Protein AF-0000000072590308 (afdb_homodimer)

Organism: Wigglesworthia glossinidia brevipalpis (NCBI:txid36870)

pLDDT: mean 76.14, std 31.27, range [17.7, 98.88]

Structure (mmCIF, N/CA/C/O backbone):
data_AF-0000000072590308-model_v1
#
loop_
_entity.id
_entity.type
_entity.pdbx_description
1 polymer 'DNA polymerase III subunit epsilon'
#
loop_
_atom_site.group_PDB
_atom_site.id
_atom_site.type_symbol
_atom_site.label_atom_id
_atom_site.label_alt_id
_atom_site.label_comp_id
_atom_site.label_asym_id
_atom_site.label_entity_id
_atom_site.label_seq_id
_atom_site.pdbx_PDB_ins_code
_atom_site.Cartn_x
_atom_site.Cartn_y
_atom_site.Cartn_z
_atom_site.occupancy
_atom_site.B_iso_or_equiv
_atom_site.auth_seq_id
_atom_site.auth_comp_id
_atom_site.auth_asym_id
_atom_site.auth_atom_id
_atom_site.pdbx_PDB_model_num
ATOM 1 N N . MET A 1 1 ? -3.355 25.797 -11.758 1 75.5 1 MET A N 1
ATOM 2 C CA . MET A 1 1 ? -3.727 24.422 -12.078 1 75.5 1 MET A CA 1
ATOM 3 C C . MET A 1 1 ? -5.156 24.125 -11.641 1 75.5 1 MET A C 1
ATOM 5 O O . MET A 1 1 ? -5.605 24.625 -10.602 1 75.5 1 MET A O 1
ATOM 9 N N . LYS A 1 2 ? -5.918 23.562 -12.484 1 84.62 2 LYS A N 1
ATOM 10 C CA . LYS A 1 2 ? -7.309 23.234 -12.172 1 84.62 2 LYS A CA 1
ATOM 11 C C . LYS A 1 2 ? -7.398 22.047 -11.219 1 84.62 2 LYS A C 1
ATOM 13 O O . LYS A 1 2 ? -6.773 21.016 -11.445 1 84.62 2 LYS A O 1
ATOM 18 N N . ILE A 1 3 ? -8.023 22.234 -10.102 1 88.5 3 ILE A N 1
ATOM 19 C CA . ILE A 1 3 ? -8.18 21.203 -9.078 1 88.5 3 ILE A CA 1
ATOM 20 C C . ILE A 1 3 ? -9.547 20.531 -9.227 1 88.5 3 ILE A C 1
ATOM 22 O O . ILE A 1 3 ? -10.562 21.203 -9.367 1 88.5 3 ILE A O 1
ATOM 26 N N . ASN A 1 4 ? -9.5 19.188 -9.266 1 91.12 4 ASN A N 1
ATOM 27 C CA . ASN A 1 4 ? -10.711 18.375 -9.25 1 91.12 4 ASN A CA 1
ATOM 28 C C . ASN A 1 4 ? -11.031 17.859 -7.848 1 91.12 4 ASN A C 1
ATOM 30 O O . ASN A 1 4 ? -10.398 16.922 -7.371 1 91.12 4 ASN A O 1
ATOM 34 N N . THR A 1 5 ? -12.07 18.312 -7.266 1 90.81 5 THR A N 1
ATOM 35 C CA . THR A 1 5 ? -12.383 18.016 -5.871 1 90.81 5 THR A CA 1
ATOM 36 C C . THR A 1 5 ? -13.016 16.625 -5.75 1 90.81 5 THR A C 1
ATOM 38 O O . THR A 1 5 ? -13.125 16.094 -4.645 1 90.81 5 THR A O 1
ATOM 41 N N . GLU A 1 6 ? -13.336 16.0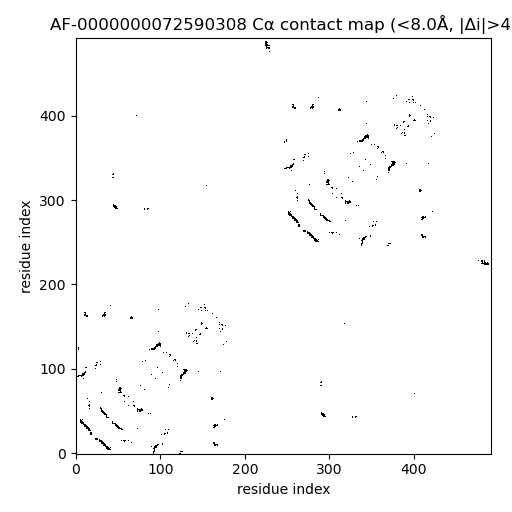78 -6.824 1 95 6 GLU A N 1
ATOM 42 C CA . GLU A 1 6 ? -13.883 14.719 -6.789 1 95 6 GLU A CA 1
ATOM 43 C C . GLU A 1 6 ? -12.773 13.68 -6.648 1 95 6 GLU A C 1
ATOM 45 O O . GLU A 1 6 ? -13.023 12.539 -6.254 1 95 6 GLU A O 1
ATOM 50 N N . ARG A 1 7 ? -11.609 14.078 -7.102 1 97.62 7 ARG A N 1
ATOM 51 C CA . ARG A 1 7 ? -10.445 13.219 -6.906 1 97.62 7 ARG A CA 1
ATOM 52 C C . ARG A 1 7 ? -9.703 13.594 -5.629 1 97.62 7 ARG A C 1
ATOM 54 O O . ARG A 1 7 ? -9.094 14.664 -5.551 1 97.62 7 ARG A O 1
ATOM 61 N N . GLN A 1 8 ? -9.742 12.742 -4.707 1 98.56 8 GLN A N 1
ATOM 62 C CA . GLN A 1 8 ? -9.125 12.984 -3.408 1 98.56 8 GLN A CA 1
ATOM 63 C C . GLN A 1 8 ? -8.008 11.984 -3.133 1 98.56 8 GLN A C 1
ATOM 65 O O . GLN A 1 8 ? -8.102 10.82 -3.512 1 98.56 8 GLN A O 1
ATOM 70 N N . ILE A 1 9 ? -6.973 12.461 -2.52 1 98.69 9 ILE A N 1
ATOM 71 C CA . ILE A 1 9 ? -5.855 11.625 -2.098 1 98.69 9 ILE A CA 1
ATOM 72 C C . ILE A 1 9 ? -5.695 11.703 -0.58 1 98.69 9 ILE A C 1
ATOM 74 O O . ILE A 1 9 ? -5.41 12.773 -0.033 1 98.69 9 ILE A O 1
ATOM 78 N N . VAL A 1 10 ? -5.895 10.578 0.095 1 98.69 10 VAL A N 1
ATOM 79 C CA . VAL A 1 10 ? -5.645 10.492 1.529 1 98.69 10 VAL A CA 1
ATOM 80 C C . VAL A 1 10 ? -4.168 10.18 1.777 1 98.69 10 VAL A C 1
ATOM 82 O O . VAL A 1 10 ? -3.621 9.234 1.206 1 98.69 10 VAL A O 1
ATOM 85 N N . LEU A 1 11 ? -3.545 10.977 2.645 1 98.75 11 LEU A N 1
ATOM 86 C CA . LEU A 1 11 ? -2.088 10.93 2.703 1 98.75 11 LEU A CA 1
ATOM 87 C C . LEU A 1 11 ? -1.601 10.969 4.148 1 98.75 11 LEU A C 1
ATOM 89 O O . LEU A 1 11 ? -2.166 11.68 4.98 1 98.75 11 LEU A O 1
ATOM 93 N N . ASP A 1 12 ? -0.518 10.219 4.438 1 98.69 12 ASP A N 1
ATOM 94 C CA . ASP A 1 12 ? 0.206 10.219 5.703 1 98.69 12 ASP A CA 1
ATOM 95 C C . ASP A 1 12 ? 1.702 10.008 5.48 1 98.69 12 ASP A C 1
ATOM 97 O O . ASP A 1 12 ? 2.115 9.492 4.441 1 98.69 12 ASP A O 1
ATOM 101 N N . THR A 1 13 ? 2.559 10.445 6.449 1 98.81 13 THR A N 1
ATOM 102 C CA . THR A 1 13 ? 4 10.258 6.355 1 98.81 13 THR A CA 1
ATOM 103 C C . THR A 1 13 ? 4.582 9.828 7.699 1 98.81 13 THR A C 1
ATOM 105 O O . THR A 1 13 ? 4.02 10.133 8.75 1 98.81 13 THR A O 1
ATOM 108 N N . GLU A 1 14 ? 5.664 9.078 7.668 1 98.56 14 GLU A N 1
ATOM 109 C CA . GLU A 1 14 ? 6.559 8.852 8.797 1 98.56 14 GLU A CA 1
ATOM 110 C C . GLU A 1 14 ? 7.887 9.578 8.609 1 98.56 14 GLU A C 1
ATOM 112 O O . GLU A 1 14 ? 8.336 9.781 7.48 1 98.56 14 GLU A O 1
ATOM 117 N N . THR A 1 15 ? 8.57 9.953 9.742 1 98.81 15 THR A N 1
ATOM 118 C CA . THR A 1 15 ? 9.734 10.82 9.664 1 98.81 15 THR A CA 1
ATOM 119 C C . THR A 1 15 ? 10.836 10.328 10.594 1 98.81 15 THR A C 1
ATOM 121 O O . THR A 1 15 ? 10.625 9.422 11.398 1 98.81 15 THR A O 1
ATOM 124 N N . THR A 1 16 ? 12.039 10.93 10.469 1 98.81 16 THR A N 1
ATOM 125 C CA . THR A 1 16 ? 13.172 10.57 11.312 1 98.81 16 THR A CA 1
ATOM 126 C C . THR A 1 16 ? 12.969 11.094 12.734 1 98.81 16 THR A C 1
ATOM 128 O O . THR A 1 16 ? 13.648 10.648 13.664 1 98.81 16 THR A O 1
ATOM 131 N N . GLY A 1 17 ? 12.172 11.984 12.922 1 98.5 17 GLY A N 1
ATOM 132 C CA . GLY A 1 17 ? 11.875 12.703 14.148 1 98.5 17 GLY A CA 1
ATOM 133 C C . GLY A 1 17 ? 11.172 14.023 13.914 1 98.5 17 GLY A C 1
ATOM 134 O O . GLY A 1 17 ? 10.633 14.266 12.828 1 98.5 17 GLY A O 1
ATOM 135 N N . MET A 1 18 ? 11.062 14.867 14.984 1 97.88 18 MET A N 1
ATOM 136 C CA . MET A 1 18 ? 10.484 16.203 14.875 1 97.88 18 MET A CA 1
ATOM 137 C C . MET A 1 18 ? 10.992 17.109 15.992 1 97.88 18 MET A C 1
ATOM 139 O O . MET A 1 18 ? 11.289 16.641 17.094 1 97.88 18 MET A O 1
ATOM 143 N N . ASN A 1 19 ? 11 18.422 15.734 1 97.38 19 ASN A N 1
ATOM 144 C CA . ASN A 1 19 ? 11.375 19.422 16.734 1 97.38 19 ASN A CA 1
ATOM 145 C C . ASN A 1 19 ? 10.172 19.859 17.562 1 97.38 19 ASN A C 1
ATOM 147 O O . ASN A 1 19 ? 9.07 20.016 17.031 1 97.38 19 ASN A O 1
ATOM 151 N N . LYS A 1 20 ? 10.445 20.125 18.781 1 94.38 20 LYS A N 1
ATOM 152 C CA . LYS A 1 20 ? 9.391 20.609 19.672 1 94.38 20 LYS A CA 1
ATOM 153 C C . LYS A 1 20 ? 9.336 22.125 19.688 1 94.38 20 LYS A C 1
ATOM 155 O O . LYS A 1 20 ? 8.305 22.719 20.016 1 94.38 20 LYS A O 1
ATOM 160 N N . ASN A 1 21 ? 10.453 22.703 19.375 1 93.81 21 ASN A N 1
ATOM 161 C CA . ASN A 1 21 ? 10.562 24.156 19.266 1 93.81 21 ASN A CA 1
ATOM 162 C C . ASN A 1 21 ? 10.969 24.578 17.859 1 93.81 21 ASN A C 1
ATOM 164 O O . ASN A 1 21 ? 11.789 23.922 17.219 1 93.81 21 ASN A O 1
ATOM 168 N N . GLY A 1 22 ? 10.344 25.656 17.359 1 94.56 22 GLY A N 1
ATOM 169 C CA . GLY A 1 22 ? 10.609 26.062 15.992 1 94.56 22 GLY A CA 1
ATOM 170 C C . GLY A 1 22 ? 9.898 25.219 14.961 1 94.56 22 GLY A C 1
ATOM 171 O O . GLY A 1 22 ? 8.922 24.531 15.273 1 94.56 22 GLY A O 1
ATOM 172 N N . PRO A 1 23 ? 10.359 25.344 13.75 1 97.19 23 PRO A N 1
ATOM 173 C CA . PRO A 1 23 ? 9.734 24.5 12.734 1 97.19 23 PRO A CA 1
ATOM 174 C C . PRO A 1 23 ? 9.969 23 12.984 1 97.19 23 PRO A C 1
ATOM 176 O O . PRO A 1 23 ? 11.117 22.578 13.148 1 97.19 23 PRO A O 1
ATOM 179 N N . HIS A 1 24 ? 8.953 22.234 13.016 1 98.06 24 HIS A N 1
ATOM 180 C CA . HIS A 1 24 ? 9.016 20.844 13.461 1 98.06 24 HIS A CA 1
ATOM 181 C C . HIS A 1 24 ? 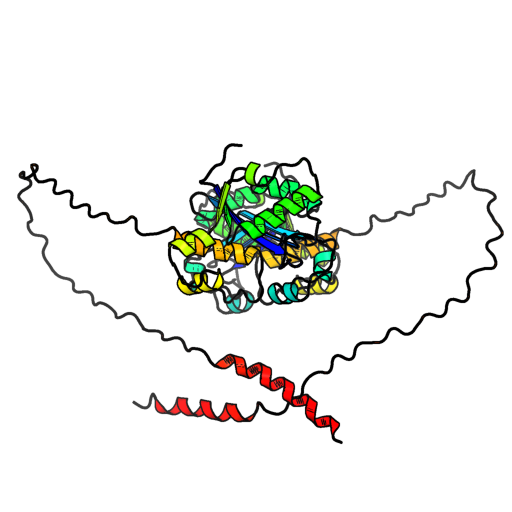9.812 20 12.477 1 98.06 24 HIS A C 1
ATOM 183 O O . HIS A 1 24 ? 10.367 18.969 12.852 1 98.06 24 HIS A O 1
ATOM 189 N N . TYR A 1 25 ? 9.961 20.438 11.234 1 98.25 25 TYR A N 1
ATOM 190 C CA . TYR A 1 25 ? 10.57 19.625 10.188 1 98.25 25 TYR A CA 1
ATOM 191 C C . TYR A 1 25 ? 12.047 19.938 10.031 1 98.25 25 TYR A C 1
ATOM 193 O O . TYR A 1 25 ? 12.773 19.219 9.336 1 98.25 25 TYR A O 1
ATOM 201 N N . TYR A 1 26 ? 12.539 21.016 10.586 1 97.38 26 TYR A N 1
ATOM 202 C CA . TYR A 1 26 ? 13.914 21.469 10.359 1 97.38 26 TYR A CA 1
ATOM 203 C C . TYR A 1 26 ? 14.914 20.422 10.828 1 97.38 26 TYR A C 1
ATOM 205 O O . TYR A 1 26 ? 14.883 19.984 11.984 1 97.38 26 TYR A O 1
ATOM 213 N N . GLY A 1 27 ? 15.789 20.016 9.922 1 97.62 27 GLY A N 1
ATOM 214 C CA . GLY A 1 27 ? 16.828 19.031 10.242 1 97.62 27 GLY A CA 1
ATOM 215 C C . GLY A 1 27 ? 16.328 17.609 10.203 1 97.62 27 GLY A C 1
ATOM 216 O O . GLY A 1 27 ? 17.094 16.672 10.406 1 97.62 27 GLY A O 1
ATOM 217 N N . HIS A 1 28 ? 15.094 17.359 9.93 1 98.62 28 HIS A N 1
ATOM 218 C CA . HIS A 1 28 ? 14.508 16.031 9.844 1 98.62 28 HIS A CA 1
ATOM 219 C C . HIS A 1 28 ? 14.078 15.703 8.414 1 98.62 28 HIS A C 1
ATOM 221 O O . HIS A 1 28 ? 14.141 16.562 7.531 1 98.62 28 HIS A O 1
ATOM 227 N N . ARG A 1 29 ? 13.711 14.352 8.234 1 98.75 29 ARG A N 1
ATOM 228 C CA . ARG A 1 29 ? 13.414 13.867 6.891 1 98.75 29 ARG A CA 1
ATOM 229 C C . ARG A 1 29 ? 12.195 12.953 6.902 1 98.75 29 ARG A C 1
ATOM 231 O O . ARG A 1 29 ? 11.914 12.297 7.906 1 98.75 29 ARG A O 1
ATOM 238 N N . ILE A 1 30 ? 11.547 12.945 5.742 1 98.75 30 ILE A N 1
ATOM 239 C CA . ILE A 1 30 ? 10.523 11.93 5.527 1 98.75 30 ILE A CA 1
ATOM 240 C C . ILE A 1 30 ? 11.18 10.586 5.23 1 98.75 30 ILE A C 1
ATOM 242 O O . ILE A 1 30 ? 12.156 10.516 4.477 1 98.75 30 ILE A O 1
ATOM 246 N N . ILE A 1 31 ? 10.586 9.453 5.848 1 98.5 31 ILE A N 1
ATOM 247 C CA . ILE A 1 31 ? 11.195 8.148 5.594 1 98.5 31 ILE A CA 1
ATOM 248 C C . ILE A 1 31 ? 10.141 7.184 5.059 1 98.5 31 ILE A C 1
ATOM 250 O O . ILE A 1 31 ? 10.461 6.055 4.672 1 98.5 31 ILE A O 1
ATOM 254 N N . GLU A 1 32 ? 8.883 7.594 5.031 1 98.19 32 GLU A N 1
ATOM 255 C CA . GLU A 1 32 ? 7.801 6.82 4.43 1 98.19 32 GLU A CA 1
ATOM 256 C C . GLU A 1 32 ? 6.672 7.73 3.955 1 98.19 32 GLU A C 1
ATOM 258 O O . GLU A 1 32 ? 6.289 8.672 4.656 1 98.19 32 GLU A O 1
ATOM 263 N N . ILE A 1 33 ? 6.125 7.488 2.744 1 98.62 33 ILE A N 1
ATOM 264 C CA . ILE A 1 33 ? 4.922 8.141 2.244 1 98.62 33 ILE A CA 1
ATOM 265 C C . ILE A 1 33 ? 3.861 7.094 1.921 1 98.62 33 ILE A C 1
ATOM 267 O O . ILE A 1 33 ? 4.141 6.109 1.233 1 98.62 33 ILE A O 1
ATOM 271 N N . GLY A 1 34 ? 2.707 7.246 2.463 1 98.25 34 GLY A N 1
ATOM 272 C CA . GLY A 1 34 ? 1.528 6.48 2.092 1 98.25 34 GLY A CA 1
ATOM 273 C C . GLY A 1 34 ? 0.376 7.352 1.624 1 98.25 34 GLY A C 1
ATOM 274 O O . GLY A 1 34 ? -0.041 8.273 2.33 1 98.25 34 GLY A O 1
ATOM 275 N N . ALA A 1 35 ? -0.118 7.07 0.413 1 98.69 35 ALA A N 1
ATOM 276 C CA . ALA A 1 35 ? -1.213 7.84 -0.173 1 98.69 35 ALA A CA 1
ATOM 277 C C . ALA A 1 35 ? -2.17 6.934 -0.941 1 98.69 35 ALA A C 1
ATOM 279 O O . ALA A 1 35 ? -1.737 6.035 -1.667 1 98.69 35 ALA A O 1
ATOM 280 N N . ILE A 1 36 ? -3.455 7.18 -0.743 1 97.25 36 ILE A N 1
ATOM 281 C CA . ILE A 1 36 ? -4.453 6.352 -1.41 1 97.25 36 ILE A CA 1
ATOM 282 C C . ILE A 1 36 ? -5.441 7.238 -2.162 1 97.25 36 ILE A C 1
ATOM 284 O O . ILE A 1 36 ? -5.828 8.305 -1.671 1 97.25 36 ILE A O 1
ATOM 288 N N . GLU A 1 37 ? -5.926 6.742 -3.27 1 98 37 GLU A N 1
ATOM 289 C CA . GLU A 1 37 ? -6.789 7.531 -4.145 1 98 37 GLU A CA 1
ATOM 290 C C . GLU A 1 37 ? -8.258 7.172 -3.939 1 98 37 GLU A C 1
ATOM 292 O O . GLU A 1 37 ? -8.609 5.996 -3.84 1 98 37 GLU A O 1
ATOM 297 N N . MET A 1 38 ? -9.016 8.18 -3.879 1 95.94 38 MET A N 1
ATOM 298 C CA . MET A 1 38 ? -10.469 8.086 -3.93 1 95.94 38 MET A CA 1
ATOM 299 C C . MET A 1 38 ? -11.039 8.969 -5.035 1 95.94 38 MET A C 1
ATOM 301 O O . MET A 1 38 ? -10.602 10.109 -5.207 1 95.94 38 MET A O 1
ATOM 305 N N . ILE A 1 39 ? -11.969 8.445 -5.707 1 95.69 39 ILE A N 1
ATOM 306 C CA . ILE A 1 39 ? -12.727 9.234 -6.668 1 95.69 39 ILE A CA 1
ATOM 307 C C . ILE A 1 39 ? -14.219 9.086 -6.395 1 95.69 39 ILE A C 1
ATOM 309 O O . ILE A 1 39 ? -14.727 7.965 -6.277 1 95.69 39 ILE A O 1
ATOM 313 N N . ASN A 1 40 ? -14.891 10.172 -6.207 1 94.38 40 ASN A N 1
ATOM 314 C CA . ASN A 1 40 ? -16.312 10.156 -5.867 1 94.38 40 ASN A CA 1
ATOM 315 C C . ASN A 1 40 ? -16.578 9.344 -4.609 1 94.38 40 ASN A C 1
ATOM 317 O O . ASN A 1 40 ? -17.469 8.492 -4.594 1 94.38 40 ASN A O 1
ATOM 321 N N . ARG A 1 41 ? -15.695 9.516 -3.707 1 92.62 41 ARG A N 1
ATOM 322 C CA . ARG A 1 41 ? -15.828 8.961 -2.363 1 92.62 41 ARG A CA 1
ATOM 323 C C . ARG A 1 41 ? -15.727 7.441 -2.389 1 92.62 41 ARG A C 1
ATOM 325 O O . ARG A 1 41 ? -16.266 6.762 -1.515 1 92.62 41 ARG A O 1
ATOM 332 N N . ARG A 1 42 ? -15.062 7 -3.439 1 91.12 42 ARG A N 1
ATOM 333 C CA . ARG A 1 42 ? -14.812 5.566 -3.561 1 91.12 42 ARG A CA 1
ATOM 334 C C . ARG A 1 42 ? -13.32 5.289 -3.756 1 91.12 42 ARG A C 1
ATOM 336 O O . ARG A 1 42 ? -12.664 5.957 -4.551 1 91.12 42 ARG A O 1
ATOM 343 N N . LEU A 1 43 ? -12.922 4.27 -3.029 1 92.69 43 LEU A N 1
ATOM 344 C CA . LEU A 1 43 ? -11.531 3.852 -3.203 1 92.69 43 LEU A CA 1
ATOM 345 C C . LEU A 1 43 ? -11.312 3.271 -4.598 1 92.69 43 LEU A C 1
ATOM 347 O O . LEU A 1 43 ? -12.109 2.453 -5.066 1 92.69 43 LEU A O 1
ATOM 351 N N . THR A 1 44 ? -10.164 3.68 -5.23 1 94.31 44 THR A N 1
ATOM 352 C CA . THR A 1 44 ? -9.906 3.191 -6.582 1 94.31 44 THR A CA 1
ATOM 353 C C . THR A 1 44 ? -8.953 2.002 -6.559 1 94.31 44 THR A C 1
ATOM 355 O O . THR A 1 44 ? -8.812 1.289 -7.555 1 94.31 44 THR A O 1
ATOM 358 N N . GLY A 1 45 ? -8.219 1.837 -5.414 1 94.38 45 GLY A N 1
ATOM 359 C CA . GLY A 1 45 ? -7.164 0.839 -5.316 1 94.38 45 GLY A CA 1
ATOM 360 C C . GLY A 1 45 ? -5.789 1.388 -5.656 1 94.38 45 GLY A C 1
ATOM 361 O O . GLY A 1 45 ? -4.773 0.77 -5.336 1 94.38 45 GLY A O 1
ATOM 362 N N . ARG A 1 46 ? -5.742 2.529 -6.363 1 95.94 46 ARG A N 1
ATOM 363 C CA . ARG A 1 46 ? -4.465 3.152 -6.691 1 95.94 46 ARG A CA 1
ATOM 364 C C . ARG A 1 46 ? -3.84 3.797 -5.461 1 95.94 46 ARG A C 1
ATOM 366 O O . ARG A 1 46 ? -4.52 4.488 -4.699 1 95.94 46 ARG A O 1
ATOM 373 N N . CYS A 1 47 ? -2.566 3.467 -5.297 1 97 47 CYS A N 1
ATOM 374 C CA . CYS A 1 47 ? -1.846 4.008 -4.152 1 97 47 CYS A CA 1
ATOM 375 C C . CYS A 1 47 ? -0.429 4.418 -4.543 1 97 47 CYS A C 1
ATOM 377 O O . CYS A 1 47 ? 0.059 4.035 -5.605 1 97 47 CYS A O 1
ATOM 379 N N . PHE A 1 48 ? 0.092 5.297 -3.801 1 98 48 PHE A N 1
ATOM 380 C CA . PHE A 1 48 ? 1.511 5.633 -3.807 1 98 48 PHE A CA 1
ATOM 381 C C . PHE A 1 48 ? 2.152 5.305 -2.463 1 98 48 PHE A C 1
ATOM 383 O O . PHE A 1 48 ? 1.715 5.801 -1.423 1 98 48 PHE A O 1
ATOM 390 N N . HIS A 1 49 ? 3.09 4.414 -2.512 1 96.5 49 HIS A N 1
ATOM 391 C CA . HIS A 1 49 ? 3.744 3.996 -1.277 1 96.5 49 HIS A CA 1
ATOM 392 C C . HIS A 1 49 ? 5.242 3.799 -1.487 1 96.5 49 HIS A C 1
ATOM 394 O O . HIS A 1 49 ? 5.656 3.047 -2.371 1 96.5 49 HIS A O 1
ATOM 400 N N . THR A 1 50 ? 5.992 4.469 -0.588 1 95.06 50 THR A N 1
ATOM 401 C CA . THR A 1 50 ? 7.441 4.328 -0.697 1 95.06 50 THR A CA 1
ATOM 402 C C . THR A 1 50 ? 8.109 4.559 0.654 1 95.06 50 THR A C 1
ATOM 404 O O . THR A 1 50 ? 7.625 5.352 1.465 1 95.06 50 THR A O 1
ATOM 407 N N . TYR A 1 51 ? 9.117 3.77 0.896 1 93.31 51 TYR A N 1
ATOM 408 C CA . TYR A 1 51 ? 10.094 4.113 1.924 1 93.31 51 TYR A CA 1
ATOM 409 C C . TYR A 1 51 ? 11.234 4.941 1.343 1 93.31 51 TYR A C 1
ATOM 411 O O . TYR A 1 51 ? 11.516 4.871 0.144 1 93.31 51 TYR A O 1
ATOM 419 N N . LEU A 1 52 ? 11.852 5.734 2.203 1 96.94 52 LEU A N 1
ATOM 420 C CA . LEU A 1 52 ? 12.844 6.68 1.702 1 96.94 52 LEU A CA 1
ATOM 421 C C . LEU A 1 52 ? 14.109 6.637 2.551 1 96.94 52 LEU A C 1
ATOM 423 O O . LEU A 1 52 ? 14.039 6.578 3.779 1 96.94 52 LEU A O 1
ATOM 427 N N . LYS A 1 53 ? 15.227 6.793 1.861 1 96.5 53 LYS A N 1
ATOM 428 C CA . LYS A 1 53 ? 16.516 6.91 2.521 1 96.5 53 LYS A CA 1
ATOM 429 C C . LYS A 1 53 ? 16.797 8.344 2.955 1 96.5 53 LYS A C 1
ATOM 431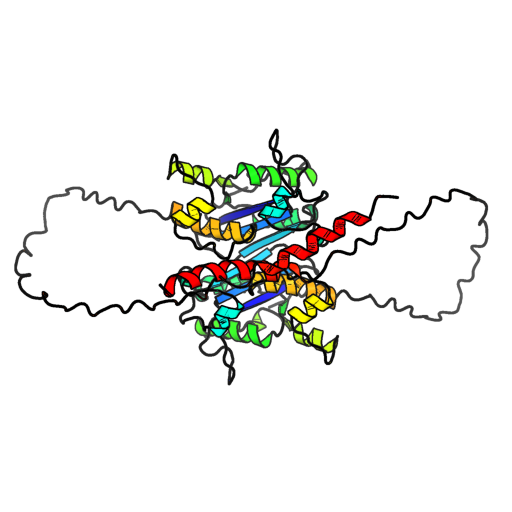 O O . LYS A 1 53 ? 16.922 9.242 2.115 1 96.5 53 LYS A O 1
ATOM 436 N N . PRO A 1 54 ? 16.953 8.555 4.262 1 98.25 54 PRO A N 1
ATOM 437 C CA . PRO A 1 54 ? 17.312 9.883 4.754 1 98.25 54 PRO A CA 1
ATOM 438 C C . PRO A 1 54 ? 18.828 10.102 4.805 1 98.25 54 PRO A C 1
ATOM 440 O O . PRO A 1 54 ? 19.594 9.164 4.562 1 98.25 54 PRO A O 1
ATOM 443 N N . ASP A 1 55 ? 19.266 11.328 5.078 1 97.81 55 ASP A N 1
ATOM 444 C CA . ASP A 1 55 ? 20.688 11.648 5.238 1 97.81 55 ASP A CA 1
ATOM 445 C C . ASP A 1 55 ? 21.047 11.812 6.715 1 97.81 55 ASP A C 1
ATOM 447 O O . ASP A 1 55 ? 22.016 12.492 7.047 1 97.81 55 ASP A O 1
ATOM 451 N N . ARG A 1 56 ? 20.266 11.312 7.578 1 98.06 56 ARG A N 1
ATOM 452 C CA . ARG A 1 56 ? 20.469 11.336 9.023 1 98.06 56 ARG A CA 1
ATOM 453 C C . ARG A 1 56 ? 19.906 10.07 9.672 1 98.06 56 ARG A C 1
ATOM 455 O O . ARG A 1 56 ? 19.141 9.336 9.047 1 98.06 56 ARG A O 1
ATOM 462 N N . LEU A 1 57 ? 20.219 9.867 10.93 1 97.94 57 LEU A N 1
ATOM 463 C CA . LEU A 1 57 ? 19.703 8.703 11.656 1 97.94 57 LEU A CA 1
ATOM 464 C C . LEU A 1 57 ? 18.281 8.953 12.148 1 97.94 57 LEU A C 1
ATOM 466 O O . LEU A 1 57 ? 17.906 10.094 12.406 1 97.94 57 LEU A O 1
ATOM 470 N N . VAL A 1 58 ? 17.578 7.867 12.273 1 98.12 58 VAL A N 1
ATOM 471 C CA . VAL A 1 58 ? 16.25 7.914 12.875 1 98.12 58 VAL A CA 1
ATOM 472 C C . VAL A 1 58 ? 16.375 8.086 14.383 1 98.12 58 VAL A C 1
ATOM 474 O O . VAL A 1 58 ? 17.125 7.363 15.039 1 98.12 58 VAL A O 1
ATOM 477 N N . GLU A 1 59 ? 15.641 9.047 14.914 1 98.56 59 GLU A N 1
ATOM 478 C CA . GLU A 1 59 ? 15.633 9.227 16.359 1 98.56 59 GLU A CA 1
ATOM 479 C C . GLU A 1 59 ? 14.953 8.047 17.062 1 98.56 59 GLU A C 1
ATOM 481 O O . GLU A 1 59 ? 13.992 7.48 16.531 1 98.56 59 GLU A O 1
ATOM 486 N N . ILE A 1 60 ? 15.297 7.738 18.281 1 97.62 60 ILE A N 1
ATOM 487 C CA . ILE A 1 60 ? 14.828 6.586 19.047 1 97.62 60 ILE A CA 1
ATOM 488 C C . ILE A 1 60 ? 13.32 6.715 19.297 1 97.62 60 ILE A C 1
ATOM 490 O O . ILE A 1 60 ? 12.586 5.727 19.219 1 97.62 60 ILE A O 1
ATOM 494 N N . GLU A 1 61 ? 12.938 7.918 19.609 1 97.5 61 GLU A N 1
ATOM 495 C CA . GLU A 1 61 ? 11.523 8.141 19.891 1 97.5 61 GLU A CA 1
ATOM 496 C C . GLU A 1 61 ? 10.656 7.84 18.672 1 97.5 61 GLU A C 1
ATOM 498 O O . GLU A 1 61 ? 9.578 7.266 18.797 1 97.5 61 GLU A O 1
ATOM 503 N N . ALA A 1 62 ? 11.102 8.172 17.531 1 97.81 62 ALA A N 1
ATOM 504 C CA . ALA A 1 62 ? 10.391 7.891 16.281 1 97.81 62 ALA A CA 1
ATOM 505 C C . ALA A 1 62 ? 10.398 6.398 15.977 1 97.81 62 ALA A C 1
ATOM 507 O O . ALA A 1 62 ? 9.375 5.836 15.578 1 97.81 62 ALA A O 1
ATOM 508 N N . PHE A 1 63 ? 11.484 5.754 16.203 1 96.44 63 PHE A N 1
ATOM 509 C CA . PHE A 1 63 ? 11.617 4.32 15.969 1 96.44 63 PHE A CA 1
ATOM 510 C C . PHE A 1 63 ? 10.617 3.539 16.812 1 96.44 63 PHE A C 1
ATOM 512 O O . PHE A 1 63 ? 10.039 2.559 16.344 1 96.44 63 PHE A O 1
ATOM 519 N N . LYS A 1 64 ? 10.414 3.93 17.969 1 95.81 64 LYS A N 1
ATOM 520 C CA . LYS A 1 64 ? 9.484 3.26 18.875 1 95.81 64 LYS A CA 1
ATOM 521 C C . LYS A 1 64 ? 8.055 3.33 18.359 1 95.81 64 LYS A C 1
ATOM 523 O O . LYS A 1 64 ? 7.238 2.451 18.641 1 95.81 64 LYS A O 1
ATOM 528 N N . ILE A 1 65 ? 7.793 4.281 17.594 1 94.5 65 ILE A N 1
ATOM 529 C CA . ILE A 1 65 ? 6.434 4.543 17.125 1 94.5 65 ILE A CA 1
ATOM 530 C C . ILE A 1 65 ? 6.164 3.746 15.859 1 94.5 65 ILE A C 1
ATOM 532 O O . ILE A 1 65 ? 5.113 3.109 15.727 1 94.5 65 ILE A O 1
ATOM 536 N N . HIS A 1 66 ? 7.184 3.707 14.891 1 94.19 66 HIS A N 1
ATOM 537 C CA . HIS A 1 66 ? 6.887 3.113 13.586 1 94.19 66 HIS A CA 1
ATOM 538 C C . HIS A 1 66 ? 7.754 1.888 13.328 1 94.19 66 HIS A C 1
ATOM 540 O O . HIS A 1 66 ? 7.48 1.108 12.414 1 94.19 66 HIS A O 1
ATOM 546 N N . GLY A 1 67 ? 8.906 1.791 14.023 1 92.94 67 GLY A N 1
ATOM 547 C CA . GLY A 1 67 ? 9.742 0.601 13.945 1 92.94 67 GLY A CA 1
ATOM 548 C C . GLY A 1 67 ? 10.578 0.547 12.68 1 92.94 67 GLY A C 1
ATOM 549 O O . GLY A 1 67 ? 11.078 -0.515 12.305 1 92.94 67 GLY A O 1
ATOM 550 N N . ILE A 1 68 ? 10.805 1.618 11.914 1 92.12 68 ILE A N 1
ATOM 551 C CA . ILE A 1 68 ? 11.578 1.653 10.68 1 92.12 68 ILE A CA 1
ATOM 552 C C . ILE A 1 68 ? 13.055 1.906 11 1 92.12 68 ILE A C 1
ATOM 554 O O . ILE A 1 68 ? 13.406 2.973 11.508 1 92.12 68 ILE A O 1
ATOM 558 N N . SER A 1 69 ? 13.852 0.962 10.695 1 91.44 69 SER A N 1
ATOM 559 C CA . SER A 1 69 ? 15.25 1.019 11.094 1 91.44 69 SER A CA 1
ATOM 560 C C . SER A 1 69 ? 16.109 1.68 10.023 1 91.44 69 SER A C 1
ATOM 562 O O . SER A 1 69 ? 15.734 1.692 8.844 1 91.44 69 SER A O 1
ATOM 564 N N . ASP A 1 70 ? 17.281 2.078 10.43 1 94.25 70 ASP A N 1
ATOM 565 C CA . ASP A 1 70 ? 18.25 2.666 9.5 1 94.25 70 ASP A CA 1
ATOM 566 C C . ASP A 1 70 ? 18.734 1.634 8.492 1 94.25 70 ASP A C 1
ATOM 568 O O . ASP A 1 70 ? 18.922 1.953 7.316 1 94.25 70 ASP A O 1
ATOM 572 N N . GLU A 1 71 ? 18.922 0.489 8.938 1 88.06 71 GLU A N 1
ATOM 573 C CA . GLU A 1 71 ? 19.406 -0.584 8.07 1 88.06 71 GLU A CA 1
ATOM 574 C C . GLU A 1 71 ? 18.438 -0.853 6.926 1 88.06 71 GLU A C 1
ATOM 576 O O . GLU A 1 71 ? 18.844 -1.035 5.781 1 88.06 71 GLU A O 1
ATOM 581 N N . PHE A 1 72 ? 17.172 -0.875 7.23 1 83.5 72 PHE A N 1
ATOM 582 C CA . PHE A 1 72 ? 16.141 -1.093 6.223 1 83.5 72 PHE A CA 1
ATOM 583 C C . PHE A 1 72 ? 16.109 0.048 5.211 1 83.5 72 PHE A C 1
ATOM 585 O O . PHE A 1 72 ? 16.016 -0.185 4.004 1 83.5 72 PHE A O 1
ATOM 592 N N . LEU A 1 73 ? 16.391 1.222 5.688 1 92.69 73 LEU A N 1
ATOM 593 C CA . LEU A 1 73 ? 16.234 2.418 4.867 1 92.69 73 LEU A CA 1
ATOM 594 C C . LEU A 1 73 ? 17.438 2.594 3.934 1 92.69 73 LEU A C 1
ATOM 596 O O . LEU A 1 73 ? 17.344 3.32 2.943 1 92.69 73 LEU A O 1
ATOM 600 N N . PHE A 1 74 ? 18.469 1.97 4.219 1 86.81 74 PHE A N 1
ATOM 601 C CA . PHE A 1 74 ? 19.719 2.135 3.48 1 86.81 74 PHE A CA 1
ATOM 602 C C . PHE A 1 74 ? 19.531 1.75 2.018 1 86.81 74 PHE A C 1
ATOM 604 O O . PHE A 1 74 ? 20.156 2.342 1.134 1 86.81 74 PHE A O 1
ATOM 611 N N . PHE A 1 75 ? 18.656 0.953 1.675 1 79.06 75 PHE A N 1
ATOM 612 C CA . PHE A 1 75 ? 18.484 0.417 0.329 1 79.06 75 PHE A CA 1
ATOM 613 C C . PHE A 1 75 ? 17.312 1.091 -0.38 1 79.06 75 PHE A C 1
ATOM 615 O O . PHE A 1 75 ? 17.016 0.775 -1.534 1 79.06 75 PHE A O 1
ATOM 622 N N . GLN A 1 76 ? 16.719 1.999 0.267 1 87.56 76 GLN A N 1
ATOM 623 C CA . GLN A 1 76 ? 15.555 2.664 -0.298 1 87.56 76 GLN A CA 1
ATOM 624 C C . GLN A 1 76 ? 15.961 3.875 -1.132 1 87.56 76 GLN A C 1
ATOM 626 O O . GLN A 1 76 ? 17.078 4.383 -1 1 87.56 76 GLN A O 1
ATOM 631 N N . PRO A 1 77 ? 15.07 4.328 -2.059 1 92.31 77 PRO A N 1
ATOM 632 C CA . PRO A 1 77 ? 15.359 5.547 -2.816 1 92.31 77 PRO A CA 1
ATOM 633 C C . PRO A 1 77 ? 15.336 6.805 -1.945 1 92.31 77 PRO A C 1
ATOM 635 O O . PRO A 1 77 ? 14.766 6.789 -0.851 1 92.31 77 PRO A O 1
ATOM 638 N N . THR A 1 78 ? 16.016 7.828 -2.482 1 96.25 78 THR A N 1
ATOM 639 C CA . THR A 1 78 ? 15.914 9.133 -1.844 1 96.25 78 THR A CA 1
ATOM 640 C C . THR A 1 78 ? 14.648 9.859 -2.289 1 96.25 78 THR A C 1
ATOM 642 O O . THR A 1 78 ? 14.016 9.477 -3.275 1 96.25 78 THR A O 1
ATOM 645 N N . PHE A 1 79 ? 14.297 10.938 -1.585 1 97.44 79 PHE A N 1
ATOM 646 C CA . PHE A 1 79 ? 13.141 11.742 -1.981 1 97.44 79 PHE A CA 1
ATOM 647 C C . PHE A 1 79 ? 13.344 12.328 -3.375 1 97.44 79 PHE A C 1
ATOM 649 O O . PHE A 1 79 ? 12.414 12.359 -4.184 1 97.44 79 PHE A O 1
ATOM 656 N N . GLU A 1 80 ? 14.492 12.773 -3.629 1 96.56 80 GLU A N 1
ATOM 657 C CA . GLU A 1 80 ? 14.805 13.367 -4.926 1 96.56 80 GLU A CA 1
ATOM 658 C C . GLU A 1 80 ? 14.508 12.391 -6.062 1 96.56 80 GLU A C 1
ATOM 660 O O . GLU A 1 80 ? 13.977 12.789 -7.102 1 96.56 80 GLU A O 1
ATOM 665 N N . GLU A 1 81 ? 14.75 11.195 -5.824 1 94.25 81 GLU A N 1
ATOM 666 C CA . GLU A 1 81 ? 14.594 10.172 -6.852 1 94.25 81 GLU A CA 1
ATOM 667 C C . GLU A 1 81 ? 13.125 9.906 -7.152 1 94.25 81 GLU A C 1
ATOM 669 O O . GLU A 1 81 ? 12.781 9.453 -8.242 1 94.25 81 GLU A O 1
ATOM 674 N N . ILE A 1 82 ? 12.227 10.227 -6.215 1 94.94 82 ILE A N 1
ATOM 675 C CA . ILE A 1 82 ? 10.828 9.844 -6.406 1 94.94 82 ILE A CA 1
ATOM 676 C C . ILE A 1 82 ? 9.969 11.094 -6.535 1 94.94 82 ILE A C 1
ATOM 678 O O . ILE A 1 82 ? 8.773 11 -6.82 1 94.94 82 ILE A O 1
ATOM 682 N N . MET A 1 83 ? 10.484 12.211 -6.395 1 96.06 83 MET A N 1
ATOM 683 C CA . MET A 1 83 ? 9.75 13.461 -6.273 1 96.06 83 MET A CA 1
ATOM 684 C C . MET A 1 83 ? 8.805 13.656 -7.457 1 96.06 83 MET A C 1
ATOM 686 O O . MET A 1 83 ? 7.629 13.969 -7.277 1 96.06 83 MET A O 1
ATOM 690 N N . GLU A 1 84 ? 9.297 13.508 -8.633 1 95.38 84 GLU A N 1
ATOM 691 C CA . GLU A 1 84 ? 8.477 13.719 -9.828 1 95.38 84 GLU A CA 1
ATOM 692 C C . GLU A 1 84 ? 7.289 12.766 -9.852 1 95.38 84 GLU A C 1
ATOM 694 O O . GLU A 1 84 ? 6.16 13.18 -10.133 1 95.38 84 GLU A O 1
ATOM 699 N N . LYS A 1 85 ? 7.5 11.547 -9.586 1 95.38 85 LYS A N 1
ATOM 700 C CA . LYS A 1 85 ? 6.438 10.547 -9.562 1 95.38 85 LYS A CA 1
ATOM 701 C C . LYS A 1 85 ? 5.406 10.859 -8.484 1 95.38 85 LYS A C 1
ATOM 703 O O . LYS A 1 85 ? 4.207 10.68 -8.688 1 95.38 85 LYS A O 1
ATOM 708 N N . PHE A 1 86 ? 5.922 11.336 -7.395 1 97.25 86 PHE A N 1
ATOM 709 C CA . PHE A 1 86 ? 5.051 11.703 -6.285 1 97.25 86 PHE A CA 1
ATOM 710 C C . PHE A 1 86 ? 4.156 12.883 -6.66 1 97.25 86 PHE A C 1
ATOM 712 O O . PHE A 1 86 ? 2.934 12.812 -6.504 1 97.25 86 PHE A O 1
ATOM 719 N N . ILE A 1 87 ? 4.734 13.875 -7.184 1 96.94 87 ILE A N 1
ATOM 720 C CA . ILE A 1 87 ? 3.986 15.062 -7.582 1 96.94 87 ILE A CA 1
ATOM 721 C C . ILE A 1 87 ? 2.963 14.688 -8.648 1 96.94 87 ILE A C 1
ATOM 723 O O . ILE A 1 87 ? 1.814 15.141 -8.602 1 96.94 87 ILE A O 1
ATOM 727 N N . ASN A 1 88 ? 3.33 13.867 -9.555 1 96.62 88 ASN A N 1
ATOM 728 C CA . ASN A 1 88 ? 2.416 13.43 -10.609 1 96.62 88 ASN A CA 1
ATOM 729 C C . ASN A 1 88 ? 1.236 12.648 -10.031 1 96.62 88 ASN A C 1
ATOM 731 O O . ASN A 1 88 ? 0.14 12.672 -10.594 1 96.62 88 ASN A O 1
ATOM 735 N N . PHE A 1 89 ? 1.436 12.023 -9.031 1 97.19 89 PHE A N 1
ATOM 736 C CA . PHE A 1 89 ? 0.37 11.234 -8.422 1 97.19 89 PHE A CA 1
ATOM 737 C C . PHE A 1 89 ? -0.654 12.141 -7.746 1 97.19 89 PHE A C 1
ATOM 739 O O . PHE A 1 89 ? -1.856 11.875 -7.801 1 97.19 89 PHE A O 1
ATOM 746 N N . ILE A 1 90 ? -0.2 13.219 -7.148 1 97.81 90 ILE A N 1
ATOM 747 C CA . ILE A 1 90 ? -1.111 13.977 -6.297 1 97.81 90 ILE A CA 1
ATOM 748 C C . ILE A 1 90 ? -1.651 15.18 -7.062 1 97.81 90 ILE A C 1
ATOM 750 O O . ILE A 1 90 ? -2.656 15.773 -6.664 1 97.81 90 ILE A O 1
ATOM 754 N N . LYS A 1 91 ? -0.985 15.617 -8.078 1 97.31 91 LYS A N 1
ATOM 755 C CA . LYS A 1 91 ? -1.318 16.875 -8.758 1 97.31 91 LYS A CA 1
ATOM 756 C C . LYS A 1 91 ? -2.768 16.859 -9.242 1 97.31 91 LYS A C 1
ATOM 758 O O . LYS A 1 91 ? -3.268 15.836 -9.703 1 97.31 91 LYS A O 1
ATOM 763 N N . GLY A 1 92 ? -3.457 17.984 -8.992 1 97.75 92 GLY A N 1
ATOM 764 C CA . GLY A 1 92 ? -4.824 18.188 -9.445 1 97.75 92 GLY A CA 1
ATOM 765 C C . GLY A 1 92 ? -5.859 17.609 -8.492 1 97.75 92 GLY A C 1
ATOM 766 O O . GLY A 1 92 ? -7.059 17.641 -8.773 1 97.75 92 GLY A O 1
ATOM 767 N N . SER A 1 93 ? -5.438 17.188 -7.359 1 98.19 93 SER A N 1
ATOM 768 C CA . SER A 1 93 ? -6.344 16.531 -6.426 1 98.19 93 SER A CA 1
ATOM 769 C C . SER A 1 93 ? -6.555 17.375 -5.172 1 98.19 93 SER A C 1
ATOM 771 O O . SER A 1 93 ? -5.914 18.422 -5.004 1 98.19 93 SER A O 1
ATOM 773 N N . GLU A 1 94 ? -7.508 16.953 -4.332 1 98.5 94 GLU A N 1
ATOM 774 C CA . GLU A 1 94 ? -7.664 17.422 -2.957 1 98.5 94 GLU A CA 1
ATOM 775 C C . GLU A 1 94 ? -7.031 16.453 -1.966 1 98.5 94 GLU A C 1
ATOM 777 O O . GLU A 1 94 ? -7.41 15.273 -1.908 1 98.5 94 GLU A O 1
ATOM 782 N N . LEU A 1 95 ? -6.09 16.938 -1.211 1 98.62 95 LEU A N 1
ATOM 783 C CA . LEU A 1 95 ? -5.426 16.094 -0.218 1 98.62 95 LEU A CA 1
ATOM 784 C C . LEU A 1 95 ? -6.238 16.031 1.069 1 98.62 95 LEU A C 1
ATOM 786 O O . LEU A 1 95 ? -6.727 17.062 1.555 1 98.62 95 LEU A O 1
ATOM 790 N N . ILE A 1 96 ? -6.43 14.836 1.604 1 98.75 96 ILE A N 1
ATOM 791 C CA . ILE A 1 96 ? -7.051 14.594 2.902 1 98.75 96 ILE A CA 1
ATOM 792 C C . ILE A 1 96 ? -5.992 14.148 3.906 1 98.75 96 ILE A C 1
ATOM 794 O O . ILE A 1 96 ? -5.438 13.047 3.787 1 98.75 96 ILE A O 1
ATOM 798 N N . ILE A 1 97 ? -5.789 14.969 4.891 1 98.81 97 ILE A N 1
ATOM 799 C CA . ILE A 1 97 ? -4.707 14.719 5.836 1 98.81 97 ILE A CA 1
ATOM 800 C C . ILE A 1 97 ? -5.176 15.039 7.254 1 98.81 97 ILE A C 1
ATOM 802 O O . ILE A 1 97 ? -5.867 16.031 7.477 1 98.81 97 ILE A O 1
ATOM 806 N N . HIS A 1 98 ? -4.762 14.172 8.219 1 98.88 98 HIS A N 1
ATOM 807 C CA . HIS A 1 98 ? -5.059 14.461 9.617 1 98.88 98 HIS A CA 1
ATOM 808 C C . HIS A 1 98 ? -3.953 15.305 10.25 1 98.88 98 HIS A C 1
ATOM 810 O O . HIS A 1 98 ? -2.82 14.836 10.398 1 98.88 98 HIS A O 1
ATOM 816 N N . ASN A 1 99 ? -4.25 16.594 10.648 1 98.38 99 ASN A N 1
ATOM 817 C CA . ASN A 1 99 ? -3.26 17.578 11.086 1 98.38 99 ASN A CA 1
ATOM 818 C C . ASN A 1 99 ? -2.307 17.953 9.953 1 98.38 99 ASN A C 1
ATOM 820 O O . ASN A 1 99 ? -1.09 17.828 10.094 1 98.38 99 ASN A O 1
ATOM 824 N N . SER A 1 100 ? -2.842 18.516 8.984 1 98.62 100 SER A N 1
ATOM 825 C CA . SER A 1 100 ? -2.176 18.719 7.699 1 98.62 100 SER A CA 1
ATOM 826 C C . SER A 1 100 ? -0.925 19.578 7.848 1 98.62 100 SER A C 1
ATOM 828 O O . SER A 1 100 ? 0.01 19.469 7.051 1 98.62 100 SER A O 1
ATOM 830 N N . VAL A 1 101 ? -0.828 20.438 8.812 1 97.62 101 VAL A N 1
ATOM 831 C CA . VAL A 1 101 ? 0.329 21.297 9.031 1 97.62 101 VAL A CA 1
ATOM 832 C C . VAL A 1 101 ? 1.598 20.453 9.109 1 97.62 101 VAL A C 1
ATOM 834 O O . VAL A 1 101 ? 2.643 20.844 8.586 1 97.62 101 VAL A O 1
ATOM 837 N N . PHE A 1 102 ? 1.509 19.344 9.719 1 98.38 102 PHE A N 1
ATOM 838 C CA . PHE A 1 102 ? 2.648 18.469 9.922 1 98.38 102 PHE A CA 1
ATOM 839 C C . PHE A 1 102 ? 3.166 17.938 8.594 1 98.38 102 PHE A C 1
ATOM 841 O O . PHE A 1 102 ? 4.309 18.188 8.211 1 98.38 102 PHE A O 1
ATOM 848 N N . ASP A 1 103 ? 2.369 17.234 7.875 1 98.69 103 ASP A N 1
ATOM 849 C CA . ASP A 1 103 ? 2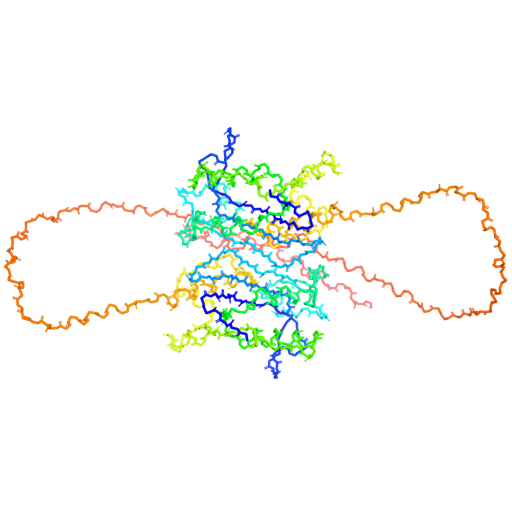.785 16.594 6.637 1 98.69 103 ASP A CA 1
ATOM 850 C C . ASP A 1 103 ? 3.164 17.625 5.578 1 98.69 103 ASP A C 1
ATOM 852 O O . ASP A 1 103 ? 4.164 17.469 4.875 1 98.69 103 ASP A O 1
ATOM 856 N N . ILE A 1 104 ? 2.42 18.656 5.445 1 98.38 104 ILE A N 1
ATOM 857 C CA . ILE A 1 104 ? 2.668 19.688 4.449 1 98.38 104 ILE A CA 1
ATOM 858 C C . ILE A 1 104 ? 4 20.375 4.734 1 98.38 104 ILE A C 1
ATOM 860 O O . ILE A 1 104 ? 4.773 20.656 3.814 1 98.38 104 ILE A O 1
ATOM 864 N N . GLY A 1 105 ? 4.238 20.641 5.973 1 98.12 105 GLY A N 1
ATOM 865 C CA . GLY A 1 105 ? 5.527 21.203 6.34 1 98.12 105 GLY A CA 1
ATOM 866 C C . GLY A 1 105 ? 6.703 20.344 5.914 1 98.12 105 GLY A C 1
ATOM 867 O O . GLY A 1 105 ? 7.656 20.859 5.316 1 98.12 105 GLY A O 1
ATOM 868 N N . PHE A 1 106 ? 6.656 19.078 6.215 1 98.69 106 PHE A N 1
ATOM 869 C CA . PHE A 1 106 ? 7.723 18.141 5.863 1 98.69 106 PHE A CA 1
ATOM 870 C C . PHE A 1 106 ? 7.867 18.047 4.348 1 98.69 106 PHE A C 1
ATOM 872 O O . PHE A 1 106 ? 8.984 18.047 3.824 1 98.69 106 PHE A O 1
ATOM 879 N N . ILE A 1 107 ? 6.777 17.922 3.66 1 98.31 107 ILE A N 1
ATOM 880 C CA . ILE A 1 107 ? 6.801 17.734 2.215 1 98.31 107 ILE A CA 1
ATOM 881 C C . ILE A 1 107 ? 7.395 18.969 1.546 1 98.31 107 ILE A C 1
ATOM 883 O O . ILE A 1 107 ? 8.266 18.859 0.678 1 98.31 107 ILE A O 1
ATOM 887 N N . ASN A 1 108 ? 6.992 20.156 1.917 1 98.06 108 ASN A N 1
ATOM 888 C CA . ASN A 1 108 ? 7.523 21.391 1.346 1 98.06 108 ASN A CA 1
ATOM 889 C C . ASN A 1 108 ? 9.016 21.547 1.63 1 98.06 108 ASN A C 1
ATOM 891 O O . ASN A 1 108 ? 9.766 22.016 0.777 1 98.06 108 ASN A O 1
ATOM 895 N N . ASN A 1 109 ? 9.375 21.141 2.805 1 97.81 109 ASN A N 1
ATOM 896 C CA . ASN A 1 109 ? 10.797 21.188 3.121 1 97.81 109 ASN A CA 1
ATOM 897 C C . ASN A 1 109 ? 11.602 20.266 2.195 1 97.81 109 ASN A C 1
ATOM 899 O O . ASN A 1 109 ? 12.656 20.656 1.696 1 97.81 109 ASN A O 1
ATOM 903 N N . GLU A 1 110 ? 11.117 19.016 1.982 1 98.06 110 GLU A N 1
ATOM 904 C CA . GLU A 1 110 ? 11.773 18.078 1.076 1 98.06 110 GLU A CA 1
ATOM 905 C C . GLU A 1 110 ? 11.898 18.672 -0.328 1 98.06 110 GLU A C 1
ATOM 907 O O . GLU A 1 110 ? 12.961 18.578 -0.952 1 98.06 110 GLU A O 1
ATOM 912 N N . ILE A 1 111 ? 10.852 19.266 -0.8 1 96.81 111 ILE A N 1
ATOM 913 C CA . ILE A 1 111 ? 10.828 19.859 -2.137 1 96.81 111 ILE A CA 1
ATOM 914 C C . ILE A 1 111 ? 11.867 20.969 -2.236 1 96.81 111 ILE A C 1
ATOM 916 O O . ILE A 1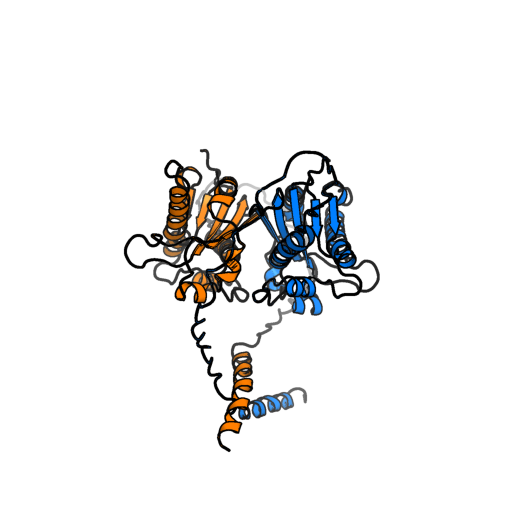 111 ? 12.633 21.016 -3.197 1 96.81 111 ILE A O 1
ATOM 920 N N . GLN A 1 112 ? 11.953 21.797 -1.285 1 96.25 112 GLN A N 1
ATOM 921 C CA . GLN A 1 112 ? 12.875 22.938 -1.281 1 96.25 112 GLN A CA 1
ATOM 922 C C . GLN A 1 112 ? 14.328 22.453 -1.206 1 96.25 112 GLN A C 1
ATOM 924 O O . GLN A 1 112 ? 15.219 23.078 -1.794 1 96.25 112 GLN A O 1
ATOM 929 N N . LEU A 1 113 ? 14.555 21.422 -0.483 1 96.19 113 LEU A N 1
ATOM 930 C CA . LEU A 1 113 ? 15.898 20.859 -0.386 1 96.19 113 LEU A CA 1
ATOM 931 C C . LEU A 1 113 ? 16.359 20.328 -1.736 1 96.19 113 LEU A C 1
ATOM 933 O O . LEU A 1 113 ? 17.562 20.344 -2.037 1 96.19 113 LEU A O 1
ATOM 937 N N . CYS A 1 114 ? 15.43 19.828 -2.492 1 95.12 114 CYS A N 1
ATOM 938 C CA . CYS A 1 114 ? 15.758 19.328 -3.818 1 95.12 114 CYS A CA 1
ATOM 939 C C . CYS A 1 114 ? 15.977 20.469 -4.801 1 95.12 114 CYS A C 1
ATOM 941 O O . CYS A 1 114 ? 16.922 20.438 -5.594 1 95.12 114 CYS A O 1
ATOM 943 N N . ASN A 1 115 ? 15.023 21.344 -4.809 1 92.38 115 ASN A N 1
ATOM 944 C CA . ASN A 1 115 ? 15.062 22.5 -5.703 1 92.38 115 ASN A CA 1
ATOM 945 C C . ASN A 1 115 ? 14.32 23.688 -5.117 1 92.38 115 ASN A C 1
ATOM 947 O O . ASN A 1 115 ? 13.086 23.688 -5.047 1 92.38 115 ASN A O 1
ATOM 951 N N . LYS A 1 116 ? 15.008 24.766 -4.938 1 89.56 116 LYS A N 1
ATOM 952 C CA . LYS A 1 116 ? 14.453 25.938 -4.254 1 89.56 116 LYS A CA 1
ATOM 953 C C . LYS A 1 116 ? 13.484 26.688 -5.152 1 89.56 116 LYS A C 1
ATOM 955 O O . LYS A 1 116 ? 12.68 27.5 -4.672 1 89.56 116 LYS A O 1
ATOM 960 N N . ASN A 1 117 ? 13.461 26.422 -6.387 1 89.75 117 ASN A N 1
ATOM 961 C CA . ASN A 1 117 ? 12.633 27.156 -7.34 1 89.75 117 ASN A CA 1
ATOM 962 C C . ASN A 1 117 ? 11.305 26.438 -7.586 1 89.75 117 ASN A C 1
ATOM 964 O O . ASN A 1 117 ? 10.445 26.953 -8.305 1 89.75 117 ASN A O 1
ATOM 968 N N . LEU A 1 118 ? 11.156 25.328 -6.984 1 88 118 LEU A N 1
ATOM 969 C CA . LEU A 1 118 ? 9.914 24.578 -7.199 1 88 118 LEU A CA 1
ATOM 970 C C . LEU A 1 118 ? 8.789 25.141 -6.34 1 88 118 LEU A C 1
ATOM 972 O O . LEU A 1 118 ? 9.039 25.672 -5.254 1 88 118 LEU A O 1
ATOM 976 N N . ASN A 1 119 ? 7.59 24.984 -6.855 1 88.06 119 ASN A N 1
ATOM 977 C CA . ASN A 1 119 ? 6.398 25.422 -6.133 1 88.06 119 ASN A CA 1
ATOM 978 C C . ASN A 1 119 ? 6.129 24.531 -4.918 1 88.06 119 ASN A C 1
ATOM 980 O O . ASN A 1 119 ? 6.527 23.375 -4.891 1 88.06 119 ASN A O 1
ATOM 984 N N . ASN A 1 120 ? 5.438 25.125 -4.016 1 92.25 120 ASN A N 1
ATOM 985 C CA . ASN A 1 120 ? 4.965 24.344 -2.887 1 92.25 120 ASN A CA 1
ATOM 986 C C . ASN A 1 120 ? 3.758 23.484 -3.268 1 92.25 120 ASN A C 1
ATOM 988 O O . ASN A 1 120 ? 3.227 23.609 -4.371 1 92.25 120 ASN A O 1
ATOM 992 N N . ILE A 1 121 ? 3.371 22.641 -2.311 1 93.5 121 ILE A N 1
ATOM 993 C CA . ILE A 1 121 ? 2.348 21.641 -2.576 1 93.5 121 ILE A CA 1
ATOM 994 C C . ILE A 1 121 ? 1.014 22.328 -2.867 1 93.5 121 ILE A C 1
ATOM 996 O O . ILE A 1 121 ? 0.188 21.797 -3.615 1 93.5 121 ILE A O 1
ATOM 1000 N N . ASN A 1 122 ? 0.803 23.5 -2.342 1 92.69 122 ASN A N 1
ATOM 1001 C CA . ASN A 1 122 ? -0.448 24.234 -2.504 1 92.69 122 ASN A CA 1
ATOM 1002 C C . ASN A 1 122 ? -0.634 24.719 -3.943 1 92.69 122 ASN A C 1
ATOM 1004 O O . ASN A 1 122 ? -1.741 25.078 -4.34 1 92.69 122 ASN A O 1
ATOM 1008 N N . TYR A 1 123 ? 0.401 24.719 -4.648 1 93.81 123 TYR A N 1
ATOM 1009 C CA . TYR A 1 123 ? 0.322 25.016 -6.074 1 93.81 123 TYR A CA 1
ATOM 1010 C C . TYR A 1 123 ? -0.336 23.875 -6.836 1 93.81 123 TYR A C 1
ATOM 1012 O O . TYR A 1 123 ? -1.043 24.109 -7.82 1 93.81 123 TYR A O 1
ATOM 1020 N N . TYR A 1 124 ? -0.214 22.672 -6.359 1 94.38 124 TYR A N 1
ATOM 1021 C CA . TYR A 1 124 ? -0.61 21.484 -7.109 1 94.38 124 TYR A CA 1
ATOM 1022 C C . TYR A 1 124 ? -1.942 20.953 -6.605 1 94.38 124 TYR A C 1
ATOM 1024 O O . TYR A 1 124 ? -2.654 20.25 -7.336 1 94.38 124 TYR A O 1
ATOM 1032 N N . CYS A 1 125 ? -2.195 21.203 -5.363 1 97.12 125 CYS A N 1
ATOM 1033 C CA . CYS A 1 125 ? -3.316 20.547 -4.699 1 97.12 125 CYS A CA 1
ATOM 1034 C C . CYS A 1 125 ? -4.043 21.516 -3.773 1 97.12 125 CYS A C 1
ATOM 1036 O O . CYS A 1 125 ? -3.463 22.516 -3.33 1 97.12 125 CYS A O 1
ATOM 1038 N N . SER A 1 126 ? -5.312 21.219 -3.477 1 97.81 126 SER A N 1
ATOM 1039 C CA . SER A 1 126 ? -5.977 21.75 -2.289 1 97.81 126 SER A CA 1
ATOM 1040 C C . SER A 1 126 ? -5.875 20.781 -1.118 1 97.81 126 SER A C 1
ATOM 1042 O O . SER A 1 126 ? -5.508 19.609 -1.301 1 97.81 126 SER A O 1
ATOM 1044 N N . VAL A 1 127 ? -6.203 21.328 0.148 1 97.94 127 VAL A N 1
ATOM 1045 C CA . VAL A 1 127 ? -5.969 20.484 1.316 1 97.94 127 VAL A CA 1
ATOM 1046 C C . VAL A 1 127 ? -7.16 20.578 2.266 1 97.94 127 VAL A C 1
ATOM 1048 O O . VAL A 1 127 ? -7.648 21.656 2.562 1 97.94 127 VAL A O 1
ATOM 1051 N N . ILE A 1 128 ? -7.645 19.438 2.734 1 98 128 ILE A N 1
ATOM 1052 C CA . ILE A 1 128 ? -8.578 19.328 3.85 1 98 128 ILE A CA 1
ATOM 1053 C C . ILE A 1 128 ? -7.855 18.75 5.07 1 98 128 ILE A C 1
ATOM 1055 O O . ILE A 1 128 ? -7.211 17.703 4.984 1 98 128 ILE A O 1
ATOM 1059 N N . ASP A 1 129 ? -8.031 19.422 6.148 1 98.69 129 ASP A N 1
ATOM 1060 C CA . ASP A 1 129 ? -7.5 18.938 7.422 1 98.69 129 ASP A CA 1
ATOM 1061 C C . ASP A 1 129 ? -8.578 18.219 8.227 1 98.69 129 ASP A C 1
ATOM 1063 O O . ASP A 1 129 ? -9.453 18.859 8.812 1 98.69 129 ASP A O 1
ATOM 1067 N N . THR A 1 130 ? -8.438 16.953 8.43 1 98.62 130 THR A N 1
ATOM 1068 C CA . THR A 1 130 ? -9.5 16.172 9.055 1 98.62 130 THR A CA 1
ATOM 1069 C C . THR A 1 130 ? -9.5 16.375 10.562 1 98.62 130 THR A C 1
ATOM 1071 O O . THR A 1 130 ? -10.5 16.094 11.234 1 98.62 130 THR A O 1
ATOM 1074 N N . LEU A 1 131 ? -8.305 16.812 11.141 1 98.69 131 LEU A N 1
ATOM 1075 C CA . LEU A 1 131 ? -8.32 17.141 12.562 1 98.69 131 LEU A CA 1
ATOM 1076 C C . LEU A 1 131 ? -9.242 18.312 12.836 1 98.69 131 LEU A C 1
ATOM 1078 O O . LEU A 1 131 ? -10.016 18.297 13.797 1 98.69 131 LEU A O 1
ATOM 1082 N N . LYS A 1 132 ? -9.156 19.328 12.039 1 98.31 132 LYS A N 1
ATOM 1083 C CA . LYS A 1 132 ? -10.047 20.484 12.188 1 98.31 132 LYS A CA 1
ATOM 1084 C C . LYS A 1 132 ? -11.508 20.062 12.016 1 98.31 132 LYS A C 1
ATOM 1086 O O . LYS A 1 132 ? -12.367 20.516 12.781 1 98.31 132 LYS A O 1
ATOM 1091 N N . LEU A 1 133 ? -11.766 19.25 11.062 1 98 133 LEU A N 1
ATOM 1092 C CA . LEU A 1 133 ? -13.117 18.734 10.852 1 98 133 LEU A CA 1
ATOM 1093 C C . LEU A 1 133 ? -13.617 18 12.094 1 98 133 LEU A C 1
ATOM 1095 O O . LEU A 1 133 ? -14.734 18.25 12.555 1 98 133 LEU A O 1
ATOM 1099 N N . ALA A 1 134 ? -12.812 17.172 12.633 1 98.25 134 ALA A N 1
ATOM 1100 C CA . ALA A 1 134 ? -13.172 16.359 13.797 1 98.25 134 ALA A CA 1
ATOM 1101 C C . ALA A 1 134 ? -13.445 17.25 15.016 1 98.25 134 ALA A C 1
ATOM 1103 O O . ALA A 1 134 ? -14.391 16.984 15.773 1 98.25 134 ALA A O 1
ATOM 1104 N N . ARG A 1 135 ? -12.625 18.188 15.195 1 98.19 135 ARG A N 1
ATOM 1105 C CA . ARG A 1 135 ? -12.789 19.109 16.328 1 98.19 135 ARG A CA 1
ATOM 1106 C C . ARG A 1 135 ? -14.109 19.859 16.234 1 98.19 135 ARG A C 1
ATOM 1108 O O . ARG A 1 135 ? -14.727 20.172 17.25 1 98.19 135 ARG A O 1
ATOM 1115 N N . ASN A 1 136 ? -14.578 20.125 15.047 1 97.81 136 ASN A N 1
ATOM 1116 C CA . ASN A 1 136 ? -15.867 20.766 14.836 1 97.81 136 ASN A CA 1
ATOM 1117 C C . ASN A 1 136 ? -17.031 19.828 15.156 1 97.81 136 ASN A C 1
ATOM 1119 O O . ASN A 1 136 ? -18.031 20.25 15.727 1 97.81 136 ASN A O 1
ATOM 1123 N N . ILE A 1 137 ? -16.875 18.672 14.852 1 96.81 137 ILE A N 1
ATOM 1124 C CA . ILE A 1 137 ? -17.922 17.672 15.062 1 96.81 137 ILE A CA 1
ATOM 1125 C C . ILE A 1 137 ? -17.938 17.234 16.531 1 96.81 137 ILE A C 1
ATOM 1127 O O . ILE A 1 137 ? -19 17.031 17.094 1 96.81 137 ILE A O 1
ATOM 1131 N N . PHE A 1 138 ? -16.797 17.109 17.109 1 97.5 138 PHE A N 1
ATOM 1132 C CA . PHE A 1 138 ? -16.656 16.641 18.484 1 97.5 138 PHE A CA 1
ATOM 1133 C C . PHE A 1 138 ? -15.844 17.625 19.328 1 97.5 138 PHE A C 1
ATOM 1135 O O . PHE A 1 138 ? -14.766 17.281 19.812 1 97.5 138 PHE A O 1
ATOM 1142 N N . PRO A 1 139 ? -16.406 18.703 19.625 1 97.44 139 PRO A N 1
ATOM 1143 C CA . PRO A 1 139 ? -15.672 19.703 20.406 1 97.44 139 PRO A CA 1
ATOM 1144 C C . PRO A 1 139 ? -15.352 19.219 21.828 1 97.44 139 PRO A C 1
ATOM 1146 O O . PRO A 1 139 ? -16.203 18.625 22.484 1 97.44 139 PRO A O 1
ATOM 1149 N N . GLY A 1 140 ? -14.078 19.391 22.25 1 97 140 GLY A N 1
ATOM 1150 C CA . GLY A 1 140 ? -13.664 19.078 23.594 1 97 140 GLY A CA 1
ATOM 1151 C C . GLY A 1 140 ? -13.273 17.625 23.781 1 97 140 GLY A C 1
ATOM 1152 O O . GLY A 1 140 ? -12.852 17.219 24.875 1 97 140 GLY A O 1
ATOM 1153 N N . LYS A 1 141 ? -13.359 16.797 22.812 1 97.81 141 LYS A N 1
ATOM 1154 C CA . LYS A 1 141 ? -13.008 15.383 22.891 1 97.81 141 LYS A CA 1
ATOM 1155 C C . LYS A 1 141 ? -11.625 15.125 22.297 1 97.81 141 LYS A C 1
ATOM 1157 O O . LYS A 1 141 ? -11.023 16.016 21.703 1 97.81 141 LYS A O 1
ATOM 1162 N N . ARG A 1 142 ? -11.148 13.875 22.609 1 98 142 ARG A N 1
ATOM 1163 C CA . ARG A 1 142 ? -9.938 13.43 21.922 1 98 142 ARG A CA 1
ATOM 1164 C C . ARG A 1 142 ? -10.219 13.117 20.453 1 98 142 ARG A C 1
ATOM 1166 O O . ARG A 1 142 ? -11.125 12.344 20.141 1 98 142 ARG A O 1
ATOM 1173 N N . ASN A 1 143 ? -9.367 13.758 19.578 1 98.31 143 ASN A N 1
ATOM 1174 C CA . ASN A 1 143 ? -9.703 13.664 18.172 1 98.31 143 ASN A CA 1
ATOM 1175 C C . ASN A 1 143 ? -8.516 13.172 17.344 1 98.31 143 ASN A C 1
ATOM 1177 O O . ASN A 1 143 ? -8.422 13.469 16.141 1 98.31 143 ASN A O 1
ATOM 1181 N N . ASN A 1 144 ? -7.598 12.461 17.984 1 97.5 144 ASN A N 1
ATOM 1182 C CA . ASN A 1 144 ? -6.555 11.82 17.203 1 97.5 144 ASN A CA 1
ATOM 1183 C C . ASN A 1 144 ? -7.086 10.594 16.469 1 97.5 144 ASN A C 1
ATOM 1185 O O . ASN A 1 144 ? -8.234 10.195 16.672 1 97.5 144 ASN A O 1
ATOM 1189 N N . LEU A 1 145 ? -6.32 10.055 15.602 1 96.69 145 LEU A N 1
ATOM 1190 C CA . LEU A 1 145 ? -6.781 8.992 14.719 1 96.69 145 LEU A CA 1
ATOM 1191 C C . LEU A 1 145 ? -7.215 7.766 15.523 1 96.69 145 LEU A C 1
ATOM 1193 O O . LEU A 1 145 ? -8.211 7.121 15.188 1 96.69 145 LEU A O 1
ATOM 1197 N N . ASP A 1 146 ? -6.461 7.445 16.578 1 95.12 146 ASP A N 1
ATOM 1198 C CA . ASP A 1 146 ? -6.82 6.312 17.422 1 95.12 146 ASP A CA 1
ATOM 1199 C C . ASP A 1 146 ? -8.195 6.52 18.062 1 95.12 146 ASP A C 1
ATOM 1201 O O . ASP A 1 146 ? -9.039 5.621 18.031 1 95.12 146 ASP A O 1
ATOM 1205 N N . ALA A 1 147 ? -8.391 7.648 18.609 1 97 147 ALA A N 1
ATOM 1206 C CA . ALA A 1 147 ? -9.656 7.965 19.266 1 97 147 ALA A CA 1
ATOM 1207 C C . ALA A 1 147 ? -10.82 7.906 18.281 1 97 147 ALA A C 1
ATOM 1209 O O . ALA A 1 147 ? -11.891 7.375 18.594 1 97 147 ALA A O 1
ATOM 1210 N N . LEU A 1 148 ? -10.594 8.445 17.141 1 97.38 148 LEU A N 1
ATOM 1211 C CA . LEU A 1 148 ? -11.641 8.453 16.125 1 97.38 148 LEU A CA 1
ATOM 1212 C C . LEU A 1 148 ? -11.945 7.039 15.648 1 97.38 148 LEU A C 1
ATOM 1214 O O . LEU A 1 148 ? -13.102 6.691 15.414 1 97.38 148 LEU A O 1
ATOM 1218 N N . SER A 1 149 ? -10.906 6.242 15.414 1 94.5 149 SER A N 1
ATOM 1219 C CA . SER A 1 149 ? -11.094 4.852 15.008 1 94.5 149 SER A CA 1
ATOM 1220 C C . SER A 1 149 ? -11.938 4.094 16.031 1 94.5 149 SER A C 1
ATOM 1222 O O . SER A 1 149 ? -12.859 3.359 15.664 1 94.5 149 SER A O 1
ATOM 1224 N N . ASP A 1 150 ? -11.633 4.293 17.234 1 94.38 150 ASP A N 1
ATOM 1225 C CA . ASP A 1 150 ? -12.406 3.67 18.297 1 94.38 150 ASP A CA 1
ATOM 1226 C C . ASP A 1 150 ? -13.859 4.129 18.266 1 94.38 150 ASP A C 1
ATOM 1228 O O . ASP A 1 150 ? -14.773 3.309 18.359 1 94.38 150 ASP A O 1
ATOM 1232 N N . ARG A 1 151 ? -14.039 5.371 18.125 1 95.19 151 ARG A N 1
ATOM 1233 C CA . ARG A 1 151 ? -15.375 5.965 18.141 1 95.19 151 ARG A CA 1
ATOM 1234 C C . ARG A 1 151 ? -16.234 5.426 17.016 1 95.19 151 ARG A C 1
ATOM 1236 O O . ARG A 1 151 ? -17.422 5.168 17.188 1 95.19 151 ARG A O 1
ATOM 1243 N N . TYR A 1 152 ? -15.664 5.164 15.875 1 93.31 152 TYR A N 1
ATOM 1244 C CA . TYR A 1 152 ? -16.422 4.738 14.703 1 93.31 152 TYR A CA 1
ATOM 1245 C C . TYR A 1 152 ? -16.359 3.225 14.539 1 93.31 152 TYR A C 1
ATOM 1247 O O . TYR A 1 152 ? -16.812 2.686 13.523 1 93.31 152 TYR A O 1
ATOM 1255 N N . GLY A 1 153 ? -15.672 2.592 15.43 1 90.56 153 GLY A N 1
ATOM 1256 C CA . GLY A 1 153 ? -15.648 1.138 15.422 1 90.56 153 GLY A CA 1
ATOM 1257 C C . GLY A 1 153 ? -14.75 0.562 14.344 1 90.56 153 GLY A C 1
ATOM 1258 O O . GLY A 1 153 ? -15.023 -0.509 13.805 1 90.56 153 GLY A O 1
ATOM 1259 N N . ILE A 1 154 ? -13.797 1.295 13.984 1 87.75 154 ILE A N 1
ATOM 1260 C CA . ILE A 1 154 ? -12.836 0.819 13 1 87.75 154 ILE A CA 1
ATOM 1261 C C . ILE A 1 154 ? -11.797 -0.073 13.672 1 87.75 154 ILE A C 1
ATOM 1263 O O . ILE A 1 154 ? -11.203 0.314 14.68 1 87.75 154 ILE A O 1
ATOM 1267 N N . ASP A 1 155 ? -11.586 -1.239 13.125 1 80.06 155 ASP A N 1
ATOM 1268 C CA . ASP A 1 155 ? -10.656 -2.215 13.68 1 80.06 155 ASP A CA 1
ATOM 1269 C C . ASP A 1 155 ? -9.211 -1.837 13.367 1 80.06 155 ASP A C 1
ATOM 1271 O O . ASP A 1 155 ? -8.812 -1.79 12.203 1 80.06 155 ASP A O 1
ATOM 1275 N N . THR A 1 156 ? -8.391 -1.698 14.422 1 82.25 156 THR A N 1
ATOM 1276 C CA . THR A 1 156 ? -6.992 -1.325 14.25 1 82.25 156 THR A CA 1
ATOM 1277 C C . THR A 1 156 ? -6.07 -2.389 14.844 1 82.25 156 THR A C 1
ATOM 1279 O O . THR A 1 156 ? -4.906 -2.113 15.141 1 82.25 156 THR A O 1
ATOM 1282 N N . THR A 1 157 ? -6.531 -3.576 14.953 1 73.38 157 THR A N 1
ATOM 1283 C CA . THR A 1 157 ? -5.773 -4.629 15.617 1 73.38 157 THR A CA 1
ATOM 1284 C C . THR A 1 157 ? -4.508 -4.961 14.828 1 73.38 157 THR A C 1
ATOM 1286 O O . THR A 1 157 ? -3.506 -5.391 15.406 1 73.38 157 THR A O 1
ATOM 1289 N N . LYS A 1 158 ? -4.516 -4.738 13.547 1 68.94 158 LYS A N 1
ATOM 1290 C CA . LYS A 1 158 ? -3.363 -5.035 12.703 1 68.94 158 LYS A CA 1
ATOM 1291 C C . LYS A 1 158 ? -2.316 -3.93 12.789 1 68.94 158 LYS A C 1
ATOM 1293 O O . LYS A 1 158 ? -1.176 -4.113 12.352 1 68.94 158 LYS A O 1
ATOM 1298 N N . ARG A 1 159 ? -2.789 -2.902 13.414 1 79.81 159 ARG A N 1
ATOM 1299 C CA . ARG A 1 159 ? -1.919 -1.732 13.469 1 79.81 159 ARG A CA 1
ATOM 1300 C C . ARG A 1 159 ? -1.068 -1.747 14.734 1 79.81 159 ARG A C 1
ATOM 1302 O O . ARG A 1 159 ? -1.193 -0.861 15.586 1 79.81 159 ARG A O 1
ATOM 1309 N N . ILE A 1 160 ? -0.075 -2.604 14.82 1 76.31 160 ILE A N 1
ATOM 1310 C CA . ILE A 1 160 ? 0.798 -2.68 15.984 1 76.31 160 ILE A CA 1
ATOM 1311 C C . ILE A 1 160 ? 1.801 -1.528 15.953 1 76.31 160 ILE A C 1
ATOM 1313 O O . ILE A 1 160 ? 2.008 -0.85 16.969 1 76.31 160 ILE A O 1
ATOM 1317 N N . LEU A 1 161 ? 2.412 -1.32 14.898 1 84.31 161 LEU A N 1
ATOM 1318 C CA . LEU A 1 161 ? 3.275 -0.178 14.617 1 84.31 161 LEU A CA 1
ATOM 1319 C C . LEU A 1 161 ? 2.65 0.729 13.562 1 84.31 161 LEU A C 1
ATOM 1321 O O . LEU A 1 161 ? 1.913 0.259 12.688 1 84.31 161 LEU A O 1
ATOM 1325 N N . HIS A 1 162 ? 3.018 1.976 13.719 1 90.75 162 HIS A N 1
ATOM 1326 C CA . HIS A 1 162 ? 2.516 2.914 12.719 1 90.75 162 HIS A CA 1
ATOM 1327 C C . HIS A 1 162 ? 3.154 2.666 11.359 1 90.75 162 HIS A C 1
ATOM 1329 O O . HIS A 1 162 ? 4.352 2.377 11.273 1 90.75 162 HIS A O 1
ATOM 1335 N N . GLY A 1 163 ? 2.373 2.84 10.297 1 93.06 163 GLY A N 1
ATOM 1336 C CA . GLY A 1 163 ? 2.758 2.859 8.898 1 93.06 163 GLY A CA 1
ATOM 1337 C C . GLY A 1 163 ? 1.979 3.873 8.078 1 93.06 163 GLY A C 1
ATOM 1338 O O . GLY A 1 163 ? 0.761 3.988 8.219 1 93.06 163 GLY A O 1
ATOM 1339 N N . ALA A 1 164 ? 2.725 4.5 7.23 1 97.12 164 ALA A N 1
ATOM 1340 C CA . ALA A 1 164 ? 2.1 5.609 6.516 1 97.12 164 ALA A CA 1
ATOM 1341 C C . ALA A 1 164 ? 0.938 5.121 5.656 1 97.12 164 ALA A C 1
ATOM 1343 O O . ALA A 1 164 ? -0.123 5.754 5.621 1 97.12 164 ALA A O 1
ATOM 1344 N N . LEU A 1 165 ? 1.141 4.062 4.977 1 94.25 165 LEU A N 1
ATOM 1345 C CA . LEU A 1 165 ? 0.076 3.562 4.113 1 94.25 165 LEU A CA 1
ATOM 1346 C C . LEU A 1 165 ? -1.099 3.049 4.938 1 94.25 165 LEU A C 1
ATOM 1348 O O . LEU A 1 165 ? -2.254 3.359 4.641 1 94.25 165 LEU A O 1
ATOM 1352 N N . LEU A 1 166 ? -0.859 2.23 5.961 1 90.25 166 LEU A N 1
ATOM 1353 C CA . LEU A 1 166 ? -1.907 1.718 6.84 1 90.25 166 LEU A CA 1
ATOM 1354 C C . LEU A 1 166 ? -2.674 2.859 7.496 1 90.25 166 LEU A C 1
ATOM 1356 O O . LEU A 1 166 ? -3.904 2.83 7.562 1 90.25 166 LEU A O 1
ATOM 1360 N N . ASP A 1 167 ? -1.953 3.852 7.977 1 96.31 167 ASP A N 1
ATOM 1361 C CA . ASP A 1 167 ? -2.604 4.996 8.609 1 96.31 167 ASP A CA 1
ATOM 1362 C C . ASP A 1 167 ? -3.467 5.762 7.613 1 96.31 167 ASP A C 1
ATOM 1364 O O . ASP A 1 167 ? -4.52 6.289 7.973 1 96.31 167 ASP A O 1
ATOM 1368 N N . ALA A 1 168 ? -3.008 5.863 6.363 1 97.19 168 ALA A N 1
ATOM 1369 C CA . ALA A 1 168 ? -3.83 6.477 5.324 1 97.19 168 ALA A CA 1
ATOM 1370 C C . ALA A 1 168 ? -5.109 5.676 5.094 1 97.19 168 ALA A C 1
ATOM 1372 O O . ALA A 1 168 ? -6.184 6.25 4.898 1 97.19 168 ALA A O 1
ATOM 1373 N N . GLU A 1 169 ? -5.039 4.406 5.086 1 92.25 169 GLU A N 1
ATOM 1374 C CA . GLU A 1 169 ? -6.207 3.547 4.918 1 92.25 169 GLU A CA 1
ATOM 1375 C C . GLU A 1 169 ? -7.207 3.746 6.055 1 92.25 169 GLU A C 1
ATOM 1377 O O . GLU A 1 169 ? -8.406 3.902 5.812 1 92.25 169 GLU A O 1
ATOM 1382 N N . ILE A 1 170 ? -6.707 3.674 7.242 1 93.12 170 ILE A N 1
ATOM 1383 C CA . ILE A 1 170 ? -7.555 3.895 8.406 1 93.12 170 ILE A CA 1
ATOM 1384 C C . ILE A 1 170 ? -8.227 5.266 8.312 1 93.12 170 ILE A C 1
ATOM 1386 O O . ILE A 1 170 ? -9.43 5.387 8.516 1 93.12 170 ILE A O 1
ATOM 1390 N N . LEU A 1 171 ? -7.43 6.27 7.941 1 97 171 LEU A N 1
ATOM 1391 C CA . LEU A 1 171 ? -7.957 7.629 7.824 1 97 171 LEU A CA 1
ATOM 1392 C C . LEU A 1 171 ? -9.055 7.695 6.77 1 97 171 LEU A C 1
ATOM 1394 O O . LEU A 1 171 ? -10.039 8.414 6.945 1 97 171 LEU A O 1
ATOM 1398 N N . SER A 1 172 ? -8.883 7.039 5.68 1 95.56 172 SER A N 1
ATOM 1399 C CA . SER A 1 172 ? -9.898 7.066 4.637 1 95.56 172 SER A CA 1
ATOM 1400 C C . SER A 1 172 ? -11.242 6.57 5.16 1 95.56 172 SER A C 1
ATOM 1402 O O . SER A 1 172 ? -12.281 7.164 4.871 1 95.56 172 SER A O 1
ATOM 1404 N N . ASN A 1 173 ? -11.258 5.547 5.969 1 91.56 173 ASN A N 1
ATOM 1405 C CA . ASN A 1 173 ? -12.477 5.031 6.566 1 91.56 173 ASN A CA 1
ATOM 1406 C C . ASN A 1 173 ? -13.094 6.031 7.543 1 91.56 173 ASN A C 1
ATOM 1408 O O . ASN A 1 173 ? -14.297 6.289 7.496 1 91.56 173 ASN A O 1
ATOM 1412 N N . VAL A 1 174 ? -12.266 6.551 8.344 1 94.94 174 VAL A N 1
ATOM 1413 C CA . VAL A 1 174 ? -12.719 7.547 9.312 1 94.94 174 VAL A CA 1
ATOM 1414 C C . VAL A 1 174 ? -13.328 8.742 8.578 1 94.94 174 VAL A C 1
ATOM 1416 O O . VAL A 1 174 ? -14.406 9.211 8.938 1 94.94 174 VAL A O 1
ATOM 1419 N N . TYR A 1 175 ? -12.656 9.242 7.527 1 97.31 175 TYR A N 1
ATOM 1420 C CA . TYR A 1 175 ? -13.102 10.391 6.75 1 97.31 175 TYR A CA 1
ATOM 1421 C C . TYR A 1 175 ? -14.469 10.125 6.121 1 97.31 175 TYR A C 1
ATOM 1423 O O . TYR A 1 175 ? -15.359 10.977 6.168 1 97.31 175 TYR A O 1
ATOM 1431 N N . LEU A 1 176 ? -14.633 8.984 5.594 1 93.69 176 LEU A N 1
ATOM 1432 C CA . LEU A 1 176 ? -15.891 8.625 4.949 1 93.69 176 LEU A CA 1
ATOM 1433 C C . LEU A 1 176 ? -17.031 8.57 5.965 1 93.69 176 LEU A C 1
ATOM 1435 O O . LEU A 1 176 ? -18.141 9.016 5.684 1 93.69 176 LEU A O 1
ATOM 1439 N N . LEU A 1 177 ? -16.766 8.07 7.117 1 92.12 177 LEU A N 1
ATOM 1440 C CA . LEU A 1 177 ? -17.781 7.98 8.164 1 92.12 177 LEU A CA 1
ATOM 1441 C C . LEU A 1 177 ? -18.094 9.359 8.727 1 92.12 177 LEU A C 1
ATOM 1443 O O . LEU A 1 177 ? -19.266 9.672 8.992 1 92.12 177 LEU A O 1
ATOM 1447 N N . MET A 1 178 ? -17.094 10.18 8.914 1 95.19 178 MET A N 1
ATOM 1448 C CA . MET A 1 178 ? -17.266 11.531 9.43 1 95.19 178 MET A CA 1
ATOM 1449 C C . MET A 1 178 ? -18.094 12.383 8.477 1 95.19 178 MET A C 1
ATOM 1451 O O . MET A 1 178 ? -18.828 13.266 8.914 1 95.19 178 MET A O 1
ATOM 1455 N N . THR A 1 179 ? -18.016 12.141 7.215 1 94.12 179 THR A N 1
ATOM 1456 C CA . THR A 1 179 ? -18.609 13.039 6.227 1 94.12 179 THR A CA 1
ATOM 1457 C C . THR A 1 179 ? -19.828 12.391 5.559 1 94.12 179 THR A C 1
ATOM 1459 O O . THR A 1 179 ? -20.484 13.008 4.719 1 94.12 179 THR A O 1
ATOM 1462 N N . GLY A 1 180 ? -20.062 11.133 5.801 1 81.25 180 GLY A N 1
ATOM 1463 C CA . GLY A 1 180 ? -21.188 10.414 5.234 1 81.25 180 GLY A CA 1
ATOM 1464 C C . GLY A 1 180 ? -22.5 10.719 5.93 1 81.25 180 GLY A C 1
ATOM 1465 O O . GLY A 1 180 ? -23.531 10.102 5.641 1 81.25 180 GLY A O 1
ATOM 1466 N N . GLY A 1 181 ? -22.594 11.672 6.938 1 54.97 181 GLY A N 1
ATOM 1467 C CA . GLY A 1 181 ? -23.859 11.922 7.602 1 54.97 181 GLY A CA 1
ATOM 1468 C C . GLY A 1 181 ? -25.047 11.859 6.66 1 54.97 181 GLY A C 1
ATOM 1469 O O . GLY A 1 181 ? -24.891 11.828 5.438 1 54.97 181 GLY A O 1
ATOM 1470 N N . GLN A 1 182 ? -26.375 12.102 7.422 1 41.41 182 GLN A N 1
ATOM 1471 C CA . GLN A 1 182 ? -27.812 12.266 7.23 1 41.41 182 GLN A CA 1
ATOM 1472 C C . GLN A 1 182 ? -28.109 13.305 6.152 1 41.41 182 GLN A C 1
ATOM 1474 O O . GLN A 1 182 ? -27.719 14.469 6.281 1 41.41 182 GLN A O 1
ATOM 1479 N N . ILE A 1 183 ? -28.016 13.102 4.91 1 37.5 183 ILE A N 1
ATOM 1480 C CA . ILE A 1 183 ? -28.953 14.023 4.293 1 37.5 183 ILE A CA 1
ATOM 1481 C C . ILE A 1 183 ? -30.031 14.422 5.309 1 37.5 183 ILE A C 1
ATOM 1483 O O . ILE A 1 183 ? -30.719 13.562 5.859 1 37.5 183 ILE A O 1
ATOM 1487 N N . PRO A 1 184 ? -29.969 15.484 5.953 1 34.66 184 PRO A N 1
ATOM 1488 C CA . PRO A 1 184 ? -31.172 15.875 6.695 1 34.66 184 PRO A CA 1
ATOM 1489 C C . PRO A 1 184 ? -32.469 15.461 5.988 1 34.66 184 PRO A C 1
ATOM 1491 O O . PRO A 1 184 ? -32.625 15.727 4.793 1 34.66 184 PRO A O 1
ATOM 1494 N N . ILE A 1 185 ? -33.062 14.328 6.293 1 33.47 185 ILE A N 1
ATOM 1495 C CA . ILE A 1 185 ? -34.5 14.242 5.98 1 33.47 185 ILE A CA 1
ATOM 1496 C C . ILE A 1 185 ? -35.188 15.539 6.387 1 33.47 185 ILE A C 1
ATOM 1498 O O . ILE A 1 185 ? -35.312 15.836 7.578 1 33.47 185 ILE A O 1
ATOM 1502 N N . ASN A 1 186 ? -34.781 16.625 5.898 1 32.16 186 ASN A N 1
ATOM 1503 C CA . ASN A 1 186 ? -35.75 17.719 6.012 1 32.16 186 ASN A CA 1
ATOM 1504 C C . ASN A 1 186 ? -37.188 17.25 5.715 1 32.16 186 ASN A C 1
ATOM 1506 O O . ASN A 1 186 ? -37.531 17.031 4.555 1 32.16 186 ASN A O 1
ATOM 1510 N N . PHE A 1 187 ? -37.844 16.531 6.676 1 30.75 187 PHE A N 1
ATOM 1511 C CA . PHE A 1 187 ? -39.281 16.375 6.781 1 30.75 187 PHE A CA 1
ATOM 1512 C C . PHE A 1 187 ? -39.969 17.734 6.688 1 30.75 187 PHE A C 1
ATOM 1514 O O . PHE A 1 187 ? -40.406 18.281 7.699 1 30.75 187 PHE A O 1
ATOM 1521 N N . SER A 1 188 ? -39.5 18.766 6.254 1 26.52 188 SER A N 1
ATOM 1522 C CA . SER A 1 188 ? -40.438 19.875 6.109 1 26.52 188 SER A CA 1
ATOM 1523 C C . SER A 1 188 ? -41.594 19.5 5.188 1 26.52 188 SER A C 1
ATOM 1525 O O . SER A 1 188 ? -41.438 19.469 3.965 1 26.52 188 SER A O 1
ATOM 1527 N N . LYS A 1 189 ? -42.469 18.484 5.66 1 28.86 189 LYS A N 1
ATOM 1528 C CA . LYS A 1 189 ? -43.875 18.547 5.227 1 28.86 189 LYS A CA 1
ATOM 1529 C C . LYS A 1 189 ? -44.406 19.969 5.301 1 28.86 189 LYS A C 1
ATOM 1531 O O . LYS A 1 189 ? -44.656 20.5 6.391 1 28.86 189 LYS A O 1
ATOM 1536 N N . LYS A 1 190 ? -43.906 20.812 4.645 1 26.59 190 LYS A N 1
ATOM 1537 C CA . LYS A 1 190 ? -44.812 21.938 4.406 1 26.59 190 LYS A CA 1
ATOM 1538 C C . LYS A 1 190 ? -46.25 21.484 4.23 1 26.59 190 LYS A C 1
ATOM 1540 O O . LYS A 1 190 ? -46.531 20.547 3.475 1 26.59 190 LYS A O 1
ATOM 1545 N N . LYS A 1 191 ? -47.125 21.797 5.199 1 27.67 191 LYS A N 1
ATOM 1546 C CA . LYS A 1 191 ? -48.594 21.906 5.355 1 27.67 191 LYS A CA 1
ATOM 1547 C C . LYS A 1 191 ? -49.25 22.234 4.031 1 27.67 191 LYS A C 1
ATOM 1549 O O . LYS A 1 191 ? -49.719 23.359 3.826 1 27.67 191 LYS A O 1
ATOM 1554 N N . ASN A 1 192 ? -48.719 21.922 2.959 1 24.97 192 ASN A N 1
ATOM 1555 C CA . ASN A 1 192 ? -49.812 22.188 2.055 1 24.97 192 ASN A CA 1
ATOM 1556 C C . ASN A 1 192 ? -51 21.266 2.334 1 24.97 192 ASN A C 1
ATOM 1558 O O . ASN A 1 192 ? -50.906 20.047 2.172 1 24.97 192 ASN A O 1
ATOM 1562 N N . ASN A 1 193 ? -51.844 21.516 3.465 1 25.56 193 ASN A N 1
ATOM 1563 C CA . ASN A 1 193 ? -53.125 21.094 3.988 1 25.56 193 ASN A CA 1
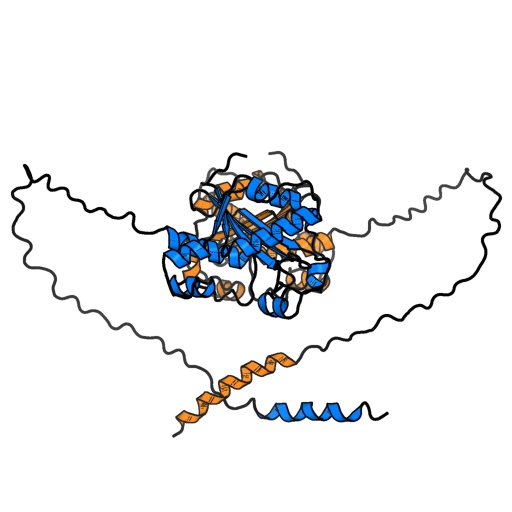ATOM 1564 C C . ASN A 1 193 ? -54.062 20.688 2.869 1 25.56 193 ASN A C 1
ATOM 1566 O O . ASN A 1 193 ? -55.219 20.266 3.131 1 25.56 193 ASN A O 1
ATOM 1570 N N . ASN A 1 194 ? -54.125 21.406 1.844 1 23.36 194 ASN A N 1
ATOM 1571 C CA . ASN A 1 194 ? -55.5 21.328 1.373 1 23.36 194 ASN A CA 1
ATOM 1572 C C . ASN A 1 194 ? -55.906 19.875 1.115 1 23.36 194 ASN A C 1
ATOM 1574 O O . ASN A 1 194 ? -56.969 19.438 1.584 1 23.36 194 ASN A O 1
ATOM 1578 N N . PHE A 1 195 ? -55.969 19.344 -0.123 1 21.23 195 PHE A N 1
ATOM 1579 C CA . PHE A 1 195 ? -57.188 18.75 -0.667 1 21.23 195 PHE A CA 1
ATOM 1580 C C . PHE A 1 195 ? -57.281 17.266 -0.309 1 21.23 195 PHE A C 1
ATOM 1582 O O . PHE A 1 195 ? -58.375 16.781 0.046 1 21.23 195 PHE A O 1
ATOM 1589 N N . ILE A 1 196 ? -56.312 16.281 -0.628 1 19.67 196 ILE A N 1
ATOM 1590 C CA . ILE A 1 196 ? -56.969 15.055 -1.052 1 19.67 196 ILE A CA 1
ATOM 1591 C C . ILE A 1 196 ? -57.219 14.148 0.158 1 19.67 196 ILE A C 1
ATOM 1593 O O . ILE A 1 196 ? -58.312 13.594 0.317 1 19.67 196 ILE A O 1
ATOM 1597 N N . ASN A 1 197 ? -56.156 13.711 0.985 1 22.11 197 ASN A N 1
ATOM 1598 C CA . ASN A 1 197 ? -56.281 12.297 1.322 1 22.11 197 ASN A CA 1
ATOM 1599 C C . ASN A 1 197 ? -57.188 12.086 2.514 1 22.11 197 ASN A C 1
ATOM 1601 O O . ASN A 1 197 ? -56.875 12.492 3.633 1 22.11 197 ASN A O 1
ATOM 1605 N N . LYS A 1 198 ? -58.531 11.922 2.432 1 21.84 198 LYS A N 1
ATOM 1606 C CA . LYS A 1 198 ? -59.688 11.359 3.094 1 21.84 198 LYS A CA 1
ATOM 1607 C C . LYS A 1 198 ? -59.344 10.062 3.814 1 21.84 198 LYS A C 1
ATOM 1609 O O . LYS A 1 198 ? -59.656 9.898 5 1 21.84 198 LYS A O 1
ATOM 1614 N N . LYS A 1 199 ? -59.812 8.742 3.367 1 21.06 199 LYS A N 1
ATOM 1615 C CA . LYS A 1 199 ? -60.75 7.746 3.914 1 21.06 199 LYS A CA 1
ATOM 1616 C C . LYS A 1 199 ? -59.969 6.609 4.586 1 21.06 199 LYS A C 1
ATOM 1618 O O . LYS A 1 199 ? -60.562 5.668 5.102 1 21.06 199 LYS A O 1
ATOM 1623 N N . ILE A 1 200 ? -58.625 6.125 4.348 1 20.55 200 ILE A N 1
ATOM 1624 C CA . ILE A 1 200 ? -58.469 4.695 4.582 1 20.55 200 ILE A CA 1
ATOM 1625 C C . ILE A 1 200 ? -58.219 4.441 6.07 1 20.55 200 ILE A C 1
ATOM 1627 O O . ILE A 1 200 ? -57.156 4.727 6.598 1 20.55 200 ILE A O 1
ATOM 1631 N N . LYS A 1 201 ? -59.125 4.762 7.035 1 22.02 201 LYS A N 1
ATOM 1632 C CA . LYS A 1 201 ? -59.219 4.609 8.484 1 22.02 201 LYS A CA 1
ATOM 1633 C C . LYS A 1 201 ? -58.875 3.182 8.906 1 22.02 201 LYS A C 1
ATOM 1635 O O . LYS A 1 201 ? -58.125 2.971 9.859 1 22.02 201 LYS A O 1
ATOM 1640 N N . ASN A 1 202 ? -59.719 2.035 8.836 1 21.64 202 ASN A N 1
ATOM 1641 C CA . ASN A 1 202 ? -60.25 1.31 9.984 1 21.64 202 ASN A CA 1
ATOM 1642 C C . ASN A 1 202 ? -59.281 0.198 10.43 1 21.64 202 ASN A C 1
ATOM 1644 O O . ASN A 1 202 ? -58.969 0.073 11.609 1 21.64 202 ASN A O 1
ATOM 1648 N N . ASN A 1 203 ? -59.25 -1.185 9.875 1 21.95 203 ASN A N 1
ATOM 1649 C CA . ASN A 1 203 ? -59.594 -2.449 10.516 1 21.95 203 ASN A CA 1
ATOM 1650 C C . ASN A 1 203 ? -58.344 -3.191 11 1 21.95 203 ASN A C 1
ATOM 1652 O O . ASN A 1 203 ? -57.938 -4.191 10.398 1 21.95 203 ASN A O 1
ATOM 1656 N N . PHE A 1 204 ? -57.125 -2.648 11.422 1 21.17 204 PHE A N 1
ATOM 1657 C CA . PHE A 1 204 ? -55.906 -3.463 11.57 1 21.17 204 PHE A CA 1
ATOM 1658 C C . PHE A 1 204 ? -55.938 -4.203 12.906 1 21.17 204 PHE A C 1
ATOM 1660 O O . PHE A 1 204 ? -55.406 -3.697 13.906 1 21.17 204 PHE A O 1
ATOM 1667 N N . ASN A 1 205 ? -57 -4.848 13.406 1 22.05 205 ASN A N 1
ATOM 1668 C CA . ASN A 1 205 ? -57.094 -5.449 14.734 1 22.05 205 ASN A CA 1
ATOM 1669 C C . ASN A 1 205 ? -56 -6.48 14.961 1 22.05 205 ASN A C 1
ATOM 1671 O O . ASN A 1 205 ? -55.312 -6.441 15.984 1 22.05 205 ASN A O 1
ATOM 1675 N N . ASN A 1 206 ? -56.156 -7.895 14.828 1 21.98 206 ASN A N 1
ATOM 1676 C CA . ASN A 1 206 ? -56.188 -9.039 15.727 1 21.98 206 ASN A CA 1
ATOM 1677 C C . ASN A 1 206 ? -54.812 -9.742 15.773 1 21.98 206 ASN A C 1
ATOM 1679 O O . ASN A 1 206 ? -54.656 -10.734 16.5 1 21.98 206 ASN A O 1
ATOM 1683 N N . PHE A 1 207 ? -53.875 -9.82 14.836 1 18.98 207 PHE A N 1
ATOM 1684 C CA . PHE A 1 207 ? -53.156 -11.078 14.648 1 18.98 207 PHE A CA 1
ATOM 1685 C C . PHE A 1 207 ? -52.094 -11.258 15.727 1 18.98 207 PHE A C 1
ATOM 1687 O O . PHE A 1 207 ? -51.938 -12.344 16.281 1 18.98 207 PHE A O 1
ATOM 1694 N N . LYS A 1 208 ? -50.844 -10.688 15.883 1 20.55 208 LYS A N 1
ATOM 1695 C CA . LYS A 1 208 ? -49.594 -11.43 15.898 1 20.55 208 LYS A CA 1
ATOM 1696 C C . LYS A 1 208 ? -49.094 -11.656 17.328 1 20.55 208 LYS A C 1
ATOM 1698 O O . LYS A 1 208 ? -48.188 -10.969 17.797 1 20.55 208 LYS A O 1
ATOM 1703 N N . LYS A 1 209 ? -49.719 -11.859 18.359 1 21.52 209 LYS A N 1
ATOM 1704 C CA . LYS A 1 209 ? -49 -11.742 19.641 1 21.52 209 LYS A CA 1
ATOM 1705 C C . LYS A 1 209 ? -47.906 -12.789 19.75 1 21.52 209 LYS A C 1
ATOM 1707 O O . LYS A 1 209 ? -46.938 -12.602 20.484 1 21.52 209 LYS A O 1
ATOM 1712 N N . ASN A 1 210 ? -47.875 -14.094 19.531 1 20.03 210 ASN A N 1
ATOM 1713 C CA . ASN A 1 210 ? -47.406 -15.141 20.422 1 20.03 210 ASN A CA 1
ATOM 1714 C C . ASN A 1 210 ? -45.969 -15.477 20.188 1 20.03 210 ASN A C 1
ATOM 1716 O O . ASN A 1 210 ? -45.469 -16.5 20.672 1 20.03 210 ASN A O 1
ATOM 1720 N N . LYS A 1 211 ? -45 -15.016 19.422 1 20.61 211 LYS A N 1
ATOM 1721 C CA . LYS A 1 211 ? -43.875 -15.836 19.016 1 20.61 211 LYS A CA 1
ATOM 1722 C C . LYS A 1 211 ? -42.875 -15.977 20.172 1 20.61 211 LYS A C 1
ATOM 1724 O O . LYS A 1 211 ? -42.406 -14.977 20.703 1 20.61 211 LYS A O 1
ATOM 1729 N N . LYS A 1 212 ? -42.531 -17.203 20.797 1 21.75 212 LYS A N 1
ATOM 1730 C CA . LYS A 1 212 ? -41.656 -17.875 21.766 1 21.75 212 LYS A CA 1
ATOM 1731 C C . LYS A 1 212 ? -40.188 -17.781 21.328 1 21.75 212 LYS A C 1
ATOM 1733 O O . LYS A 1 212 ? -39.812 -18.297 20.281 1 21.75 212 LYS A O 1
ATOM 1738 N N . TYR A 1 213 ? -39.281 -16.766 21.641 1 20.52 213 TYR A N 1
ATOM 1739 C CA . TYR A 1 213 ? -37.875 -16.422 21.344 1 20.52 213 TYR A CA 1
ATOM 1740 C C . TYR A 1 213 ? -36.938 -17.438 21.953 1 20.52 213 TYR A C 1
ATOM 1742 O O . TYR A 1 213 ? -36.938 -17.656 23.172 1 20.52 213 TYR A O 1
ATOM 1750 N N . ASN A 1 214 ? -36.531 -18.562 21.266 1 20.73 214 ASN A N 1
ATOM 1751 C CA . ASN A 1 214 ? -35.625 -19.641 21.656 1 20.73 214 ASN A CA 1
ATOM 1752 C C . ASN A 1 214 ? -34.25 -19.094 22.062 1 20.73 214 ASN A C 1
ATOM 1754 O O . ASN A 1 214 ? -33.812 -18.062 21.562 1 20.73 214 ASN A O 1
ATOM 1758 N N . LYS A 1 215 ? -33.406 -19.781 23.078 1 22.69 215 LYS A N 1
ATOM 1759 C CA . LYS A 1 215 ? -32.281 -19.703 24.047 1 22.69 215 LYS A CA 1
ATOM 1760 C C . LYS A 1 215 ? -30.953 -19.672 23.328 1 22.69 215 LYS A C 1
ATOM 1762 O O . LYS A 1 215 ? -30.609 -20.578 22.562 1 22.69 215 LYS A O 1
ATOM 1767 N N . ILE A 1 216 ? -30.203 -18.547 23.109 1 21.86 216 ILE A N 1
ATOM 1768 C CA . ILE A 1 216 ? -28.938 -18.188 22.5 1 21.86 216 ILE A CA 1
ATOM 1769 C C . ILE A 1 216 ? -27.781 -18.703 23.344 1 21.86 216 ILE A C 1
ATOM 1771 O O . ILE A 1 216 ? -27.609 -18.297 24.5 1 21.86 216 ILE A O 1
ATOM 1775 N N . ILE A 1 217 ? -27.266 -19.969 23.234 1 21.81 217 ILE A N 1
ATOM 1776 C CA . ILE A 1 217 ? -26.234 -20.688 23.969 1 21.81 217 ILE A CA 1
ATOM 1777 C C . ILE A 1 217 ? -24.891 -20 23.797 1 21.81 217 ILE A C 1
ATOM 1779 O O . ILE A 1 217 ? -24.422 -19.797 22.672 1 21.81 217 ILE A O 1
ATOM 1783 N N . LYS A 1 218 ? -24.281 -19.312 24.812 1 23.62 218 LYS A N 1
ATOM 1784 C CA . LYS A 1 218 ? -23.078 -18.5 24.969 1 23.62 218 LYS A CA 1
ATOM 1785 C C . LYS A 1 218 ? -21.812 -19.344 24.953 1 23.62 218 LYS A C 1
ATOM 1787 O O . LYS A 1 218 ? -21.656 -20.25 25.781 1 23.62 218 LYS A O 1
ATOM 1792 N N . PRO A 1 219 ? -20.969 -19.609 23.922 1 22.05 219 PRO A N 1
ATOM 1793 C CA . PRO A 1 219 ? -19.844 -20.531 23.953 1 22.05 219 PRO A CA 1
ATOM 1794 C C . PRO A 1 219 ? -18.75 -20.078 24.922 1 22.05 219 PRO A C 1
ATOM 1796 O O . PRO A 1 219 ? -18.406 -18.891 24.953 1 22.05 219 PRO A O 1
ATOM 1799 N N . ILE A 1 220 ? -18.312 -20.75 26.094 1 25.06 220 ILE A N 1
ATOM 1800 C CA . ILE A 1 220 ? -17.484 -20.562 27.281 1 25.06 220 ILE A CA 1
ATOM 1801 C C . ILE A 1 220 ? -16.016 -20.672 26.891 1 25.06 220 ILE A C 1
ATOM 1803 O O . ILE A 1 220 ? -15.57 -21.719 26.406 1 25.06 220 ILE A O 1
ATOM 1807 N N . VAL A 1 221 ? -15.266 -19.703 26.453 1 21.67 221 VAL A N 1
ATOM 1808 C CA . VAL A 1 221 ? -13.844 -19.688 26.109 1 21.67 221 VAL A CA 1
ATOM 1809 C C . VAL A 1 221 ? -13 -19.906 27.359 1 21.67 221 VAL A C 1
ATOM 1811 O O . VAL A 1 221 ? -13.055 -19.109 28.297 1 21.67 221 VAL A O 1
ATOM 1814 N N . ILE A 1 222 ? -12.43 -21.141 27.781 1 22.42 222 ILE A N 1
ATOM 1815 C CA . ILE A 1 222 ? -11.711 -21.703 28.922 1 22.42 222 ILE A CA 1
ATOM 1816 C C . ILE A 1 222 ? -10.25 -21.25 28.875 1 22.42 222 ILE A C 1
ATOM 1818 O O . ILE A 1 222 ? -9.531 -21.562 27.922 1 22.42 222 ILE A O 1
ATOM 1822 N N . TYR A 1 223 ? -9.742 -20.188 29.594 1 22.36 223 TYR A N 1
ATOM 1823 C CA . TYR A 1 223 ? -8.469 -19.484 29.594 1 22.36 223 TYR A CA 1
ATOM 1824 C C . TYR A 1 223 ? -7.445 -20.203 30.469 1 22.36 223 TYR A C 1
ATOM 1826 O O . TYR A 1 223 ? -7.77 -20.672 31.562 1 22.36 223 TYR A O 1
ATOM 1834 N N . ALA A 1 224 ? -6.223 -20.812 29.969 1 20.53 224 ALA A N 1
ATOM 1835 C CA . ALA A 1 224 ? -5.176 -21.672 30.516 1 20.53 224 ALA A CA 1
ATOM 1836 C C . ALA A 1 224 ? -4.371 -20.953 31.594 1 20.53 224 ALA A C 1
ATOM 1838 O O . ALA A 1 224 ? -4.082 -19.75 31.469 1 20.53 224 ALA A O 1
ATOM 1839 N N . ASN A 1 225 ? -3.73 -21.469 32.938 1 21.84 225 ASN A N 1
ATOM 1840 C CA . ASN A 1 225 ? -3.355 -21.125 34.312 1 21.84 225 ASN A CA 1
ATOM 1841 C C . ASN A 1 225 ? -1.915 -20.625 34.406 1 21.84 225 ASN A C 1
ATOM 1843 O O . ASN A 1 225 ? -1.108 -20.906 33.5 1 21.84 225 ASN A O 1
ATOM 1847 N N . GLU A 1 226 ? -1.37 -19.719 35.469 1 25.05 226 GLU A N 1
ATOM 1848 C CA . GLU A 1 226 ? -0.449 -18.688 35.938 1 25.05 226 GLU A CA 1
ATOM 1849 C C . GLU A 1 226 ? 0.868 -19.297 36.406 1 25.05 226 GLU A C 1
ATOM 1851 O O . GLU A 1 226 ? 1.836 -18.578 36.656 1 25.05 226 GLU A O 1
ATOM 1856 N N . GLU A 1 227 ? 1.21 -20.453 36.875 1 23.94 227 GLU A N 1
ATOM 1857 C CA . GLU A 1 227 ? 2.166 -20.812 37.938 1 23.94 227 GLU A CA 1
ATOM 1858 C C . GLU A 1 227 ? 3.602 -20.703 37.438 1 23.94 227 GLU A C 1
ATOM 1860 O O . GLU A 1 227 ? 4.48 -20.219 38.156 1 23.94 227 GLU A O 1
ATOM 1865 N N . GLU A 1 228 ? 4.199 -21.234 36.438 1 25.06 228 GLU A N 1
ATOM 1866 C CA . GLU A 1 228 ? 5.512 -21.875 36.438 1 25.06 228 GLU A CA 1
ATOM 1867 C C . GLU A 1 228 ? 6.613 -20.891 36.094 1 25.06 228 GLU A C 1
ATOM 1869 O O . GLU A 1 228 ? 7.797 -21.156 36.312 1 25.06 228 GLU A O 1
ATOM 1874 N N . ILE A 1 229 ? 6.5 -19.578 35.531 1 26.12 229 ILE A N 1
ATOM 1875 C CA . ILE A 1 229 ? 7.672 -19.016 34.875 1 26.12 229 ILE A CA 1
ATOM 1876 C C . ILE A 1 229 ? 8.492 -18.203 35.875 1 26.12 229 ILE A C 1
ATOM 1878 O O . ILE A 1 229 ? 9.461 -17.547 35.5 1 26.12 229 ILE A O 1
ATOM 1882 N N . HIS A 1 230 ? 8.492 -18.125 37.188 1 27.03 230 HIS A N 1
ATOM 1883 C CA . HIS A 1 230 ? 9.172 -17.328 38.219 1 27.03 230 HIS A CA 1
ATOM 1884 C C . HIS A 1 230 ? 10.656 -17.672 38.281 1 27.03 230 HIS A C 1
ATOM 1886 O O . HIS A 1 230 ? 11.5 -16.797 38.438 1 27.03 230 HIS A O 1
ATOM 1892 N N . GLU A 1 231 ? 11.109 -18.812 38.281 1 25.95 231 GLU A N 1
ATOM 1893 C CA . GLU A 1 231 ? 12.406 -19.203 38.812 1 25.95 231 GLU A CA 1
ATOM 1894 C C . GLU A 1 231 ? 13.555 -18.656 37.969 1 25.95 231 GLU A C 1
ATOM 1896 O O . GLU A 1 231 ? 14.641 -18.391 38.5 1 25.95 231 GLU A O 1
ATOM 1901 N N . HIS A 1 232 ? 13.367 -18.359 36.719 1 24.03 232 HIS A N 1
ATOM 1902 C CA . HIS A 1 232 ? 14.609 -18.359 35.938 1 24.03 232 HIS A CA 1
ATOM 1903 C C . HIS A 1 232 ? 15.297 -17 36 1 24.03 232 HIS A C 1
ATOM 1905 O O . HIS A 1 232 ? 16.484 -16.891 35.719 1 24.03 232 HIS A O 1
ATOM 1911 N N . LYS A 1 233 ? 14.719 -15.898 36.438 1 26.94 233 LYS A N 1
ATOM 1912 C CA . LYS A 1 233 ? 15.344 -14.586 36.344 1 26.94 233 LYS A CA 1
ATOM 1913 C C . LYS A 1 233 ? 16.547 -14.477 37.281 1 26.94 233 LYS A C 1
ATOM 1915 O O . LYS A 1 233 ? 17.281 -13.5 37.25 1 26.94 233 LYS A O 1
ATOM 1920 N N . LYS A 1 234 ? 16.828 -15.266 38.156 1 25.88 234 LYS A N 1
ATOM 1921 C CA . LYS A 1 234 ? 17.906 -15.062 39.125 1 25.88 234 LYS A CA 1
ATOM 1922 C C . LYS A 1 234 ? 19.266 -15.055 38.438 1 25.88 234 LYS A C 1
ATOM 1924 O O . LYS A 1 234 ? 20.172 -14.336 38.844 1 25.88 234 LYS A O 1
ATOM 1929 N N . PHE A 1 235 ? 19.328 -15.836 37.344 1 25.64 235 PHE A N 1
ATOM 1930 C CA . PHE A 1 235 ? 20.719 -16.188 37.062 1 25.64 235 PHE A CA 1
ATOM 1931 C C . PHE A 1 235 ? 21.453 -15.039 36.406 1 25.64 235 PHE A C 1
ATOM 1933 O O . PHE A 1 235 ? 22.594 -14.75 36.719 1 25.64 235 PHE A O 1
ATOM 1940 N N . MET A 1 236 ? 20.797 -14.219 35.5 1 28.64 236 MET A N 1
ATOM 1941 C CA . MET A 1 236 ? 21.656 -13.461 34.594 1 28.64 236 MET A CA 1
ATOM 1942 C C . MET A 1 236 ? 22.25 -12.242 35.312 1 28.64 236 MET A C 1
ATOM 1944 O O . MET A 1 236 ? 23 -11.477 34.719 1 28.64 236 MET A O 1
ATOM 1948 N N . LYS A 1 237 ? 21.766 -11.852 36.406 1 28.14 237 LYS A N 1
ATOM 1949 C CA . LYS A 1 237 ? 22.297 -10.68 37.094 1 28.14 237 LYS A CA 1
ATOM 1950 C C . LYS A 1 237 ? 23.797 -10.844 37.375 1 28.14 237 LYS A C 1
ATOM 1952 O O . LYS A 1 237 ? 24.516 -9.852 37.531 1 28.14 237 LYS A O 1
ATOM 1957 N N . SER A 1 238 ? 24.297 -12.031 37.531 1 27.27 238 SER A N 1
ATOM 1958 C CA . SER A 1 238 ? 25.594 -12.07 38.188 1 27.27 238 SER A CA 1
ATOM 1959 C C . SER A 1 238 ? 26.703 -11.656 37.25 1 27.27 238 SER A C 1
ATOM 1961 O O . SER A 1 238 ? 27.844 -11.414 37.656 1 27.27 238 SER A O 1
ATOM 1963 N N . ILE A 1 239 ? 26.469 -11.711 35.938 1 26.34 239 ILE A N 1
ATOM 1964 C CA . ILE A 1 239 ? 27.766 -11.758 35.25 1 26.34 239 ILE A CA 1
ATOM 1965 C C . ILE A 1 239 ? 28.328 -10.352 35.094 1 26.34 239 ILE A C 1
ATOM 1967 O O . ILE A 1 239 ? 29.453 -10.172 34.625 1 26.34 239 ILE A O 1
ATOM 1971 N N . ASN A 1 240 ? 27.609 -9.273 35.406 1 26.7 240 ASN A N 1
ATOM 1972 C CA . ASN A 1 240 ? 28.203 -7.973 35.125 1 26.7 240 ASN A CA 1
ATOM 1973 C C . ASN A 1 240 ? 29.438 -7.73 36 1 26.7 240 ASN A C 1
ATOM 1975 O O . ASN A 1 240 ? 29.969 -6.621 36.031 1 26.7 240 ASN A O 1
ATOM 1979 N N . PHE A 1 241 ? 29.703 -8.547 36.969 1 26.7 241 PHE A N 1
ATOM 1980 C CA . PHE A 1 241 ? 30.656 -8.016 37.938 1 26.7 241 PHE A CA 1
ATOM 1981 C C . PHE A 1 241 ? 32.031 -7.914 37.344 1 26.7 241 PHE A C 1
ATOM 1983 O O . PHE A 1 241 ? 32.844 -7.051 37.719 1 26.7 241 PHE A O 1
ATOM 1990 N N . ILE A 1 242 ? 32.531 -8.875 36.469 1 25.58 242 ILE A N 1
ATOM 1991 C CA . ILE A 1 242 ? 33.969 -9.062 36.562 1 25.58 242 ILE A CA 1
ATOM 1992 C C . ILE A 1 242 ? 34.688 -8.023 35.719 1 25.58 242 ILE A C 1
ATOM 1994 O O . ILE A 1 242 ? 35.906 -7.883 35.781 1 25.58 242 ILE A O 1
ATOM 1998 N N . ASN A 1 243 ? 34.125 -7.359 34.812 1 24.27 243 ASN A N 1
ATOM 1999 C CA . ASN A 1 243 ? 35.156 -6.887 33.875 1 24.27 243 ASN A CA 1
ATOM 2000 C C . ASN A 1 243 ? 36.062 -5.871 34.562 1 24.27 243 ASN A C 1
ATOM 2002 O O . ASN A 1 243 ? 37.281 -5.934 34.375 1 24.27 243 ASN A O 1
ATOM 2006 N N . LYS A 1 244 ? 35.688 -4.566 34.625 1 25.48 244 LYS A N 1
ATOM 2007 C CA . LYS A 1 244 ? 36.562 -3.418 34.469 1 25.48 244 LYS A CA 1
ATOM 2008 C C . LYS A 1 244 ? 37.406 -3.162 35.719 1 25.48 244 LYS A C 1
ATOM 2010 O O . LYS A 1 244 ? 37.25 -2.125 36.375 1 25.48 244 LYS A O 1
ATOM 2015 N N . ASN A 1 245 ? 37.688 -4.234 36.562 1 22.33 245 ASN A N 1
ATOM 2016 C CA . ASN A 1 245 ? 38.812 -3.943 37.469 1 22.33 245 ASN A CA 1
ATOM 2017 C C . ASN A 1 245 ? 40.125 -3.801 36.688 1 22.33 245 ASN A C 1
ATOM 2019 O O . ASN A 1 245 ? 41.125 -3.455 37.281 1 22.33 245 ASN A O 1
ATOM 2023 N N . ASN A 1 246 ? 40.438 -4.227 35.5 1 22.64 246 ASN A N 1
ATOM 2024 C CA . ASN A 1 246 ? 41.781 -3.701 35.25 1 22.64 246 ASN A CA 1
ATOM 2025 C C . ASN A 1 246 ? 41.719 -2.281 34.688 1 22.64 246 ASN A C 1
ATOM 2027 O O . ASN A 1 246 ? 40.906 -1.977 33.844 1 22.64 246 ASN A O 1
ATOM 2031 N N . MET B 1 1 ? -2.439 -6.113 -28.094 1 75.19 1 MET B N 1
ATOM 2032 C CA . MET B 1 1 ? -1.985 -4.984 -27.281 1 75.19 1 MET B CA 1
ATOM 2033 C C . MET B 1 1 ? -0.466 -4.988 -27.156 1 75.19 1 MET B C 1
ATOM 2035 O O . MET B 1 1 ? 0.153 -6.051 -27.078 1 75.19 1 MET B O 1
ATOM 2039 N N . LYS B 1 2 ? 0.141 -3.875 -27.375 1 84.38 2 LYS B N 1
ATOM 2040 C CA . LYS B 1 2 ? 1.594 -3.764 -27.297 1 84.38 2 LYS B CA 1
ATOM 2041 C C . LYS B 1 2 ? 2.064 -3.797 -25.844 1 84.38 2 LYS B C 1
ATOM 2043 O O . LYS B 1 2 ? 1.537 -3.068 -25 1 84.38 2 LYS B O 1
ATOM 2048 N N . ILE B 1 3 ? 2.906 -4.715 -25.5 1 88.44 3 ILE B N 1
ATOM 2049 C CA . ILE B 1 3 ? 3.43 -4.887 -24.156 1 88.44 3 ILE B CA 1
ATOM 2050 C C . ILE B 1 3 ? 4.789 -4.203 -24.047 1 88.44 3 ILE B C 1
ATOM 2052 O O . ILE B 1 3 ? 5.652 -4.379 -24.906 1 88.44 3 ILE B O 1
ATOM 2056 N N . ASN B 1 4 ? 4.91 -3.367 -23 1 91.12 4 ASN B N 1
ATOM 2057 C CA . ASN B 1 4 ? 6.18 -2.746 -22.641 1 91.12 4 ASN B CA 1
ATOM 2058 C C . ASN B 1 4 ? 6.891 -3.514 -21.531 1 91.12 4 ASN B C 1
ATOM 2060 O O . ASN B 1 4 ? 6.52 -3.41 -20.375 1 91.12 4 ASN B O 1
ATOM 2064 N N . THR B 1 5 ? 7.984 -4.113 -21.812 1 90.62 5 THR B N 1
ATOM 2065 C CA . THR B 1 5 ? 8.656 -4.996 -20.875 1 90.62 5 THR B CA 1
ATOM 2066 C C . THR B 1 5 ? 9.469 -4.191 -19.859 1 90.62 5 THR B C 1
ATOM 2068 O O . THR B 1 5 ? 9.914 -4.727 -18.844 1 90.62 5 THR B O 1
ATOM 2071 N N . GLU B 1 6 ? 9.586 -2.963 -20.109 1 95 6 GLU B N 1
ATOM 2072 C CA . GLU B 1 6 ? 10.289 -2.113 -19.156 1 95 6 GLU B CA 1
ATOM 2073 C C . GLU B 1 6 ? 9.383 -1.748 -17.984 1 95 6 GLU B C 1
ATOM 2075 O O . GLU B 1 6 ? 9.875 -1.356 -16.922 1 95 6 GLU B O 1
ATOM 2080 N N . ARG B 1 7 ? 8.117 -1.766 -18.266 1 97.62 7 ARG B N 1
ATOM 2081 C CA . ARG B 1 7 ? 7.152 -1.555 -17.188 1 97.62 7 ARG B CA 1
ATOM 2082 C C . ARG B 1 7 ? 6.703 -2.883 -16.578 1 97.62 7 ARG B C 1
ATOM 2084 O O . ARG B 1 7 ? 6.004 -3.66 -17.234 1 97.62 7 ARG B O 1
ATOM 2091 N N . GLN B 1 8 ? 7.078 -3.102 -15.406 1 98.56 8 GLN B N 1
ATOM 2092 C CA . GLN B 1 8 ? 6.777 -4.352 -14.719 1 98.56 8 GLN B CA 1
ATOM 2093 C C . GLN B 1 8 ? 5.891 -4.109 -13.5 1 98.56 8 GLN B C 1
ATOM 2095 O O . GLN B 1 8 ? 6.039 -3.098 -12.812 1 98.56 8 GLN B O 1
ATOM 2100 N N . ILE B 1 9 ? 4.984 -4.996 -13.281 1 98.69 9 ILE B N 1
ATOM 2101 C CA . ILE B 1 9 ? 4.121 -4.969 -12.109 1 98.69 9 ILE B CA 1
ATOM 2102 C C . ILE B 1 9 ? 4.328 -6.238 -11.281 1 98.69 9 ILE B C 1
ATOM 2104 O O . ILE B 1 9 ? 4.043 -7.344 -11.75 1 98.69 9 ILE B O 1
ATOM 2108 N N . VAL B 1 10 ? 4.832 -6.086 -10.062 1 98.69 10 VAL B N 1
ATOM 2109 C CA . VAL B 1 10 ? 4.949 -7.199 -9.125 1 98.69 10 VAL B CA 1
ATOM 2110 C C . VAL B 1 10 ? 3.631 -7.391 -8.383 1 98.69 10 VAL B C 1
ATOM 2112 O O . VAL B 1 10 ? 3.086 -6.441 -7.816 1 98.69 10 VAL B O 1
ATOM 2115 N N . LEU B 1 11 ? 3.141 -8.617 -8.375 1 98.75 11 LEU B N 1
ATOM 2116 C CA . LEU B 1 11 ? 1.759 -8.812 -7.949 1 98.75 11 LEU B CA 1
ATOM 2117 C C . LEU B 1 11 ? 1.636 -10.039 -7.051 1 98.75 11 LEU B C 1
ATOM 2119 O O . LEU B 1 11 ? 2.291 -11.055 -7.289 1 98.75 11 LEU B O 1
ATOM 2123 N N . ASP B 1 12 ? 0.755 -9.961 -6.035 1 98.75 12 ASP B N 1
ATOM 2124 C CA . ASP B 1 12 ? 0.367 -11.055 -5.145 1 98.75 12 ASP B CA 1
ATOM 2125 C C . ASP B 1 12 ? -1.101 -10.93 -4.738 1 98.75 12 ASP B C 1
ATOM 2127 O O . ASP B 1 12 ? -1.682 -9.844 -4.805 1 98.75 12 ASP B O 1
ATOM 2131 N N . THR B 1 13 ? -1.744 -12.055 -4.332 1 98.75 13 THR B N 1
ATOM 2132 C CA . THR B 1 13 ? -3.131 -12.047 -3.879 1 98.75 13 THR B CA 1
ATOM 2133 C C . THR B 1 13 ? -3.305 -12.922 -2.641 1 98.75 13 THR B C 1
ATOM 2135 O O . THR B 1 13 ? -2.551 -13.875 -2.439 1 98.75 13 THR B O 1
ATOM 2138 N N . GLU B 1 14 ? -4.25 -12.57 -1.789 1 98.56 14 GLU B N 1
ATOM 2139 C CA . GLU B 1 14 ? -4.805 -13.445 -0.76 1 98.56 14 GLU B CA 1
ATOM 2140 C C . GLU B 1 14 ? -6.223 -13.891 -1.116 1 98.56 14 GLU B C 1
ATOM 2142 O O . GLU B 1 14 ? -6.953 -13.164 -1.795 1 98.56 14 GLU B O 1
ATOM 2147 N N . THR B 1 15 ? -6.656 -15.102 -0.605 1 98.81 15 THR B N 1
ATOM 2148 C CA . THR B 1 15 ? -7.914 -15.695 -1.049 1 98.81 15 THR B CA 1
ATOM 2149 C C . THR B 1 15 ? -8.688 -16.266 0.133 1 98.81 15 THR B C 1
ATOM 2151 O O . THR B 1 15 ? -8.164 -16.344 1.249 1 98.81 15 THR B O 1
ATOM 2154 N N . THR B 1 16 ? -9.938 -16.656 -0.116 1 98.81 16 THR B N 1
ATOM 2155 C CA . THR B 1 16 ? -10.781 -17.25 0.921 1 98.81 16 THR B CA 1
ATOM 2156 C C . THR B 1 16 ? -10.312 -18.672 1.253 1 98.81 16 THR B C 1
ATOM 2158 O O . THR B 1 16 ? -10.68 -19.219 2.291 1 98.81 16 THR B O 1
ATOM 2161 N N . GLY B 1 17 ? -9.617 -19.266 0.453 1 98.5 17 GLY B N 1
ATOM 2162 C CA . GLY B 1 17 ? -9.133 -20.625 0.5 1 98.5 17 GLY B CA 1
ATOM 2163 C C . GLY B 1 17 ? -8.68 -21.141 -0.853 1 98.5 17 GLY B C 1
ATOM 2164 O O . GLY B 1 17 ? -8.461 -20.375 -1.78 1 98.5 17 GLY B O 1
ATOM 2165 N N . MET B 1 18 ? -8.414 -22.484 -0.943 1 97.88 18 MET B N 1
ATOM 2166 C CA . MET B 1 18 ? -8.055 -23.125 -2.203 1 97.88 18 MET B CA 1
ATOM 2167 C C . MET B 1 18 ? -8.391 -24.609 -2.172 1 97.88 18 MET B C 1
ATOM 2169 O O . MET B 1 18 ? -8.352 -25.25 -1.112 1 97.88 18 MET B O 1
ATOM 2173 N N . ASN B 1 19 ? -8.617 -25.188 -3.354 1 97.31 19 ASN B N 1
ATOM 2174 C CA . ASN B 1 19 ? -8.867 -26.609 -3.486 1 97.31 19 ASN B CA 1
ATOM 2175 C C . ASN B 1 19 ? -7.566 -27.391 -3.67 1 97.31 19 ASN B C 1
ATOM 2177 O O . ASN B 1 19 ? -6.656 -26.938 -4.363 1 97.31 19 ASN B O 1
ATOM 2181 N N . LYS B 1 20 ? -7.559 -28.562 -3.135 1 94.38 20 LYS B N 1
ATOM 2182 C CA . LYS B 1 20 ? -6.391 -29.422 -3.285 1 94.38 20 LYS B CA 1
ATOM 2183 C C . LYS B 1 20 ? -6.535 -30.344 -4.5 1 94.38 20 LYS B C 1
ATOM 2185 O O . LYS B 1 20 ? -5.539 -30.828 -5.031 1 94.38 20 LYS B O 1
ATOM 2190 N N . ASN B 1 21 ? -7.785 -30.578 -4.844 1 93.56 21 ASN B N 1
ATOM 2191 C CA . ASN B 1 21 ? -8.102 -31.375 -6.027 1 93.56 21 ASN B CA 1
ATOM 2192 C C . ASN B 1 21 ? -8.883 -30.562 -7.055 1 93.56 21 ASN B C 1
ATOM 2194 O O . ASN B 1 21 ? -9.75 -29.766 -6.691 1 93.56 21 ASN B O 1
ATOM 2198 N N . GLY B 1 22 ? -8.539 -30.75 -8.344 1 94.62 22 GLY B N 1
ATOM 2199 C CA . GLY B 1 22 ? -9.18 -29.938 -9.375 1 94.62 22 GLY B CA 1
ATOM 2200 C C . GLY B 1 22 ? -8.641 -28.531 -9.453 1 94.62 22 GLY B C 1
ATOM 2201 O O . GLY B 1 22 ? -7.535 -28.25 -8.969 1 94.62 22 GLY B O 1
ATOM 2202 N N . PRO B 1 23 ? -9.398 -27.688 -10.117 1 97.19 23 PRO B N 1
ATOM 2203 C CA . PRO B 1 23 ? -8.945 -26.297 -10.164 1 97.19 23 PRO B CA 1
ATOM 2204 C C . PRO B 1 23 ? -8.914 -25.641 -8.789 1 97.19 23 PRO B C 1
ATOM 2206 O O . PRO B 1 23 ? -9.922 -25.656 -8.07 1 97.19 23 PRO B O 1
ATOM 2209 N N . HIS B 1 24 ? -7.82 -25.078 -8.398 1 98.06 24 HIS B N 1
ATOM 2210 C CA . HIS B 1 24 ? -7.598 -24.609 -7.035 1 98.06 24 HIS B CA 1
ATOM 2211 C C . HIS B 1 24 ? -8.492 -23.406 -6.711 1 98.06 24 HIS B C 1
ATOM 2213 O O . HIS B 1 24 ? -8.797 -23.156 -5.547 1 98.06 24 HIS B O 1
ATOM 2219 N N . TYR B 1 25 ? -8.992 -22.703 -7.707 1 98.25 25 TYR B N 1
ATOM 2220 C CA . TYR B 1 25 ? -9.727 -21.453 -7.504 1 98.25 25 TYR B CA 1
ATOM 2221 C C . TYR B 1 25 ? -11.227 -21.703 -7.477 1 98.25 25 TYR B C 1
ATOM 2223 O O . TYR B 1 25 ? -12 -20.812 -7.129 1 98.25 25 TYR B O 1
ATOM 2231 N N . TYR B 1 26 ? -11.711 -22.859 -7.895 1 97.25 26 TYR B N 1
ATOM 2232 C CA . TYR B 1 26 ? -13.141 -23.109 -8.031 1 97.25 26 TYR B CA 1
ATOM 2233 C C . TYR B 1 26 ? -13.844 -22.969 -6.684 1 97.25 26 TYR B C 1
ATOM 2235 O O . TYR B 1 26 ? -13.469 -23.625 -5.711 1 97.25 26 TYR B O 1
ATOM 2243 N N . GLY B 1 27 ? -14.867 -22.109 -6.656 1 97.56 27 GLY B N 1
ATOM 2244 C CA . GLY B 1 27 ? -15.641 -21.906 -5.445 1 97.56 27 GLY B CA 1
ATOM 2245 C C . GLY B 1 27 ? -14.984 -20.969 -4.461 1 97.56 27 GLY B C 1
ATOM 2246 O O . GLY B 1 27 ? -15.547 -20.672 -3.402 1 97.56 27 GLY B O 1
ATOM 2247 N N . HIS B 1 28 ? -13.844 -20.453 -4.738 1 98.62 28 HIS B N 1
ATOM 2248 C CA . HIS B 1 28 ? -13.117 -19.516 -3.883 1 98.62 28 HIS B CA 1
ATOM 2249 C C . HIS B 1 28 ? -13.016 -18.141 -4.531 1 98.62 28 HIS B C 1
ATOM 2251 O O . HIS B 1 28 ? -13.406 -17.969 -5.688 1 98.62 28 HIS B O 1
ATOM 2257 N N . ARG B 1 29 ? -12.539 -17.141 -3.664 1 98.75 29 ARG B N 1
ATOM 2258 C CA . ARG B 1 29 ? -12.508 -15.75 -4.105 1 98.75 29 ARG B CA 1
ATOM 2259 C C . ARG B 1 29 ? -11.211 -15.07 -3.68 1 98.75 29 ARG B C 1
ATOM 2261 O O . ARG B 1 29 ? -10.609 -15.453 -2.674 1 98.75 29 ARG B O 1
ATOM 2268 N N . ILE B 1 30 ? -10.867 -14.07 -4.469 1 98.75 30 ILE B N 1
ATOM 2269 C CA . ILE B 1 30 ? -9.805 -13.172 -4.039 1 98.75 30 ILE B CA 1
ATOM 2270 C C . ILE B 1 30 ? -10.336 -12.211 -2.977 1 98.75 30 ILE B C 1
ATOM 2272 O O . ILE B 1 30 ? -11.445 -11.688 -3.105 1 98.75 30 ILE B O 1
ATOM 2276 N N . ILE B 1 31 ? -9.461 -11.945 -1.892 1 98.5 31 ILE B N 1
ATOM 2277 C CA . ILE B 1 31 ? -9.938 -11.039 -0.854 1 98.5 31 ILE B CA 1
ATOM 2278 C C . ILE B 1 31 ? -8.93 -9.914 -0.651 1 98.5 31 ILE B C 1
ATOM 2280 O O . ILE B 1 31 ? -9.195 -8.969 0.097 1 98.5 31 ILE B O 1
ATOM 2284 N N . GLU B 1 32 ? -7.781 -10 -1.299 1 98.19 32 GLU B N 1
ATOM 2285 C CA . GLU B 1 32 ? -6.789 -8.93 -1.294 1 98.19 32 GLU B CA 1
ATOM 2286 C C . GLU B 1 32 ? -5.938 -8.961 -2.559 1 98.19 32 GLU B C 1
ATOM 2288 O O . GLU B 1 32 ? -5.516 -10.031 -3.004 1 98.19 32 GLU B O 1
ATOM 2293 N N . ILE B 1 33 ? -5.68 -7.781 -3.174 1 98.62 33 ILE B N 1
ATOM 2294 C CA . ILE B 1 33 ? -4.727 -7.633 -4.27 1 98.62 33 ILE B CA 1
ATOM 2295 C C . ILE B 1 33 ? -3.65 -6.621 -3.883 1 98.62 33 ILE B C 1
ATOM 2297 O O . ILE B 1 33 ? -3.963 -5.52 -3.416 1 98.62 33 ILE B O 1
ATOM 2301 N N . GLY B 1 34 ? -2.434 -7.012 -3.982 1 98.25 34 GLY B N 1
ATOM 2302 C CA . GLY B 1 34 ? -1.292 -6.117 -3.875 1 98.25 34 GLY B CA 1
ATOM 2303 C C . GLY B 1 34 ? -0.409 -6.125 -5.109 1 98.25 34 GLY B C 1
ATOM 2304 O O . GLY B 1 34 ? 0.045 -7.184 -5.547 1 98.25 34 GLY B O 1
ATOM 2305 N N . ALA B 1 35 ? -0.19 -4.941 -5.684 1 98.69 35 ALA B N 1
ATOM 2306 C CA . ALA B 1 35 ? 0.621 -4.805 -6.895 1 98.69 35 ALA B CA 1
ATOM 2307 C C . ALA B 1 35 ? 1.468 -3.535 -6.844 1 98.69 35 ALA B C 1
ATOM 2309 O O . ALA B 1 35 ? 0.987 -2.477 -6.438 1 98.69 35 ALA B O 1
ATOM 2310 N N . ILE B 1 36 ? 2.715 -3.682 -7.246 1 97.25 36 ILE B N 1
ATOM 2311 C CA . ILE B 1 36 ? 3.613 -2.535 -7.207 1 97.25 36 ILE B CA 1
ATOM 2312 C C . ILE B 1 36 ? 4.27 -2.348 -8.57 1 97.25 36 ILE B C 1
ATOM 2314 O O . ILE B 1 36 ? 4.633 -3.324 -9.234 1 97.25 36 ILE B O 1
ATOM 2318 N N . GLU B 1 37 ? 4.527 -1.113 -8.922 1 98.06 37 GLU B N 1
ATOM 2319 C CA . GLU B 1 37 ? 5.047 -0.783 -10.25 1 98.06 37 GLU B CA 1
ATOM 2320 C C . GLU B 1 37 ? 6.555 -0.549 -10.211 1 98.06 37 GLU B C 1
ATOM 2322 O O . GLU B 1 37 ? 7.059 0.121 -9.305 1 98.06 37 GLU B O 1
ATOM 2327 N N . MET B 1 38 ? 7.168 -1.104 -11.148 1 96.06 38 MET B N 1
ATOM 2328 C CA . MET B 1 38 ? 8.57 -0.83 -11.453 1 96.06 38 MET B CA 1
ATOM 2329 C C . MET B 1 38 ? 8.734 -0.412 -12.914 1 96.06 38 MET B C 1
ATOM 2331 O O . MET B 1 38 ? 8.133 -1.013 -13.805 1 96.06 38 MET B O 1
ATOM 2335 N N . ILE B 1 39 ? 9.531 0.532 -13.117 1 95.62 39 ILE B N 1
ATOM 2336 C CA . ILE B 1 39 ? 9.922 0.918 -14.461 1 95.62 39 ILE B CA 1
ATOM 2337 C C . ILE B 1 39 ? 11.445 0.98 -14.562 1 95.62 39 ILE B C 1
ATOM 2339 O O . ILE B 1 39 ? 12.102 1.619 -13.734 1 95.62 39 ILE B O 1
ATOM 2343 N N . ASN B 1 40 ? 12 0.256 -15.469 1 94.44 40 ASN B N 1
ATOM 2344 C CA . ASN B 1 40 ? 13.453 0.172 -15.617 1 94.44 40 ASN B CA 1
ATOM 2345 C C . ASN B 1 40 ? 14.117 -0.3 -14.328 1 94.44 40 ASN B C 1
ATOM 2347 O O . ASN B 1 40 ? 15.086 0.31 -13.867 1 94.44 40 ASN B O 1
ATOM 2351 N N . ARG B 1 41 ? 13.492 -1.23 -13.75 1 92.62 41 ARG B N 1
ATOM 2352 C CA . ARG B 1 41 ? 14.008 -1.943 -12.586 1 92.62 41 ARG B CA 1
ATOM 2353 C C . ARG B 1 41 ? 14.086 -1.027 -11.367 1 92.62 41 ARG B C 1
ATOM 2355 O O . ARG B 1 41 ? 14.891 -1.254 -10.469 1 92.62 41 ARG B O 1
ATOM 2362 N N . ARG B 1 42 ? 13.242 -0.005 -11.453 1 90.94 42 ARG B N 1
ATOM 2363 C CA . ARG B 1 42 ? 13.148 0.917 -10.328 1 90.94 42 ARG B CA 1
ATOM 2364 C C . ARG B 1 42 ? 11.703 1.052 -9.859 1 90.94 42 ARG B C 1
ATOM 2366 O O . ARG B 1 42 ? 10.789 1.2 -10.672 1 90.94 42 ARG B O 1
ATOM 2373 N N . LEU B 1 43 ? 11.633 1.036 -8.539 1 92.5 43 LEU B N 1
ATOM 2374 C CA . LEU B 1 43 ? 10.305 1.248 -7.969 1 92.5 43 LEU B CA 1
ATOM 2375 C C . LEU B 1 43 ? 9.82 2.67 -8.234 1 92.5 43 LEU B C 1
ATOM 2377 O O . LEU B 1 43 ? 10.57 3.631 -8.047 1 92.5 43 LEU B O 1
ATOM 2381 N N . THR B 1 44 ? 8.508 2.793 -8.633 1 94.25 44 THR B N 1
ATOM 2382 C CA . THR B 1 44 ? 7.988 4.121 -8.938 1 94.25 44 THR B CA 1
ATOM 2383 C C . THR B 1 44 ? 7.227 4.688 -7.746 1 94.25 44 THR B C 1
ATOM 2385 O O . THR B 1 44 ? 6.934 5.887 -7.703 1 94.25 44 THR B O 1
ATOM 2388 N N . GLY B 1 45 ? 6.82 3.797 -6.797 1 94.31 45 GLY B N 1
ATOM 2389 C CA . GLY B 1 45 ? 5.957 4.188 -5.691 1 94.31 45 GLY B CA 1
ATOM 2390 C C . GLY B 1 45 ? 4.484 3.959 -5.977 1 94.31 45 GLY B C 1
ATOM 2391 O O . GLY B 1 45 ? 3.662 3.949 -5.059 1 94.31 45 GLY B O 1
ATOM 2392 N N . ARG B 1 46 ? 4.121 3.836 -7.262 1 95.88 46 ARG B N 1
ATOM 2393 C CA . ARG B 1 46 ? 2.732 3.562 -7.621 1 95.88 46 ARG B CA 1
ATOM 2394 C C . ARG B 1 46 ? 2.355 2.123 -7.285 1 95.88 46 ARG B C 1
ATOM 2396 O O . ARG B 1 46 ? 3.113 1.194 -7.57 1 95.88 46 ARG B O 1
ATOM 2403 N N . CYS B 1 47 ? 1.221 2.037 -6.633 1 97 47 CYS B N 1
ATOM 2404 C CA . CYS B 1 47 ? 0.742 0.717 -6.242 1 97 47 CYS B CA 1
ATOM 2405 C C . CYS B 1 47 ? -0.767 0.606 -6.434 1 97 47 CYS B C 1
ATOM 2407 O O . CYS B 1 47 ? -1.451 1.617 -6.602 1 97 47 CYS B O 1
ATOM 2409 N N . PHE B 1 48 ? -1.19 -0.565 -6.586 1 97.94 48 PHE B N 1
ATOM 2410 C CA . PHE B 1 48 ? -2.598 -0.938 -6.508 1 97.94 48 PHE B CA 1
ATOM 2411 C C . PHE B 1 48 ? -2.846 -1.883 -5.34 1 97.94 48 PHE B C 1
ATOM 2413 O O . PHE B 1 48 ? -2.236 -2.951 -5.258 1 97.94 48 PHE B O 1
ATOM 2420 N N . HIS B 1 49 ? -3.643 -1.438 -4.438 1 96.56 49 HIS B N 1
ATOM 2421 C CA . HIS B 1 49 ? -3.916 -2.242 -3.25 1 96.56 49 HIS B CA 1
ATOM 2422 C C . HIS B 1 49 ? -5.383 -2.139 -2.84 1 96.56 49 HIS B C 1
ATOM 2424 O O . HIS B 1 49 ? -5.895 -1.036 -2.635 1 96.56 49 HIS B O 1
ATOM 2430 N N . THR B 1 50 ? -5.973 -3.328 -2.68 1 95.12 50 THR B N 1
ATOM 2431 C CA . THR B 1 50 ? -7.375 -3.326 -2.271 1 95.12 50 THR B CA 1
ATOM 2432 C C . THR B 1 50 ? -7.723 -4.613 -1.533 1 95.12 50 THR B C 1
ATOM 2434 O O . THR B 1 50 ? -7.172 -5.676 -1.829 1 95.12 50 THR B O 1
ATOM 2437 N N . TYR B 1 51 ? -8.523 -4.457 -0.533 1 93.56 51 TYR B N 1
ATOM 2438 C CA . TYR B 1 51 ? -9.258 -5.594 0.016 1 93.56 51 TYR B CA 1
ATOM 2439 C C . TYR B 1 51 ? -10.602 -5.762 -0.682 1 93.56 51 TYR B C 1
ATOM 2441 O O . TYR B 1 51 ? -11.156 -4.805 -1.229 1 93.56 51 TYR B O 1
ATOM 2449 N N . LEU B 1 52 ? -11.094 -6.992 -0.667 1 97.06 52 LEU B N 1
ATOM 2450 C CA . LEU B 1 52 ? -12.297 -7.277 -1.444 1 97.06 52 LEU B CA 1
ATOM 2451 C C . LEU B 1 52 ? -13.305 -8.07 -0.619 1 97.06 52 LEU B C 1
ATOM 2453 O O . LEU B 1 52 ? -12.93 -9 0.103 1 97.06 52 LEU B O 1
ATOM 2457 N N . LYS B 1 53 ? -14.555 -7.754 -0.874 1 96.5 53 LYS B N 1
ATOM 2458 C CA . LYS B 1 53 ? -15.656 -8.5 -0.272 1 96.5 53 LYS B CA 1
ATOM 2459 C C . LYS B 1 53 ? -15.992 -9.734 -1.099 1 96.5 53 LYS B C 1
ATOM 2461 O O . LYS B 1 53 ? -16.438 -9.617 -2.244 1 96.5 53 LYS B O 1
ATOM 2466 N N . PRO B 1 54 ? -15.852 -10.914 -0.49 1 98.25 54 PRO B N 1
ATOM 2467 C CA . PRO B 1 54 ? -16.266 -12.148 -1.175 1 98.25 54 PRO B CA 1
ATOM 2468 C C . PRO B 1 54 ? -17.734 -12.492 -0.945 1 98.25 54 PRO B C 1
ATOM 2470 O O . PRO B 1 54 ? -18.406 -11.836 -0.153 1 98.25 54 PRO B O 1
ATOM 2473 N N . ASP B 1 55 ? -18.234 -13.492 -1.65 1 97.81 55 ASP B N 1
ATOM 2474 C CA . ASP B 1 55 ? -19.609 -13.984 -1.465 1 97.81 55 ASP B CA 1
ATOM 2475 C C . ASP B 1 55 ? -19.609 -15.289 -0.678 1 97.81 55 ASP B C 1
ATOM 2477 O O . ASP B 1 55 ? -20.562 -16.078 -0.781 1 97.81 55 ASP B O 1
ATOM 2481 N N . ARG B 1 56 ? -18.609 -15.594 0.01 1 98.06 56 ARG B N 1
ATOM 2482 C CA . ARG B 1 56 ? -18.438 -16.766 0.852 1 98.06 56 ARG B CA 1
ATOM 2483 C C . ARG B 1 56 ? -17.578 -16.453 2.072 1 98.06 56 ARG B C 1
ATOM 2485 O O . ARG B 1 56 ? -16.906 -15.43 2.111 1 98.06 56 ARG B O 1
ATOM 2492 N N . LEU B 1 57 ? -17.531 -17.375 3.008 1 98 57 LEU B N 1
ATOM 2493 C CA . LEU B 1 57 ? -16.719 -17.203 4.203 1 98 57 LEU B CA 1
ATOM 2494 C C . LEU B 1 57 ? -15.266 -17.562 3.932 1 98 57 LEU B C 1
ATOM 2496 O O . LEU B 1 57 ? -14.984 -18.406 3.08 1 98 57 LEU B O 1
ATOM 2500 N N . VAL B 1 58 ? -14.43 -16.922 4.695 1 98.12 58 VAL B N 1
ATOM 2501 C CA . VAL B 1 58 ? -13.016 -17.281 4.66 1 98.12 58 VAL B CA 1
ATOM 2502 C C . VAL B 1 58 ? -12.789 -18.594 5.402 1 98.12 58 VAL B C 1
ATOM 2504 O O . VAL B 1 58 ? -13.25 -18.766 6.531 1 98.12 58 VAL B O 1
ATOM 2507 N N . GLU B 1 59 ? -12.086 -19.484 4.758 1 98.56 59 GLU B N 1
ATOM 2508 C CA . GLU B 1 59 ? -11.75 -20.75 5.43 1 98.56 59 GLU B CA 1
ATOM 2509 C C . GLU B 1 59 ? -10.773 -20.516 6.582 1 98.56 59 GLU B C 1
ATOM 2511 O O . GLU B 1 59 ? -9.906 -19.641 6.496 1 98.56 59 GLU B O 1
ATOM 2516 N N . ILE B 1 60 ? -10.75 -21.344 7.582 1 97.56 60 ILE B N 1
ATOM 2517 C CA . ILE B 1 60 ? -9.961 -21.203 8.805 1 97.56 60 ILE B CA 1
ATOM 2518 C C . ILE B 1 60 ? -8.477 -21.297 8.469 1 97.56 60 ILE B C 1
ATOM 2520 O O . ILE B 1 60 ? -7.664 -20.562 9.031 1 97.56 60 ILE B O 1
ATOM 2524 N N . GLU B 1 61 ? -8.188 -22.234 7.605 1 97.44 61 GLU B N 1
ATOM 2525 C CA . GLU B 1 61 ? -6.789 -22.422 7.238 1 97.44 61 GLU B CA 1
ATOM 2526 C C . GLU B 1 61 ? -6.215 -21.172 6.578 1 97.44 61 GLU B C 1
ATOM 2528 O O . GLU B 1 61 ? -5.07 -20.797 6.832 1 97.44 61 GLU B O 1
ATOM 2533 N N . ALA B 1 62 ? -6.973 -20.516 5.785 1 97.81 62 ALA B N 1
ATOM 2534 C CA . ALA B 1 62 ? -6.555 -19.266 5.133 1 97.81 62 ALA B CA 1
ATOM 2535 C C . ALA B 1 62 ? -6.441 -18.141 6.145 1 97.81 62 ALA B C 1
ATOM 2537 O O . ALA B 1 62 ? -5.484 -17.359 6.109 1 97.81 62 ALA B O 1
ATOM 2538 N N . PHE B 1 63 ? -7.359 -18.062 7.043 1 96.31 63 PHE B N 1
ATOM 2539 C CA . PHE B 1 63 ? -7.352 -17.031 8.078 1 96.31 63 PHE B CA 1
ATOM 2540 C C . PHE B 1 63 ? -6.086 -17.125 8.922 1 96.31 63 PHE B C 1
ATOM 2542 O O . PHE B 1 63 ? -5.508 -16.094 9.297 1 96.31 63 PHE B O 1
ATOM 2549 N N . LYS B 1 64 ? -5.641 -18.234 9.219 1 95.56 64 LYS B N 1
ATOM 2550 C CA . LYS B 1 64 ? -4.445 -18.453 10.023 1 95.56 64 LYS B CA 1
ATOM 2551 C C . LYS B 1 64 ? -3.205 -17.906 9.32 1 95.56 64 LYS B C 1
ATOM 2553 O O . LYS B 1 64 ? -2.236 -17.516 9.977 1 95.56 64 LYS B O 1
ATOM 2558 N N . ILE B 1 65 ? -3.264 -17.844 8.07 1 94.5 65 ILE B N 1
ATOM 2559 C CA . ILE B 1 65 ? -2.105 -17.469 7.273 1 94.5 65 ILE B CA 1
ATOM 2560 C C . ILE B 1 65 ? -2.049 -15.953 7.121 1 94.5 65 ILE B C 1
ATOM 2562 O O . ILE B 1 65 ? -0.991 -15.344 7.293 1 94.5 65 ILE B O 1
ATOM 2566 N N . HIS B 1 66 ? -3.254 -15.289 6.848 1 94.31 66 HIS B N 1
ATOM 2567 C CA . HIS B 1 66 ? -3.207 -13.867 6.516 1 94.31 66 HIS B CA 1
ATOM 2568 C C . HIS B 1 66 ? -3.943 -13.031 7.555 1 94.31 66 HIS B C 1
ATOM 2570 O O . HIS B 1 66 ? -3.803 -11.812 7.59 1 94.31 66 HIS B O 1
ATOM 2576 N N . GLY B 1 67 ? -4.863 -13.656 8.312 1 92.94 67 GLY B N 1
ATOM 2577 C CA . GLY B 1 67 ? -5.523 -12.977 9.414 1 92.94 67 GLY B CA 1
ATOM 2578 C C . GLY B 1 67 ? -6.629 -12.039 8.953 1 92.94 67 GLY B C 1
ATOM 2579 O O . GLY B 1 67 ? -7.059 -11.172 9.711 1 92.94 67 GLY B O 1
ATOM 2580 N N . ILE B 1 68 ? -7.18 -12.102 7.738 1 92.06 68 ILE B N 1
ATOM 2581 C CA . ILE B 1 68 ? -8.227 -11.234 7.215 1 92.06 68 ILE B CA 1
ATOM 2582 C C . ILE B 1 68 ? -9.602 -11.812 7.562 1 92.06 68 ILE B C 1
ATOM 2584 O O . ILE B 1 68 ? -9.969 -12.883 7.086 1 92.06 68 ILE B O 1
ATOM 2588 N N . SER B 1 69 ? -10.32 -11.094 8.352 1 91.38 69 SER B N 1
ATOM 2589 C CA . SER B 1 69 ? -11.578 -11.609 8.883 1 91.38 69 SER B CA 1
ATOM 2590 C C . SER B 1 69 ? -12.75 -11.258 7.973 1 91.38 69 SER B C 1
ATOM 2592 O O . SER B 1 69 ? -12.68 -10.289 7.207 1 91.38 69 SER B O 1
ATOM 2594 N N . ASP B 1 70 ? -13.836 -11.961 8.164 1 94.25 70 ASP B N 1
ATOM 2595 C CA . ASP B 1 70 ? -15.062 -11.695 7.426 1 94.25 70 ASP B CA 1
ATOM 2596 C C . ASP B 1 70 ? -15.641 -10.328 7.793 1 94.25 70 ASP B C 1
ATOM 2598 O O . ASP B 1 70 ? -16.156 -9.617 6.926 1 94.25 70 ASP B O 1
ATOM 2602 N N . GLU B 1 71 ? -15.555 -10.023 8.992 1 87.81 71 GLU B N 1
ATOM 2603 C CA . GLU B 1 71 ? -16.094 -8.75 9.477 1 87.81 71 GLU B CA 1
ATOM 2604 C C . GLU B 1 71 ? -15.398 -7.57 8.805 1 87.81 71 GLU B C 1
ATOM 2606 O O . GLU B 1 71 ? -16.062 -6.605 8.406 1 87.81 71 GLU B O 1
ATOM 2611 N N . PHE B 1 72 ? -14.102 -7.637 8.68 1 83.44 72 PHE B N 1
ATOM 2612 C CA . PHE B 1 72 ? -13.328 -6.59 8.023 1 83.44 72 PHE B CA 1
ATOM 2613 C C . PHE B 1 72 ? -13.703 -6.473 6.551 1 83.44 72 PHE B C 1
ATOM 2615 O O . PHE B 1 72 ? -13.875 -5.367 6.031 1 83.44 72 PHE B O 1
ATOM 2622 N N . LEU B 1 73 ? -14.016 -7.594 5.977 1 92.81 73 LEU B N 1
ATOM 2623 C CA . LEU B 1 73 ? -14.227 -7.641 4.531 1 92.81 73 LEU B CA 1
ATOM 2624 C C . LEU B 1 73 ? -15.617 -7.145 4.164 1 92.81 73 LEU B C 1
ATOM 2626 O O . LEU B 1 73 ? -15.875 -6.785 3.014 1 92.81 73 LEU B O 1
ATOM 2630 N N . PHE B 1 74 ? -16.469 -7.121 5.066 1 86.81 74 PHE B N 1
ATOM 2631 C CA . PHE B 1 74 ? -17.859 -6.781 4.832 1 86.81 74 PHE B CA 1
ATOM 2632 C C . PHE B 1 74 ? -18 -5.371 4.27 1 86.81 74 PHE B C 1
ATOM 2634 O O . PHE B 1 74 ? -18.875 -5.102 3.457 1 86.81 74 PHE B O 1
ATOM 2641 N N . PHE B 1 75 ? -17.125 -4.523 4.504 1 79.06 75 PHE B N 1
ATOM 2642 C CA . PHE B 1 75 ? -17.219 -3.117 4.133 1 79.06 75 PHE B CA 1
ATOM 2643 C C . PHE B 1 75 ? -16.359 -2.82 2.908 1 79.06 75 PHE B C 1
ATOM 2645 O O . PHE B 1 75 ? -16.312 -1.683 2.438 1 79.06 75 PHE B O 1
ATOM 2652 N N . GLN B 1 76 ? -15.742 -3.793 2.408 1 87.81 76 GLN B N 1
ATOM 2653 C CA . GLN B 1 76 ? -14.844 -3.607 1.275 1 87.81 76 GLN B CA 1
ATOM 2654 C C . GLN B 1 76 ? -15.594 -3.721 -0.048 1 87.81 76 GLN B C 1
ATOM 2656 O O . GLN B 1 76 ? -16.703 -4.258 -0.095 1 87.81 76 GLN B O 1
ATOM 2661 N N . PRO B 1 77 ? -15.016 -3.152 -1.147 1 92.5 77 PRO B N 1
ATOM 2662 C CA . PRO B 1 77 ? -15.648 -3.316 -2.461 1 92.5 77 PRO B CA 1
ATOM 2663 C C . PRO B 1 77 ? -15.578 -4.754 -2.971 1 92.5 77 PRO B C 1
ATOM 2665 O O . PRO B 1 77 ? -14.766 -5.547 -2.486 1 92.5 77 PRO B O 1
ATOM 2668 N N . THR B 1 78 ? -16.484 -5.027 -3.932 1 96.38 78 THR B N 1
ATOM 2669 C CA . THR B 1 78 ? -16.406 -6.305 -4.633 1 96.38 78 THR B CA 1
ATOM 2670 C C . THR B 1 78 ? -15.391 -6.238 -5.77 1 96.38 78 THR B C 1
ATOM 2672 O O . THR B 1 78 ? -14.977 -5.152 -6.176 1 96.38 78 THR B O 1
ATOM 2675 N N . PHE B 1 79 ? -15.031 -7.391 -6.305 1 97.44 79 PHE B N 1
ATOM 2676 C CA . PHE B 1 79 ? -14.125 -7.422 -7.445 1 97.44 79 PHE B CA 1
ATOM 2677 C C . PHE B 1 79 ? -14.734 -6.688 -8.641 1 97.44 79 PHE B C 1
ATOM 2679 O O . PHE B 1 79 ? -14.039 -5.953 -9.344 1 97.44 79 PHE B O 1
ATOM 2686 N N . GLU B 1 80 ? -15.953 -6.91 -8.859 1 96.62 80 GLU B N 1
ATOM 2687 C CA . GLU B 1 80 ? -16.641 -6.273 -9.977 1 96.62 80 GLU B CA 1
ATOM 2688 C C . GLU B 1 80 ? -16.516 -4.758 -9.914 1 96.62 80 GLU B C 1
ATOM 2690 O O . GLU B 1 80 ? -16.297 -4.105 -10.945 1 96.62 80 GLU B O 1
ATOM 2695 N N . GLU B 1 81 ? -16.516 -4.266 -8.773 1 94.31 81 GLU B N 1
ATOM 2696 C CA . GLU B 1 81 ? -16.484 -2.82 -8.578 1 94.31 81 GLU B CA 1
ATOM 2697 C C . GLU B 1 81 ? -15.109 -2.248 -8.898 1 94.31 81 GLU B C 1
ATOM 2699 O O . GLU B 1 81 ? -14.984 -1.069 -9.234 1 94.31 81 GLU B O 1
ATOM 2704 N N . ILE B 1 82 ? -14.062 -3.07 -8.836 1 95 82 ILE B N 1
ATOM 2705 C CA . ILE B 1 82 ? -12.719 -2.523 -8.992 1 95 82 ILE B CA 1
ATOM 2706 C C . ILE B 1 82 ? -12.086 -3.064 -10.266 1 95 82 ILE B C 1
ATOM 2708 O O . ILE B 1 82 ? -10.984 -2.645 -10.648 1 95 82 ILE B O 1
ATOM 2712 N N . MET B 1 83 ? -12.711 -3.898 -10.945 1 96.06 83 MET B N 1
ATOM 2713 C CA . MET B 1 83 ? -12.133 -4.656 -12.047 1 96.06 83 MET B CA 1
ATOM 2714 C C . MET B 1 83 ? -11.539 -3.719 -13.102 1 96.06 83 MET B C 1
ATOM 2716 O O . MET B 1 83 ? -10.406 -3.906 -13.539 1 96.06 83 MET B O 1
ATOM 2720 N N . GLU B 1 84 ? -12.266 -2.764 -13.523 1 95.38 84 GLU B N 1
ATOM 2721 C CA . GLU B 1 84 ? -11.797 -1.843 -14.555 1 95.38 84 GLU B CA 1
ATOM 2722 C C . GLU B 1 84 ? -10.539 -1.111 -14.109 1 95.38 84 GLU B C 1
ATOM 2724 O O . GLU B 1 84 ? -9.578 -0.997 -14.875 1 95.38 84 GLU B O 1
ATOM 2729 N N . LYS B 1 85 ? -10.523 -0.607 -12.945 1 95.38 85 LYS B N 1
ATOM 2730 C CA . LYS B 1 85 ? -9.367 0.102 -12.414 1 95.38 85 LYS B CA 1
ATOM 2731 C C . LYS B 1 85 ? -8.156 -0.822 -12.305 1 95.38 85 LYS B C 1
ATOM 2733 O O . LYS B 1 85 ? -7.023 -0.407 -12.578 1 95.38 85 LYS B O 1
ATOM 2738 N N . PHE B 1 86 ? -8.445 -2.037 -11.945 1 97.06 86 PHE B N 1
ATOM 2739 C CA . PHE B 1 86 ? -7.387 -3.031 -11.828 1 97.06 86 PHE B CA 1
ATOM 2740 C C . PHE B 1 86 ? -6.77 -3.328 -13.188 1 97.06 86 PHE B C 1
ATOM 2742 O O . PHE B 1 86 ? -5.551 -3.27 -13.352 1 97.06 86 PHE B O 1
ATOM 2749 N N . ILE B 1 87 ? -7.586 -3.574 -14.117 1 97 87 ILE B N 1
ATOM 2750 C CA . ILE B 1 87 ? -7.117 -3.879 -15.469 1 97 87 ILE B CA 1
ATOM 2751 C C . ILE B 1 87 ? -6.348 -2.688 -16.031 1 97 87 ILE B C 1
ATOM 2753 O O . ILE B 1 87 ? -5.289 -2.855 -16.641 1 97 87 ILE B O 1
ATOM 2757 N N . ASN B 1 88 ? -6.805 -1.534 -15.805 1 96.62 88 ASN B N 1
ATOM 2758 C CA . ASN B 1 88 ? -6.125 -0.33 -16.266 1 96.62 88 ASN B CA 1
ATOM 2759 C C . ASN B 1 88 ? -4.75 -0.178 -15.617 1 96.62 88 ASN B C 1
ATOM 2761 O O . ASN B 1 88 ? -3.832 0.381 -16.219 1 96.62 88 ASN B O 1
ATOM 2765 N N . PHE B 1 89 ? -4.613 -0.616 -14.508 1 97.25 89 PHE B N 1
ATOM 2766 C CA . PHE B 1 89 ? -3.342 -0.502 -13.805 1 97.25 89 PHE B CA 1
ATOM 2767 C C . PHE B 1 89 ? -2.311 -1.458 -14.391 1 97.25 89 PHE B C 1
ATOM 2769 O O . PHE B 1 89 ? -1.131 -1.115 -14.5 1 97.25 89 PHE B O 1
ATOM 2776 N N . ILE B 1 90 ? -2.738 -2.617 -14.797 1 97.88 90 ILE B N 1
ATOM 2777 C CA . ILE B 1 90 ? -1.752 -3.635 -15.141 1 97.88 90 ILE B CA 1
ATOM 2778 C C . ILE B 1 90 ? -1.573 -3.686 -16.656 1 97.88 90 ILE B C 1
ATOM 2780 O O . ILE B 1 90 ? -0.584 -4.23 -17.156 1 97.88 90 ILE B O 1
ATOM 2784 N N . LYS B 1 91 ? -2.523 -3.225 -17.406 1 97.25 91 LYS B N 1
ATOM 2785 C CA . LYS B 1 91 ? -2.525 -3.393 -18.859 1 97.25 91 LYS B CA 1
ATOM 2786 C C . LYS B 1 91 ? -1.25 -2.834 -19.484 1 97.25 91 LYS B C 1
ATOM 2788 O O . LYS B 1 91 ? -0.753 -1.788 -19.062 1 97.25 91 LYS B O 1
ATOM 2793 N N . GLY B 1 92 ? -0.664 -3.621 -20.422 1 97.75 92 GLY B N 1
ATOM 2794 C CA . GLY B 1 92 ? 0.514 -3.215 -21.172 1 97.75 92 GLY B CA 1
ATOM 2795 C C . GLY B 1 92 ? 1.812 -3.496 -20.438 1 97.75 92 GLY B C 1
ATOM 2796 O O . GLY B 1 92 ? 2.891 -3.135 -20.906 1 97.75 92 GLY B O 1
ATOM 2797 N N . SER B 1 93 ? 1.736 -4.203 -19.359 1 98.19 93 SER B N 1
ATOM 2798 C CA . SER B 1 93 ? 2.922 -4.434 -18.547 1 98.19 93 SER B CA 1
ATOM 2799 C C . SER B 1 93 ? 3.318 -5.906 -18.547 1 98.19 93 SER B C 1
ATOM 2801 O O . SER B 1 93 ? 2.615 -6.742 -19.125 1 98.19 93 SER B O 1
ATOM 2803 N N . GLU B 1 94 ? 4.496 -6.195 -17.969 1 98.5 94 GLU B N 1
ATOM 2804 C CA . GLU B 1 94 ? 4.922 -7.547 -17.625 1 98.5 94 GLU B CA 1
ATOM 2805 C C . GLU B 1 94 ? 4.676 -7.828 -16.141 1 98.5 94 GLU B C 1
ATOM 2807 O O . GLU B 1 94 ? 5.203 -7.125 -15.273 1 98.5 94 GLU B O 1
ATOM 2812 N N . LEU B 1 95 ? 3.889 -8.828 -15.875 1 98.69 95 LEU B N 1
ATOM 2813 C CA . LEU B 1 95 ? 3.598 -9.195 -14.492 1 98.69 95 LEU B CA 1
ATOM 2814 C C . LEU B 1 95 ? 4.703 -10.078 -13.922 1 98.69 95 LEU B C 1
ATOM 2816 O O . LEU B 1 95 ? 5.16 -11.016 -14.578 1 98.69 95 LEU B O 1
ATOM 2820 N N . ILE B 1 96 ? 5.18 -9.758 -12.719 1 98.75 96 ILE B N 1
ATOM 2821 C CA . ILE B 1 96 ? 6.125 -10.562 -11.961 1 98.75 96 ILE B CA 1
ATOM 2822 C C . ILE B 1 96 ? 5.406 -11.219 -10.781 1 98.75 96 ILE B C 1
ATOM 2824 O O . ILE B 1 96 ? 4.988 -10.539 -9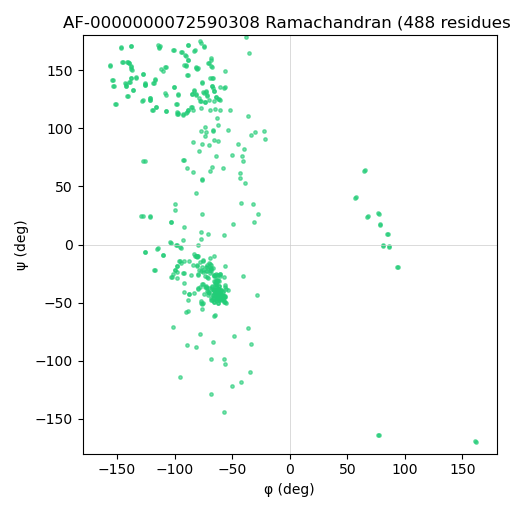.844 1 98.75 96 ILE B O 1
ATOM 2828 N N . ILE B 1 97 ? 5.344 -12.508 -10.836 1 98.81 97 ILE B N 1
ATOM 2829 C CA . ILE B 1 97 ? 4.562 -13.242 -9.844 1 98.81 97 ILE B CA 1
ATOM 2830 C C . ILE B 1 97 ? 5.316 -14.5 -9.414 1 98.81 97 ILE B C 1
ATOM 2832 O O . ILE B 1 97 ? 5.91 -15.188 -10.25 1 98.81 97 ILE B O 1
ATOM 2836 N N . HIS B 1 98 ? 5.254 -14.805 -8.094 1 98.88 98 HIS B N 1
ATOM 2837 C CA . HIS B 1 98 ? 5.844 -16.047 -7.613 1 98.88 98 HIS B CA 1
ATOM 2838 C C . HIS B 1 98 ? 4.828 -17.188 -7.648 1 98.88 98 HIS B C 1
ATOM 2840 O O . HIS B 1 98 ? 3.834 -17.172 -6.922 1 98.88 98 HIS B O 1
ATOM 2846 N N . ASN B 1 99 ? 5.039 -18.234 -8.539 1 98.38 99 ASN B N 1
ATOM 2847 C CA . ASN B 1 99 ? 4.07 -19.281 -8.828 1 98.38 99 ASN B CA 1
ATOM 2848 C C . ASN B 1 99 ? 2.83 -18.734 -9.523 1 98.38 99 ASN B C 1
ATOM 2850 O O . ASN B 1 99 ? 1.709 -18.922 -9.047 1 98.38 99 ASN B O 1
ATOM 2854 N N . SER B 1 100 ? 3.023 -18.25 -10.633 1 98.62 100 SER B N 1
ATOM 2855 C CA . SER B 1 100 ? 2.045 -17.422 -11.336 1 98.62 100 SER B CA 1
ATOM 2856 C C . SER B 1 100 ? 0.77 -18.203 -11.625 1 98.62 100 SER B C 1
ATOM 2858 O O . SER B 1 100 ? -0.309 -17.625 -11.75 1 98.62 100 SER B O 1
ATOM 2860 N N . VAL B 1 101 ? 0.802 -19.5 -11.734 1 97.62 101 VAL B N 1
ATOM 2861 C CA . VAL B 1 101 ? -0.37 -20.312 -12.016 1 97.62 101 VAL B CA 1
ATOM 2862 C C . VAL B 1 101 ? -1.46 -20.031 -10.984 1 97.62 101 VAL B C 1
ATOM 2864 O O . VAL B 1 101 ? -2.643 -19.969 -11.328 1 97.62 101 VAL B O 1
ATOM 2867 N N . PHE B 1 102 ? -1.085 -19.844 -9.797 1 98.38 102 PHE B N 1
ATOM 2868 C CA . PHE B 1 102 ? -2.018 -19.625 -8.695 1 98.38 102 PHE B CA 1
ATOM 2869 C C . PHE B 1 102 ? -2.768 -18.312 -8.891 1 98.38 102 PHE B C 1
ATOM 2871 O O . PHE B 1 102 ? -3.994 -18.297 -9.023 1 98.38 102 PHE B O 1
ATOM 2878 N N . ASP B 1 103 ? -2.084 -17.219 -8.93 1 98.69 103 ASP B N 1
ATOM 2879 C CA . ASP B 1 103 ? -2.701 -15.906 -9.016 1 98.69 103 ASP B CA 1
ATOM 2880 C C . ASP B 1 103 ? -3.455 -15.734 -10.328 1 98.69 103 ASP B C 1
ATOM 2882 O O . ASP B 1 103 ? -4.57 -15.203 -10.352 1 98.69 103 ASP B O 1
ATOM 2886 N N . ILE B 1 104 ? -2.896 -16.156 -11.398 1 98.31 104 ILE B N 1
ATOM 2887 C CA . ILE B 1 104 ? -3.51 -16.016 -12.719 1 98.31 104 ILE B CA 1
ATOM 2888 C C . ILE B 1 104 ? -4.812 -16.812 -12.773 1 98.31 104 ILE B C 1
ATOM 2890 O O . ILE B 1 104 ? -5.812 -16.344 -13.32 1 98.31 104 ILE B O 1
ATOM 2894 N N . GLY B 1 105 ? -4.785 -17.984 -12.227 1 98.19 105 GLY B N 1
ATOM 2895 C CA . GLY B 1 105 ? -6.004 -18.766 -12.148 1 98.19 105 GLY B CA 1
ATOM 2896 C C . GLY B 1 105 ? -7.129 -18.062 -11.422 1 98.19 105 GLY B C 1
ATOM 2897 O O . GLY B 1 105 ? -8.258 -18 -11.922 1 98.19 105 GLY B O 1
ATOM 2898 N N . PHE B 1 106 ? -6.832 -17.531 -10.266 1 98.69 106 PHE B N 1
ATOM 2899 C CA . PHE B 1 106 ? -7.828 -16.812 -9.469 1 98.69 106 PHE B CA 1
ATOM 2900 C C . PHE B 1 106 ? -8.32 -15.578 -10.195 1 98.69 106 PHE B C 1
ATOM 2902 O O . PHE B 1 106 ? -9.523 -15.297 -10.219 1 98.69 106 PHE B O 1
ATOM 2909 N N . ILE B 1 107 ? -7.434 -14.82 -10.742 1 98.31 107 ILE B N 1
ATOM 2910 C CA . ILE B 1 107 ? -7.781 -13.57 -11.398 1 98.31 107 ILE B CA 1
ATOM 2911 C C . ILE B 1 107 ? -8.672 -13.852 -12.609 1 98.31 107 ILE B C 1
ATOM 2913 O O . ILE B 1 107 ? -9.703 -13.195 -12.789 1 98.31 107 ILE B O 1
ATOM 2917 N N . ASN B 1 108 ? -8.344 -14.797 -13.438 1 98.06 108 ASN B N 1
ATOM 2918 C CA . ASN B 1 108 ? -9.148 -15.148 -14.602 1 98.06 108 ASN B CA 1
ATOM 2919 C C . ASN B 1 108 ? -10.539 -15.641 -14.195 1 98.06 108 ASN B C 1
ATOM 2921 O O . ASN B 1 108 ? -11.531 -15.344 -14.859 1 98.06 108 ASN B O 1
ATOM 2925 N N . ASN B 1 109 ? -10.555 -16.391 -13.133 1 97.81 109 ASN B N 1
ATOM 2926 C CA . ASN B 1 109 ? -11.852 -16.828 -12.633 1 97.81 109 ASN B CA 1
ATOM 2927 C C . ASN B 1 109 ? -12.727 -15.641 -12.234 1 97.81 109 ASN B C 1
ATOM 2929 O O . ASN B 1 109 ? -13.914 -15.609 -12.555 1 97.81 109 ASN B O 1
ATOM 2933 N N . GLU B 1 110 ? -12.148 -14.672 -11.484 1 98.06 110 GLU B N 1
ATOM 2934 C CA . GLU B 1 110 ? -12.883 -13.469 -11.094 1 98.06 110 GLU B CA 1
ATOM 2935 C C . GLU B 1 110 ? -13.414 -12.727 -12.312 1 98.06 110 GLU B C 1
ATOM 2937 O O . GLU B 1 110 ? -14.57 -12.297 -12.328 1 98.06 110 GLU B O 1
ATOM 2942 N N . ILE B 1 111 ? -12.602 -12.586 -13.305 1 96.81 111 ILE B N 1
ATOM 2943 C CA . ILE B 1 111 ? -12.977 -11.875 -14.523 1 96.81 111 ILE B CA 1
ATOM 2944 C C . ILE B 1 111 ? -14.141 -12.586 -15.203 1 96.81 111 ILE B C 1
ATOM 2946 O O . ILE B 1 111 ? -15.125 -11.945 -15.594 1 96.81 111 ILE B O 1
ATOM 2950 N N . GLN B 1 112 ? -14.117 -13.844 -15.297 1 96.19 112 GLN B N 1
ATOM 2951 C CA . GLN B 1 112 ? -15.148 -14.633 -15.961 1 96.19 112 GLN B CA 1
ATOM 2952 C C . GLN B 1 112 ? -16.469 -14.586 -15.195 1 96.19 112 GLN B C 1
ATOM 2954 O O . GLN B 1 112 ? -17.547 -14.586 -15.789 1 96.19 112 GLN B O 1
ATOM 2959 N N . LEU B 1 113 ? -16.359 -14.562 -13.922 1 96.25 113 LEU B N 1
ATOM 2960 C CA . LEU B 1 113 ? -17.562 -14.469 -13.094 1 96.25 113 LEU B CA 1
ATOM 2961 C C . LEU B 1 113 ? -18.266 -13.133 -13.312 1 96.25 113 LEU B C 1
ATOM 2963 O O . LEU B 1 113 ? -19.484 -13.047 -13.203 1 96.25 113 LEU B O 1
ATOM 2967 N N . CYS B 1 114 ? -17.5 -12.125 -13.578 1 95.12 114 CYS B N 1
ATOM 2968 C CA . CYS B 1 114 ? -18.062 -10.805 -13.836 1 95.12 114 CYS B CA 1
ATOM 2969 C C . CYS B 1 114 ? -18.672 -10.734 -15.234 1 95.12 114 CYS B C 1
ATOM 2971 O O . CYS B 1 114 ? -19.75 -10.195 -15.414 1 95.12 114 CYS B O 1
ATOM 2973 N N . ASN B 1 115 ? -17.844 -11.148 -16.172 1 92.38 115 ASN B N 1
ATOM 2974 C CA . ASN B 1 115 ? -18.266 -11.133 -17.578 1 92.38 115 ASN B CA 1
ATOM 2975 C C . ASN B 1 115 ? -17.547 -12.219 -18.375 1 92.38 115 ASN B C 1
ATOM 2977 O O . ASN B 1 115 ? -16.359 -12.125 -18.641 1 92.38 115 ASN B O 1
ATOM 2981 N N . LYS B 1 116 ? -18.312 -13.094 -18.953 1 89.31 116 LYS B N 1
ATOM 2982 C CA . LYS B 1 116 ? -17.766 -14.266 -19.625 1 89.31 116 LYS B CA 1
ATOM 2983 C C . LYS B 1 116 ? -17.141 -13.883 -20.969 1 89.31 116 LYS B C 1
ATOM 2985 O O . LYS B 1 116 ? -16.359 -14.648 -21.531 1 89.31 116 LYS B O 1
ATOM 2990 N N . ASN B 1 117 ? -17.391 -12.742 -21.453 1 89.69 117 ASN B N 1
ATOM 2991 C CA . ASN B 1 117 ? -16.906 -12.32 -22.766 1 89.69 117 ASN B CA 1
ATOM 2992 C C . ASN B 1 117 ? -15.602 -11.547 -22.672 1 89.69 117 ASN B C 1
ATOM 2994 O O . ASN B 1 117 ? -15.016 -11.172 -23.688 1 89.69 117 ASN B O 1
ATOM 2998 N N . LEU B 1 118 ? -15.164 -11.336 -21.484 1 88.12 118 LEU B N 1
ATOM 2999 C CA . LEU B 1 118 ? -13.93 -10.578 -21.328 1 88.12 118 LEU B CA 1
ATOM 3000 C C . LEU B 1 118 ? -12.711 -11.461 -21.578 1 88.12 118 LEU B C 1
ATOM 3002 O O . LEU B 1 118 ? -12.75 -12.664 -21.312 1 88.12 118 LEU B O 1
ATOM 3006 N N . ASN B 1 119 ? -11.672 -10.805 -22.016 1 87.94 119 ASN B N 1
ATOM 3007 C CA . ASN B 1 119 ? -10.406 -11.5 -22.25 1 87.94 119 ASN B CA 1
ATOM 3008 C C . ASN B 1 119 ? -9.742 -11.898 -20.938 1 87.94 119 ASN B C 1
ATOM 3010 O O . ASN B 1 119 ? -9.969 -11.273 -19.906 1 87.94 119 ASN B O 1
ATOM 3014 N N . ASN B 1 120 ? -8.93 -12.891 -21.078 1 92.19 120 ASN B N 1
ATOM 3015 C CA . ASN B 1 120 ? -8.109 -13.25 -19.938 1 92.19 120 ASN B CA 1
ATOM 3016 C C . ASN B 1 120 ? -6.926 -12.297 -19.766 1 92.19 120 ASN B C 1
ATOM 3018 O O . ASN B 1 120 ? -6.699 -11.43 -20.609 1 92.19 120 ASN B O 1
ATOM 3022 N N . ILE B 1 121 ? -6.203 -12.516 -18.672 1 93.44 121 ILE B N 1
ATOM 3023 C CA . ILE B 1 121 ? -5.152 -11.586 -18.281 1 93.44 121 ILE B CA 1
ATOM 3024 C C . ILE B 1 121 ? -4.027 -11.602 -19.312 1 93.44 121 ILE B C 1
ATOM 3026 O O . ILE B 1 121 ? -3.346 -10.594 -19.516 1 93.44 121 ILE B O 1
ATOM 3030 N N . ASN B 1 122 ? -3.85 -12.688 -20 1 92.62 122 ASN B N 1
ATOM 3031 C CA . ASN B 1 122 ? -2.783 -12.844 -20.984 1 92.62 122 ASN B CA 1
ATOM 3032 C C . ASN B 1 122 ? -3.016 -11.961 -22.203 1 92.62 122 ASN B C 1
ATOM 3034 O O . ASN B 1 122 ? -2.096 -11.734 -22.984 1 92.62 122 ASN B O 1
ATOM 3038 N N . TYR B 1 123 ? -4.188 -11.539 -22.344 1 93.81 123 TYR B N 1
ATOM 3039 C CA . TYR B 1 123 ? -4.496 -10.578 -23.406 1 93.81 123 TYR B CA 1
ATOM 3040 C C . TYR B 1 123 ? -3.906 -9.203 -23.078 1 93.81 123 TYR B C 1
ATOM 3042 O O . TYR B 1 123 ? -3.498 -8.477 -23.984 1 93.81 123 TYR B O 1
ATOM 3050 N N . TYR B 1 124 ? -3.75 -8.891 -21.844 1 94.38 124 TYR B N 1
ATOM 3051 C CA . TYR B 1 124 ? -3.398 -7.539 -21.406 1 94.38 124 TYR B CA 1
ATOM 3052 C C . TYR B 1 124 ? -1.926 -7.453 -21.031 1 94.38 124 TYR B C 1
ATOM 3054 O O . TYR B 1 124 ? -1.331 -6.371 -21.062 1 94.38 124 TYR B O 1
ATOM 3062 N N . CYS B 1 125 ? -1.409 -8.562 -20.609 1 97.19 125 CYS B N 1
ATOM 3063 C CA . CYS B 1 125 ? -0.087 -8.562 -20 1 97.19 125 CYS B CA 1
ATOM 3064 C C . CYS B 1 125 ? 0.712 -9.789 -20.422 1 97.19 125 CYS B C 1
ATOM 3066 O O . CYS B 1 125 ? 0.137 -10.805 -20.812 1 97.19 125 CYS B O 1
ATOM 3068 N N . SER B 1 126 ? 2.051 -9.672 -20.328 1 97.81 126 SER B N 1
ATOM 3069 C CA . SER B 1 126 ? 2.908 -10.852 -20.25 1 97.81 126 SER B CA 1
ATOM 3070 C C . SER B 1 126 ? 3.219 -11.211 -18.812 1 97.81 126 SER B C 1
ATOM 3072 O O . SER B 1 126 ? 2.973 -10.422 -17.891 1 97.81 126 SER B O 1
ATOM 3074 N N . VAL B 1 127 ? 3.777 -12.516 -18.625 1 98 127 VAL B N 1
ATOM 3075 C CA . VAL B 1 127 ? 3.939 -12.969 -17.25 1 98 127 VAL B CA 1
ATOM 3076 C C . VAL B 1 127 ? 5.305 -13.625 -17.078 1 98 127 VAL B C 1
ATOM 3078 O O . VAL B 1 127 ? 5.711 -14.453 -17.891 1 98 127 VAL B O 1
ATOM 3081 N N . ILE B 1 128 ? 6.027 -13.258 -16.031 1 98.06 128 ILE B N 1
ATOM 3082 C CA . ILE B 1 128 ? 7.211 -13.953 -15.539 1 98.06 128 ILE B CA 1
ATOM 3083 C C . ILE B 1 128 ? 6.887 -14.672 -14.234 1 98.06 128 ILE B C 1
ATOM 3085 O O . ILE B 1 128 ? 6.379 -14.055 -13.289 1 98.06 128 ILE B O 1
ATOM 3089 N N . ASP B 1 129 ? 7.219 -15.898 -14.211 1 98.69 129 ASP B N 1
ATOM 3090 C CA . ASP B 1 129 ? 7.082 -16.688 -12.984 1 98.69 129 ASP B CA 1
ATOM 3091 C C . ASP B 1 129 ? 8.406 -16.766 -12.234 1 98.69 129 ASP B C 1
ATOM 3093 O O . ASP B 1 129 ? 9.312 -17.5 -12.633 1 98.69 129 ASP B O 1
ATOM 3097 N N . THR B 1 130 ? 8.484 -16.172 -11.086 1 98.62 130 THR B N 1
ATOM 3098 C CA . THR B 1 130 ? 9.758 -16.078 -10.383 1 98.62 130 THR B CA 1
ATOM 3099 C C . THR B 1 130 ? 10.109 -17.391 -9.711 1 98.62 130 THR B C 1
ATOM 3101 O O . THR B 1 130 ? 11.266 -17.641 -9.352 1 98.62 130 THR B O 1
ATOM 3104 N N . LEU B 1 131 ? 9.039 -18.25 -9.438 1 98.69 131 LEU B N 1
ATOM 3105 C CA . LEU B 1 131 ? 9.359 -19.562 -8.906 1 98.69 131 LEU B CA 1
ATOM 3106 C C . LEU B 1 131 ? 10.164 -20.391 -9.914 1 98.69 131 LEU B C 1
ATOM 3108 O O . LEU B 1 131 ? 11.141 -21.031 -9.555 1 98.69 131 LEU B O 1
ATOM 3112 N N . LYS B 1 132 ? 9.758 -20.375 -11.141 1 98.31 132 LYS B N 1
ATOM 3113 C CA . LYS B 1 132 ? 10.5 -21.062 -12.188 1 98.31 132 LYS B CA 1
ATOM 3114 C C . LYS B 1 132 ? 11.914 -20.516 -12.32 1 98.31 132 LYS B C 1
ATOM 3116 O O . LYS B 1 132 ? 12.875 -21.266 -12.461 1 98.31 132 LYS B O 1
ATOM 3121 N N . LEU B 1 133 ? 12.039 -19.234 -12.266 1 97.94 133 LEU B N 1
ATOM 3122 C CA . LEU B 1 133 ? 13.352 -18.594 -12.312 1 97.94 133 LEU B CA 1
ATOM 3123 C C . LEU B 1 133 ? 14.234 -19.078 -11.164 1 97.94 133 LEU B C 1
ATOM 3125 O O . LEU B 1 133 ? 15.391 -19.453 -11.383 1 97.94 133 LEU B O 1
ATOM 3129 N N . ALA B 1 134 ? 13.695 -19.109 -10.008 1 98.19 134 ALA B N 1
ATOM 3130 C CA . ALA B 1 134 ? 14.43 -19.5 -8.812 1 98.19 134 ALA B CA 1
ATOM 3131 C C . ALA B 1 134 ? 14.875 -20.953 -8.898 1 98.19 134 ALA B C 1
ATOM 3133 O O . ALA B 1 134 ? 16 -21.297 -8.516 1 98.19 134 ALA B O 1
ATOM 3134 N N . ARG B 1 135 ? 14.008 -21.766 -9.352 1 98.19 135 ARG B N 1
ATOM 3135 C CA . ARG B 1 135 ? 14.328 -23.188 -9.484 1 98.19 135 ARG B CA 1
ATOM 3136 C C . ARG B 1 135 ? 15.477 -23.391 -10.461 1 98.19 135 ARG B C 1
ATOM 3138 O O . ARG B 1 135 ? 16.281 -24.328 -10.297 1 98.19 135 ARG B O 1
ATOM 3145 N N . ASN B 1 136 ? 15.602 -22.547 -11.438 1 97.75 136 ASN B N 1
ATOM 3146 C CA . ASN B 1 136 ? 16.719 -22.625 -12.391 1 97.75 136 ASN B CA 1
ATOM 3147 C C . ASN B 1 136 ? 18.016 -22.172 -11.75 1 97.75 136 ASN B C 1
ATOM 3149 O O . ASN B 1 136 ? 19.078 -22.734 -12.023 1 97.75 136 ASN B O 1
ATOM 3153 N N . ILE B 1 137 ? 17.938 -21.266 -10.961 1 96.69 137 ILE B N 1
ATOM 3154 C CA . ILE B 1 137 ? 19.125 -20.703 -10.312 1 96.69 137 ILE B CA 1
ATOM 3155 C C . ILE B 1 137 ? 19.562 -21.594 -9.156 1 96.69 137 ILE B C 1
ATOM 3157 O O . ILE B 1 137 ? 20.75 -21.797 -8.93 1 96.69 137 ILE B O 1
ATOM 3161 N N . PHE B 1 138 ? 18.625 -22.141 -8.453 1 97.44 138 PHE B N 1
ATOM 3162 C CA . PHE B 1 138 ? 18.891 -22.953 -7.277 1 97.44 138 PHE B CA 1
ATOM 3163 C C . PHE B 1 138 ? 18.188 -24.297 -7.383 1 97.44 138 PHE B C 1
ATOM 3165 O O . PHE B 1 138 ? 17.312 -24.609 -6.578 1 97.44 138 PHE B O 1
ATOM 3172 N N . PRO B 1 139 ? 18.656 -25.125 -8.211 1 97.38 139 PRO B N 1
ATOM 3173 C CA . PRO B 1 139 ? 18.016 -26.422 -8.383 1 97.38 139 PRO B CA 1
ATOM 3174 C C . PRO B 1 139 ? 18.109 -27.297 -7.133 1 97.38 139 PRO B C 1
ATOM 3176 O O . PRO B 1 139 ? 19.172 -27.359 -6.5 1 97.38 139 PRO B O 1
ATOM 3179 N N . GLY B 1 140 ? 16.969 -27.891 -6.719 1 96.88 140 GLY B N 1
ATOM 3180 C CA . GLY B 1 140 ? 16.938 -28.828 -5.609 1 96.88 140 GLY B CA 1
ATOM 3181 C C . GLY B 1 140 ? 16.797 -28.156 -4.262 1 96.88 140 GLY B C 1
ATOM 3182 O O . GLY B 1 140 ? 16.703 -28.828 -3.23 1 96.88 140 GLY B O 1
ATOM 3183 N N . LYS B 1 141 ? 16.734 -26.875 -4.176 1 97.75 141 LYS B N 1
ATOM 3184 C CA . LYS B 1 141 ? 16.594 -26.141 -2.922 1 97.75 141 LYS B CA 1
ATOM 3185 C C . LYS B 1 141 ? 15.156 -25.688 -2.709 1 97.75 141 LYS B C 1
ATOM 3187 O O . LYS B 1 141 ? 14.32 -25.828 -3.604 1 97.75 141 LYS B O 1
ATOM 3192 N N . ARG B 1 142 ? 14.945 -25.25 -1.42 1 98 142 ARG B N 1
ATOM 3193 C CA . ARG B 1 142 ? 13.672 -24.594 -1.15 1 98 142 ARG B CA 1
ATOM 3194 C C . ARG B 1 142 ? 13.633 -23.219 -1.797 1 98 142 ARG B C 1
ATOM 3196 O O . ARG B 1 142 ? 14.523 -22.391 -1.584 1 98 142 ARG B O 1
ATOM 3203 N N . ASN B 1 143 ? 12.508 -23 -2.572 1 98.25 143 ASN B N 1
ATOM 3204 C CA . ASN B 1 143 ? 12.5 -21.766 -3.371 1 98.25 143 ASN B CA 1
ATOM 3205 C C . ASN B 1 143 ? 11.219 -20.969 -3.156 1 98.25 143 ASN B C 1
ATOM 3207 O O . ASN B 1 143 ? 10.805 -20.219 -4.031 1 98.25 143 ASN B O 1
ATOM 3211 N N . ASN B 1 144 ? 10.586 -21.188 -1.993 1 97.5 144 ASN B N 1
ATOM 3212 C CA . ASN B 1 144 ? 9.477 -20.297 -1.668 1 97.5 144 ASN B CA 1
ATOM 3213 C C . ASN B 1 144 ? 9.969 -18.922 -1.238 1 97.5 144 ASN B C 1
ATOM 3215 O O . ASN B 1 144 ? 11.172 -18.703 -1.096 1 97.5 144 ASN B O 1
ATOM 3219 N N . LEU B 1 145 ? 9.094 -18.016 -1.109 1 96.75 145 LEU B N 1
ATOM 3220 C CA . LEU B 1 145 ? 9.453 -16.609 -0.875 1 96.75 145 LEU B CA 1
ATOM 3221 C C . LEU B 1 145 ? 10.227 -16.469 0.431 1 96.75 145 LEU B C 1
ATOM 3223 O O . LEU B 1 145 ? 11.188 -15.695 0.507 1 96.75 145 LEU B O 1
ATOM 3227 N N . ASP B 1 146 ? 9.805 -17.203 1.457 1 95.12 146 ASP B N 1
ATOM 3228 C CA . ASP B 1 146 ? 10.5 -17.156 2.738 1 95.12 146 ASP B CA 1
ATOM 3229 C C . ASP B 1 146 ? 11.953 -17.625 2.59 1 95.12 146 ASP B C 1
ATOM 3231 O O . ASP B 1 146 ? 12.875 -16.953 3.072 1 95.12 146 ASP B O 1
ATOM 3235 N N . ALA B 1 147 ? 12.133 -18.688 1.945 1 97 147 ALA B N 1
ATOM 3236 C CA . ALA B 1 147 ? 13.469 -19.25 1.752 1 97 147 ALA B CA 1
ATOM 3237 C C . ALA B 1 147 ? 14.352 -18.297 0.957 1 97 147 ALA B C 1
ATOM 3239 O O . ALA B 1 147 ? 15.523 -18.094 1.291 1 97 147 ALA B O 1
ATOM 3240 N N . LEU B 1 148 ? 13.781 -17.75 -0.049 1 97.44 148 LEU B N 1
ATOM 3241 C CA . LEU B 1 148 ? 14.539 -16.828 -0.882 1 97.44 148 LEU B CA 1
ATOM 3242 C C . LEU B 1 148 ? 14.898 -15.57 -0.105 1 97.44 148 LEU B C 1
ATOM 3244 O O . LEU B 1 148 ? 16 -15.039 -0.249 1 97.44 148 LEU B O 1
ATOM 3248 N N . SER B 1 149 ? 13.953 -15.023 0.658 1 94.5 149 SER B N 1
ATOM 3249 C CA . SER B 1 149 ? 14.219 -13.852 1.485 1 94.5 149 SER B CA 1
ATOM 3250 C C . SER B 1 149 ? 15.375 -14.102 2.447 1 94.5 149 SER B C 1
ATOM 3252 O O . SER B 1 149 ? 16.266 -13.266 2.594 1 94.5 149 SER B O 1
ATOM 3254 N N . ASP B 1 150 ? 15.344 -15.211 3.025 1 94.5 150 ASP B N 1
ATOM 3255 C CA . ASP B 1 150 ? 16.438 -15.602 3.924 1 94.5 150 ASP B CA 1
ATOM 3256 C C . ASP B 1 150 ? 17.766 -15.672 3.182 1 94.5 150 ASP B C 1
ATOM 3258 O O . ASP B 1 150 ? 18.766 -15.148 3.654 1 94.5 150 ASP B O 1
ATOM 3262 N N . ARG B 1 151 ? 17.734 -16.281 2.072 1 95.31 151 ARG B N 1
ATOM 3263 C CA . ARG B 1 151 ? 18.953 -16.484 1.282 1 95.31 151 ARG B CA 1
ATOM 3264 C C . ARG B 1 151 ? 19.562 -15.156 0.865 1 95.31 151 ARG B C 1
ATOM 3266 O O . ARG B 1 151 ? 20.797 -15.008 0.876 1 95.31 151 ARG B O 1
ATOM 3273 N N . TYR B 1 152 ? 18.781 -14.188 0.574 1 93.38 152 TYR B N 1
ATOM 3274 C CA . TYR B 1 152 ? 19.266 -12.906 0.074 1 93.38 152 TYR B CA 1
ATOM 3275 C C . TYR B 1 152 ? 19.359 -11.883 1.196 1 93.38 152 TYR B C 1
ATOM 3277 O O . TYR B 1 152 ? 19.625 -10.703 0.948 1 93.38 152 TYR B O 1
ATOM 3285 N N . GLY B 1 153 ? 19 -12.289 2.365 1 90.56 153 GLY B N 1
ATOM 3286 C CA . GLY B 1 153 ? 19.172 -11.414 3.518 1 90.56 153 GLY B CA 1
ATOM 3287 C C . GLY B 1 153 ? 18.109 -10.328 3.6 1 90.56 153 GLY B C 1
ATOM 3288 O O . GLY B 1 153 ? 18.391 -9.227 4.078 1 90.56 153 GLY B O 1
ATOM 3289 N N . ILE B 1 154 ? 17.016 -10.602 3.055 1 87.69 154 ILE B N 1
ATOM 3290 C CA . ILE B 1 154 ? 15.906 -9.648 3.117 1 87.69 154 ILE B CA 1
ATOM 3291 C C . ILE B 1 154 ? 15.188 -9.781 4.457 1 87.69 154 ILE B C 1
ATOM 3293 O O . ILE B 1 154 ? 14.805 -10.883 4.859 1 87.69 154 ILE B O 1
ATOM 3297 N N . ASP B 1 155 ? 14.992 -8.664 5.117 1 79.69 155 ASP B N 1
ATOM 3298 C CA . ASP B 1 155 ? 14.359 -8.641 6.434 1 79.69 155 ASP B CA 1
ATOM 3299 C C . ASP B 1 155 ? 12.844 -8.797 6.32 1 79.69 155 ASP B C 1
ATOM 3301 O O . ASP B 1 155 ? 12.172 -7.949 5.727 1 79.69 155 ASP B O 1
ATOM 3305 N N . THR B 1 156 ? 12.305 -9.812 6.996 1 82.19 156 THR B N 1
ATOM 3306 C CA . THR B 1 156 ? 10.867 -10.07 6.949 1 82.19 156 THR B CA 1
ATOM 3307 C C . THR B 1 156 ? 10.258 -10.016 8.344 1 82.19 156 THR B C 1
ATOM 3309 O O . THR B 1 156 ? 9.172 -10.539 8.578 1 82.19 156 THR B O 1
ATOM 3312 N N . THR B 1 157 ? 10.875 -9.328 9.219 1 73.06 157 THR B N 1
ATOM 3313 C CA . THR B 1 157 ? 10.445 -9.312 10.609 1 73.06 157 THR B CA 1
ATOM 3314 C C . THR B 1 157 ? 9.078 -8.648 10.742 1 73.06 157 THR B C 1
ATOM 3316 O O . THR B 1 157 ? 8.305 -8.977 11.648 1 73.06 157 THR B O 1
ATOM 3319 N N . LYS B 1 158 ? 8.734 -7.766 9.844 1 69.06 158 LYS B N 1
ATOM 3320 C CA . LYS B 1 158 ? 7.461 -7.059 9.891 1 69.06 158 LYS B CA 1
ATOM 3321 C C . LYS B 1 158 ? 6.336 -7.914 9.32 1 69.06 158 LYS B C 1
ATOM 3323 O O . LYS B 1 158 ? 5.156 -7.605 9.508 1 69.06 158 LYS B O 1
ATOM 3328 N N . ARG B 1 159 ? 6.812 -8.961 8.75 1 79.75 159 ARG B N 1
ATOM 3329 C CA . ARG B 1 159 ? 5.844 -9.812 8.078 1 79.75 159 ARG B CA 1
ATOM 3330 C C . ARG B 1 159 ? 5.336 -10.914 9.008 1 79.75 159 ARG B C 1
ATOM 3332 O O . ARG B 1 159 ? 5.539 -12.094 8.742 1 79.75 159 ARG B O 1
ATOM 3339 N N . ILE B 1 160 ? 4.508 -10.57 9.977 1 76.31 160 ILE B N 1
ATOM 3340 C CA . ILE B 1 160 ? 3.959 -11.547 10.906 1 76.31 160 ILE B CA 1
ATOM 3341 C C . ILE B 1 160 ? 2.838 -12.336 10.227 1 76.31 160 ILE B C 1
ATOM 3343 O O . ILE B 1 160 ? 2.805 -13.562 10.297 1 76.31 160 ILE B O 1
ATOM 3347 N N . LEU B 1 161 ? 1.964 -11.688 9.656 1 84.25 161 LEU B N 1
ATOM 3348 C CA . LEU B 1 161 ? 0.919 -12.25 8.805 1 84.25 161 LEU B CA 1
ATOM 3349 C C . LEU B 1 161 ? 1.15 -11.883 7.344 1 84.25 161 LEU B C 1
ATOM 3351 O O . LEU B 1 161 ? 1.712 -10.828 7.043 1 84.25 161 LEU B O 1
ATOM 3355 N N . HIS B 1 162 ? 0.689 -12.812 6.535 1 90.94 162 HIS B N 1
ATOM 3356 C CA . HIS B 1 162 ? 0.808 -12.523 5.113 1 90.94 162 HIS B CA 1
ATOM 3357 C C . HIS B 1 162 ? -0.099 -11.367 4.707 1 90.94 162 HIS B C 1
ATOM 3359 O O . HIS B 1 162 ? -1.231 -11.258 5.184 1 90.94 162 HIS B O 1
ATOM 3365 N N . GLY B 1 163 ? 0.376 -10.539 3.795 1 93.12 163 GLY B N 1
ATOM 3366 C CA . GLY B 1 163 ? -0.333 -9.484 3.092 1 93.12 163 GLY B CA 1
ATOM 3367 C C . GLY B 1 163 ? 0.085 -9.344 1.641 1 93.12 163 GLY B C 1
ATOM 3368 O O . GLY B 1 163 ? 1.276 -9.367 1.326 1 93.12 163 GLY B O 1
ATOM 3369 N N . ALA B 1 164 ? -0.932 -9.148 0.861 1 97.19 164 ALA B N 1
ATOM 3370 C CA . ALA B 1 164 ? -0.647 -9.164 -0.571 1 97.19 164 ALA B CA 1
ATOM 3371 C C . ALA B 1 164 ? 0.323 -8.055 -0.954 1 97.19 164 ALA B C 1
ATOM 3373 O O . ALA B 1 164 ? 1.254 -8.273 -1.732 1 97.19 164 ALA B O 1
ATOM 3374 N N . LEU B 1 165 ? 0.093 -6.902 -0.449 1 94.31 165 LEU B N 1
ATOM 3375 C CA . LEU B 1 165 ? 0.971 -5.789 -0.795 1 94.31 165 LEU B CA 1
ATOM 3376 C C . LEU B 1 165 ? 2.365 -6 -0.215 1 94.31 165 LEU B C 1
ATOM 3378 O O . LEU B 1 165 ? 3.367 -5.809 -0.911 1 94.31 165 LEU B O 1
ATOM 3382 N N . LEU B 1 166 ? 2.494 -6.348 1.054 1 90.19 166 LEU B N 1
ATOM 3383 C CA . LEU B 1 166 ? 3.777 -6.609 1.693 1 90.19 166 LEU B CA 1
ATOM 3384 C C . LEU B 1 166 ? 4.527 -7.723 0.969 1 90.19 166 LEU B C 1
ATOM 3386 O O . LEU B 1 166 ? 5.73 -7.613 0.729 1 90.19 166 LEU B O 1
ATOM 3390 N N . ASP B 1 167 ? 3.824 -8.781 0.631 1 96.38 167 ASP B N 1
ATOM 3391 C CA . ASP B 1 167 ? 4.457 -9.891 -0.078 1 96.38 167 ASP B CA 1
ATOM 3392 C C . ASP B 1 167 ? 4.945 -9.453 -1.457 1 96.38 167 ASP B C 1
ATOM 3394 O O . ASP B 1 167 ? 5.98 -9.922 -1.934 1 96.38 167 ASP B O 1
ATOM 3398 N N . ALA B 1 168 ? 4.195 -8.578 -2.113 1 97.25 168 ALA B N 1
ATOM 3399 C CA . ALA B 1 168 ? 4.652 -8.023 -3.383 1 97.25 168 ALA B CA 1
ATOM 3400 C C . ALA B 1 168 ? 5.926 -7.203 -3.193 1 97.25 168 ALA B C 1
ATOM 3402 O O . ALA B 1 168 ? 6.84 -7.262 -4.023 1 97.25 168 ALA B O 1
ATOM 3403 N N . GLU B 1 169 ? 6.027 -6.449 -2.176 1 92.31 169 GLU B N 1
ATOM 3404 C CA . GLU B 1 169 ? 7.219 -5.66 -1.875 1 92.31 169 GLU B CA 1
ATOM 3405 C C . GLU B 1 169 ? 8.43 -6.559 -1.646 1 92.31 169 GLU B C 1
ATOM 3407 O O . GLU B 1 169 ? 9.5 -6.316 -2.201 1 92.31 169 GLU B O 1
ATOM 3412 N N . ILE B 1 170 ? 8.242 -7.523 -0.815 1 93.06 170 ILE B N 1
ATOM 3413 C CA . ILE B 1 170 ? 9.312 -8.477 -0.551 1 93.06 170 ILE B CA 1
ATOM 3414 C C . ILE B 1 170 ? 9.758 -9.133 -1.857 1 93.06 170 ILE B C 1
ATOM 3416 O O . ILE B 1 170 ? 10.953 -9.219 -2.141 1 93.06 170 ILE B O 1
ATOM 3420 N N . LEU B 1 171 ? 8.773 -9.547 -2.664 1 97.06 171 LEU B N 1
ATOM 3421 C CA . LEU B 1 171 ? 9.078 -10.195 -3.934 1 97.06 171 LEU B CA 1
ATOM 3422 C C . LEU B 1 171 ? 9.867 -9.266 -4.848 1 97.06 171 LEU B C 1
ATOM 3424 O O . LEU B 1 171 ? 10.766 -9.703 -5.562 1 97.06 171 LEU B O 1
ATOM 3428 N N . SER B 1 172 ? 9.523 -8.031 -4.887 1 95.62 172 SER B N 1
ATOM 3429 C CA . SER B 1 172 ? 10.242 -7.094 -5.738 1 95.62 172 SER B CA 1
ATOM 3430 C C . SER B 1 172 ? 11.727 -7.051 -5.383 1 95.62 172 SER B C 1
ATOM 3432 O O . SER B 1 172 ? 12.586 -7.043 -6.27 1 95.62 172 SER B O 1
ATOM 3434 N N . ASN B 1 173 ? 12.062 -7.078 -4.125 1 91.56 173 ASN B N 1
ATOM 3435 C CA . ASN B 1 173 ? 13.453 -7.094 -3.682 1 91.56 173 ASN B CA 1
ATOM 3436 C C . ASN B 1 173 ? 14.148 -8.391 -4.086 1 91.56 173 ASN B C 1
ATOM 3438 O O . ASN B 1 173 ? 15.266 -8.359 -4.609 1 91.56 173 ASN B O 1
ATOM 3442 N N . VAL B 1 174 ? 13.5 -9.438 -3.865 1 95.12 174 VAL B N 1
ATOM 3443 C CA . VAL B 1 174 ? 14.039 -10.75 -4.23 1 95.12 174 VAL B CA 1
ATOM 3444 C C . VAL B 1 174 ? 14.297 -10.797 -5.734 1 95.12 174 VAL B C 1
ATOM 3446 O O . VAL B 1 174 ? 15.367 -11.227 -6.176 1 95.12 174 VAL B O 1
ATOM 3449 N N . TYR B 1 175 ? 13.32 -10.359 -6.539 1 97.38 175 TYR B N 1
ATOM 3450 C CA . TYR B 1 175 ? 13.414 -10.367 -7.992 1 97.38 175 TYR B CA 1
ATOM 3451 C C . TYR B 1 175 ? 14.602 -9.539 -8.469 1 97.38 175 TYR B C 1
ATOM 3453 O O . TYR B 1 175 ? 15.359 -9.977 -9.336 1 97.38 175 TYR B O 1
ATOM 3461 N N . LEU B 1 176 ? 14.789 -8.422 -7.91 1 93.88 176 LEU B N 1
ATOM 3462 C CA . LEU B 1 176 ? 15.883 -7.543 -8.297 1 93.88 176 LEU B CA 1
ATOM 3463 C C . LEU B 1 176 ? 17.234 -8.172 -7.965 1 93.88 176 LEU B C 1
ATOM 3465 O O . LEU B 1 176 ? 18.172 -8.086 -8.75 1 93.88 176 LEU B O 1
ATOM 3469 N N . LEU B 1 177 ? 17.328 -8.82 -6.855 1 92.19 177 LEU B N 1
ATOM 3470 C CA . LEU B 1 177 ? 18.562 -9.477 -6.453 1 92.19 177 LEU B CA 1
ATOM 3471 C C . LEU B 1 177 ? 18.844 -10.703 -7.312 1 92.19 177 LEU B C 1
ATOM 3473 O O . LEU B 1 177 ? 19.984 -10.961 -7.703 1 92.19 177 LEU B O 1
ATOM 3477 N N . MET B 1 178 ? 17.812 -11.469 -7.613 1 95.25 178 MET B N 1
ATOM 3478 C CA . MET B 1 178 ? 17.922 -12.664 -8.445 1 95.25 178 MET B CA 1
ATOM 3479 C C . MET B 1 178 ? 18.375 -12.305 -9.852 1 95.25 178 MET B C 1
ATOM 3481 O O . MET B 1 178 ? 19.078 -13.094 -10.5 1 95.25 178 MET B O 1
ATOM 3485 N N . THR B 1 179 ? 18.031 -11.18 -10.352 1 94.25 179 THR B N 1
ATOM 3486 C CA . THR B 1 179 ? 18.25 -10.852 -11.758 1 94.25 179 THR B CA 1
ATOM 3487 C C . THR B 1 179 ? 19.328 -9.797 -11.914 1 94.25 179 THR B C 1
ATOM 3489 O O . THR B 1 179 ? 19.672 -9.414 -13.039 1 94.25 179 THR B O 1
ATOM 3492 N N . GLY B 1 180 ? 19.766 -9.211 -10.836 1 81.5 180 GLY B N 1
ATOM 3493 C CA . GLY B 1 180 ? 20.812 -8.195 -10.867 1 81.5 180 GLY B CA 1
ATOM 3494 C C . GLY B 1 180 ? 22.203 -8.773 -11.039 1 81.5 180 GLY B C 1
ATOM 3495 O O . GLY B 1 180 ? 23.188 -8.055 -10.914 1 81.5 180 GLY B O 1
ATOM 3496 N N . GLY B 1 181 ? 22.391 -10.125 -11.367 1 55.44 181 GLY B N 1
ATOM 3497 C CA . GLY B 1 181 ? 23.734 -10.656 -11.523 1 55.44 181 GLY B CA 1
ATOM 3498 C C . GLY B 1 181 ? 24.703 -9.664 -12.133 1 55.44 181 GLY B C 1
ATOM 3499 O O . GLY B 1 181 ? 24.281 -8.633 -12.672 1 55.44 181 GLY B O 1
ATOM 3500 N N . GLN B 1 182 ? 26.141 -10.086 -11.945 1 41.66 182 GLN B N 1
ATOM 3501 C CA . GLN B 1 182 ? 27.453 -9.82 -12.523 1 41.66 182 GLN B CA 1
ATOM 3502 C C . GLN B 1 182 ? 27.375 -9.711 -14.047 1 41.66 182 GLN B C 1
ATOM 3504 O O . GLN B 1 182 ? 26.906 -10.641 -14.711 1 41.66 182 GLN B O 1
ATOM 3509 N N . ILE B 1 183 ? 27.031 -8.656 -14.664 1 37.72 183 ILE B N 1
ATOM 3510 C CA . ILE B 1 183 ? 27.641 -8.711 -15.992 1 37.72 183 ILE B CA 1
ATOM 3511 C C . ILE B 1 183 ? 28.828 -9.664 -15.984 1 37.72 183 ILE B C 1
ATOM 3513 O O . ILE B 1 183 ? 29.766 -9.492 -15.203 1 37.72 183 ILE B O 1
ATOM 3517 N N . PRO B 1 184 ? 28.719 -10.867 -16.25 1 34.47 184 PRO B N 1
ATOM 3518 C CA . PRO B 1 184 ? 30 -11.578 -16.422 1 34.47 184 PRO B CA 1
ATOM 3519 C C . PRO B 1 184 ? 31.109 -10.68 -16.969 1 34.47 184 PRO B C 1
ATOM 3521 O O . PRO B 1 184 ? 30.891 -9.945 -17.922 1 34.47 184 PRO B O 1
ATOM 3524 N N . ILE B 1 185 ? 31.984 -10.102 -16.109 1 34 185 ILE B N 1
ATOM 3525 C CA . ILE B 1 185 ? 33.281 -9.711 -16.688 1 34 185 ILE B CA 1
ATOM 3526 C C . ILE B 1 185 ? 33.719 -10.781 -17.672 1 34 185 ILE B C 1
ATOM 3528 O O . ILE B 1 185 ? 34.125 -11.883 -17.266 1 34 185 ILE B O 1
ATOM 3532 N N . ASN B 1 186 ? 32.969 -11.125 -18.562 1 32 186 ASN B N 1
ATOM 3533 C CA . ASN B 1 186 ? 33.656 -11.844 -19.641 1 32 186 ASN B CA 1
ATOM 3534 C C . ASN B 1 186 ? 35 -11.227 -19.984 1 32 186 ASN B C 1
ATOM 3536 O O . ASN B 1 186 ? 35.062 -10.172 -20.609 1 32 186 ASN B O 1
ATOM 3540 N N . PHE B 1 187 ? 36.031 -11.414 -19.031 1 31.58 187 PHE B N 1
ATOM 3541 C CA . PHE B 1 187 ? 37.406 -11.383 -19.469 1 31.58 187 PHE B CA 1
ATOM 3542 C C . PHE B 1 187 ? 37.594 -12.156 -20.781 1 31.58 187 PHE B C 1
ATOM 3544 O O . PHE B 1 187 ? 37.75 -13.375 -20.766 1 31.58 187 PHE B O 1
ATOM 3551 N N . SER B 1 188 ? 36.688 -12.094 -21.578 1 28.52 188 SER B N 1
ATOM 3552 C CA . SER B 1 188 ? 37.094 -12.672 -22.875 1 28.52 188 SER B CA 1
ATOM 3553 C C . SER B 1 188 ? 38.469 -12.203 -23.297 1 28.52 188 SER B C 1
ATOM 3555 O O . SER B 1 188 ? 38.688 -11.008 -23.5 1 28.52 188 SER B O 1
ATOM 3557 N N . LYS B 1 189 ? 39.531 -12.945 -22.797 1 29.89 189 LYS B N 1
ATOM 3558 C CA . LYS B 1 189 ? 40.844 -13.07 -23.391 1 29.89 189 LYS B CA 1
ATOM 3559 C C . LYS B 1 189 ? 40.781 -13 -24.906 1 29.89 189 LYS B C 1
ATOM 3561 O O . LYS B 1 189 ? 40.562 -14.023 -25.578 1 29.89 189 LYS B O 1
ATOM 3566 N N . LYS B 1 190 ? 39.938 -12.25 -25.422 1 26.53 190 LYS B N 1
ATOM 3567 C CA . LYS B 1 190 ? 40.344 -12.258 -26.828 1 26.53 190 LYS B CA 1
ATOM 3568 C C . LYS B 1 190 ? 41.812 -11.891 -26.953 1 26.53 190 LYS B C 1
ATOM 3570 O O . LYS B 1 190 ? 42.25 -10.828 -26.484 1 26.53 190 LYS B O 1
ATOM 3575 N N . LYS B 1 191 ? 42.656 -12.867 -27.078 1 26.7 191 LYS B N 1
ATOM 3576 C CA . LYS B 1 191 ? 44 -12.953 -27.641 1 26.7 191 LYS B CA 1
ATOM 3577 C C . LYS B 1 191 ? 44.188 -11.961 -28.781 1 26.7 191 LYS B C 1
ATOM 3579 O O . LYS B 1 191 ? 44.938 -12.211 -29.719 1 26.7 191 LYS B O 1
ATOM 3584 N N . ASN B 1 192 ? 43.344 -10.945 -28.859 1 21.94 192 ASN B N 1
ATOM 3585 C CA . ASN B 1 192 ? 43.875 -10.242 -30.016 1 21.94 192 ASN B CA 1
ATOM 3586 C C . ASN B 1 192 ? 45.312 -9.75 -29.75 1 21.94 192 ASN B C 1
ATOM 3588 O O . ASN B 1 192 ? 45.531 -9.008 -28.781 1 21.94 192 ASN B O 1
ATOM 3592 N N . ASN B 1 193 ? 46.281 -10.453 -30.297 1 23.02 193 ASN B N 1
ATOM 3593 C CA . ASN B 1 193 ? 47.719 -10.352 -30.516 1 23.02 193 ASN B CA 1
ATOM 3594 C C . ASN B 1 193 ? 48.125 -8.906 -30.812 1 23.02 193 ASN B C 1
ATOM 3596 O O . ASN B 1 193 ? 49.125 -8.43 -30.281 1 23.02 193 ASN B O 1
ATOM 3600 N N . ASN B 1 194 ? 47.719 -8.508 -32.031 1 21.45 194 ASN B N 1
ATOM 3601 C CA . ASN B 1 194 ? 48.844 -7.906 -32.75 1 21.45 194 ASN B CA 1
ATOM 3602 C C . ASN B 1 194 ? 49.281 -6.586 -32.125 1 21.45 194 ASN B C 1
ATOM 3604 O O . ASN B 1 194 ? 50.469 -6.387 -31.859 1 21.45 194 ASN B O 1
ATOM 3608 N N . PHE B 1 195 ? 48.75 -5.453 -32.781 1 19.84 195 PHE B N 1
ATOM 3609 C CA . PHE B 1 195 ? 49.688 -4.492 -33.375 1 19.84 195 PHE B CA 1
ATOM 3610 C C . PHE B 1 195 ? 50.094 -3.439 -32.375 1 19.84 195 PHE B C 1
ATOM 3612 O O . PHE B 1 195 ? 51.188 -2.916 -32.406 1 19.84 195 PHE B O 1
ATOM 3619 N N . ILE B 1 196 ? 48.969 -2.861 -31.656 1 19.95 196 ILE B N 1
ATOM 3620 C CA . ILE B 1 196 ? 49.375 -1.47 -31.5 1 19.95 196 ILE B CA 1
ATOM 3621 C C . ILE B 1 196 ? 50.438 -1.357 -30.391 1 19.95 196 ILE B C 1
ATOM 3623 O O . ILE B 1 196 ? 50.125 -1.541 -29.219 1 19.95 196 ILE B O 1
ATOM 3627 N N . ASN B 1 197 ? 51.5 -2.102 -30.547 1 22.23 197 ASN B N 1
ATOM 3628 C CA . ASN B 1 197 ? 52.688 -2 -29.719 1 22.23 197 ASN B CA 1
ATOM 3629 C C . ASN B 1 197 ? 53.031 -0.546 -29.422 1 22.23 197 ASN B C 1
ATOM 3631 O O . ASN B 1 197 ? 54.094 -0.262 -28.844 1 22.23 197 ASN B O 1
ATOM 3635 N N . LYS B 1 198 ? 52.594 0.351 -30.391 1 20.28 198 LYS B N 1
ATOM 3636 C CA . LYS B 1 198 ? 53.688 1.283 -30.484 1 20.28 198 LYS B CA 1
ATOM 3637 C C . LYS B 1 198 ? 54 1.915 -29.125 1 20.28 198 LYS B C 1
ATOM 3639 O O . LYS B 1 198 ? 53.156 1.908 -28.234 1 20.28 198 LYS B O 1
ATOM 3644 N N . LYS B 1 199 ? 54.375 3.215 -29.203 1 19.8 199 LYS B N 1
ATOM 3645 C CA . LYS B 1 199 ? 55.5 4.035 -28.781 1 19.8 199 LYS B CA 1
ATOM 3646 C C . LYS B 1 199 ? 55.219 4.695 -27.438 1 19.8 199 LYS B C 1
ATOM 3648 O O . LYS B 1 199 ? 56.062 5.465 -26.938 1 19.8 199 LYS B O 1
ATOM 3653 N N . ILE B 1 200 ? 53.844 4.727 -26.953 1 19.09 200 ILE B N 1
ATOM 3654 C CA . ILE B 1 200 ? 53.875 5.918 -26.109 1 19.09 200 ILE B CA 1
ATOM 3655 C C . ILE B 1 200 ? 54.781 5.645 -24.891 1 19.09 200 ILE B C 1
ATOM 3657 O O . ILE B 1 200 ? 54.406 4.852 -24.016 1 19.09 200 ILE B O 1
ATOM 3661 N N . LYS B 1 201 ? 56 5.488 -25.125 1 19.64 201 LYS B N 1
ATOM 3662 C CA . LYS B 1 201 ? 57.125 5.316 -24.219 1 19.64 201 LYS B CA 1
ATOM 3663 C C . LYS B 1 201 ? 56.906 6.121 -22.938 1 19.64 201 LYS B C 1
ATOM 3665 O O . LYS B 1 201 ? 57.094 5.594 -21.828 1 19.64 201 LYS B O 1
ATOM 3670 N N . ASN B 1 202 ? 57.281 7.395 -22.953 1 19.5 202 ASN B N 1
ATOM 3671 C CA . ASN B 1 202 ? 58.406 7.801 -22.094 1 19.5 202 ASN B CA 1
ATOM 3672 C C . ASN B 1 202 ? 57.906 8.031 -20.656 1 19.5 202 ASN B C 1
ATOM 3674 O O . ASN B 1 202 ? 58.531 7.527 -19.719 1 19.5 202 ASN B O 1
ATOM 3678 N N . ASN B 1 203 ? 57.438 9.344 -20.359 1 20.08 203 ASN B N 1
ATOM 3679 C CA . ASN B 1 203 ? 58.031 10.18 -19.328 1 20.08 203 ASN B CA 1
ATOM 3680 C C . ASN B 1 203 ? 57.375 9.961 -17.969 1 20.08 203 ASN B C 1
ATOM 3682 O O . ASN B 1 203 ? 56.281 10.438 -17.719 1 20.08 203 ASN B O 1
ATOM 3686 N N . PHE B 1 204 ? 57.5 8.758 -17.344 1 20.55 204 PHE B N 1
ATOM 3687 C CA . PHE B 1 204 ? 57 8.258 -16.062 1 20.55 204 PHE B CA 1
ATOM 3688 C C . PHE B 1 204 ? 57.469 9.141 -14.914 1 20.55 204 PHE B C 1
ATOM 3690 O O . PHE B 1 204 ? 58 8.648 -13.914 1 20.55 204 PHE B O 1
ATOM 3697 N N . ASN B 1 205 ? 58.094 10.289 -15.219 1 18.84 205 ASN B N 1
ATOM 3698 C CA . ASN B 1 205 ? 58.969 10.586 -14.102 1 18.84 205 ASN B CA 1
ATOM 3699 C C . ASN B 1 205 ? 58.25 10.523 -12.766 1 18.84 205 ASN B C 1
ATOM 3701 O O . ASN B 1 205 ? 58.688 9.82 -11.852 1 18.84 205 ASN B O 1
ATOM 3705 N N . ASN B 1 206 ? 58.25 11.711 -11.945 1 18.73 206 ASN B N 1
ATOM 3706 C CA . ASN B 1 206 ? 58.844 12.008 -10.633 1 18.73 206 ASN B CA 1
ATOM 3707 C C . ASN B 1 206 ? 57.812 11.867 -9.523 1 18.73 206 ASN B C 1
ATOM 3709 O O . ASN B 1 206 ? 58.094 12.172 -8.359 1 18.73 206 ASN B O 1
ATOM 3713 N N . PHE B 1 207 ? 56.469 11.977 -9.75 1 17.7 207 PHE B N 1
ATOM 3714 C CA . PHE B 1 207 ? 55.906 12.516 -8.531 1 17.7 207 PHE B CA 1
ATOM 3715 C C . PHE B 1 207 ? 55.875 11.469 -7.422 1 17.7 207 PHE B C 1
ATOM 3717 O O . PHE B 1 207 ? 55.219 10.445 -7.539 1 17.7 207 PHE B O 1
ATOM 3724 N N . LYS B 1 208 ? 56.906 11.445 -6.598 1 18.05 208 LYS B N 1
ATOM 3725 C CA . LYS B 1 208 ? 57.312 10.664 -5.438 1 18.05 208 LYS B CA 1
ATOM 3726 C C . LYS B 1 208 ? 56.156 10.414 -4.492 1 18.05 208 LYS B C 1
ATOM 3728 O O . LYS B 1 208 ? 55.875 9.266 -4.133 1 18.05 208 LYS B O 1
ATOM 3733 N N . LYS B 1 209 ? 56.219 10.93 -3.154 1 18.08 209 LYS B N 1
ATOM 3734 C CA . LYS B 1 209 ? 56.531 10.266 -1.89 1 18.08 209 LYS B CA 1
ATOM 3735 C C . LYS B 1 209 ? 55.25 9.836 -1.183 1 18.08 209 LYS B C 1
ATOM 3737 O O . LYS B 1 209 ? 55.094 8.672 -0.807 1 18.08 209 LYS B O 1
ATOM 3742 N N . ASN B 1 210 ? 54.812 10.453 0.141 1 18.14 210 ASN B N 1
ATOM 3743 C CA . ASN B 1 210 ? 54.906 9.977 1.518 1 18.14 210 ASN B CA 1
ATOM 3744 C C . ASN B 1 210 ? 53.594 9.422 2.021 1 18.14 210 ASN B C 1
ATOM 3746 O O . ASN B 1 210 ? 53.562 8.375 2.676 1 18.14 210 ASN B O 1
ATOM 3750 N N . LYS B 1 211 ? 52.469 10.195 2.32 1 19.05 211 LYS B N 1
ATOM 3751 C CA . LYS B 1 211 ? 51.875 10.133 3.648 1 19.05 211 LYS B CA 1
ATOM 3752 C C . LYS B 1 211 ? 51 8.883 3.809 1 19.05 211 LYS B C 1
ATOM 3754 O O . LYS B 1 211 ? 50.156 8.609 2.977 1 19.05 211 LYS B O 1
ATOM 3759 N N . LYS B 1 212 ? 51.219 8.016 4.852 1 19.34 212 LYS B N 1
ATOM 3760 C CA . LYS B 1 212 ? 50.938 6.715 5.457 1 19.34 212 LYS B CA 1
ATOM 3761 C C . LYS B 1 212 ? 49.5 6.648 6 1 19.34 212 LYS B C 1
ATOM 3763 O O . LYS B 1 212 ? 49.156 5.707 6.715 1 19.34 212 LYS B O 1
ATOM 3768 N N . TYR B 1 213 ? 48.469 7.523 5.836 1 18.91 213 TYR B N 1
ATOM 3769 C CA . TYR B 1 213 ? 47.531 7.496 6.934 1 18.91 213 TYR B CA 1
ATOM 3770 C C . TYR B 1 213 ? 46.906 6.109 7.086 1 18.91 213 TYR B C 1
ATOM 3772 O O . TYR B 1 213 ? 46.688 5.402 6.098 1 18.91 213 TYR B O 1
ATOM 3780 N N . ASN B 1 214 ? 46.812 5.598 8.406 1 19.8 214 ASN B N 1
ATOM 3781 C CA . ASN B 1 214 ? 46.531 4.43 9.242 1 19.8 214 ASN B CA 1
ATOM 3782 C C . ASN B 1 214 ? 45.094 3.932 9.062 1 19.8 214 ASN B C 1
ATOM 3784 O O . ASN B 1 214 ? 44.156 4.73 8.969 1 19.8 214 ASN B O 1
ATOM 3788 N N . LYS B 1 215 ? 44.906 2.646 8.719 1 21.56 215 LYS B N 1
ATOM 3789 C CA . LYS B 1 215 ? 43.781 1.753 8.367 1 21.56 215 LYS B CA 1
ATOM 3790 C C . LYS B 1 215 ? 42.906 1.493 9.578 1 21.56 215 LYS B C 1
ATOM 3792 O O . LYS B 1 215 ? 43.25 0.743 10.484 1 21.56 215 LYS B O 1
ATOM 3797 N N . ILE B 1 216 ? 42.219 2.541 10.188 1 20.72 216 ILE B N 1
ATOM 3798 C CA . ILE B 1 216 ? 41.438 2.273 11.391 1 20.72 216 ILE B CA 1
ATOM 3799 C C . ILE B 1 216 ? 40.5 1.115 11.141 1 20.72 216 ILE B C 1
ATOM 3801 O O . ILE B 1 216 ? 39.75 1.121 10.156 1 20.72 216 ILE B O 1
ATOM 3805 N N . ILE B 1 217 ? 40.656 0.007 11.836 1 21.77 217 ILE B N 1
ATOM 3806 C CA . ILE B 1 217 ? 40.125 -1.335 11.984 1 21.77 217 ILE B CA 1
ATOM 3807 C C . ILE B 1 217 ? 38.625 -1.246 12.375 1 21.77 217 ILE B C 1
ATOM 3809 O O . ILE B 1 217 ? 38.281 -0.545 13.32 1 21.77 217 ILE B O 1
ATOM 3813 N N . LYS B 1 218 ? 37.781 -1.704 11.547 1 22.62 218 LYS B N 1
ATOM 3814 C CA . LYS B 1 218 ? 36.344 -1.674 11.469 1 22.62 218 LYS B CA 1
ATOM 3815 C C . LYS B 1 218 ? 35.719 -2.533 12.57 1 22.62 218 LYS B C 1
ATOM 3817 O O . LYS B 1 218 ? 36.062 -3.707 12.711 1 22.62 218 LYS B O 1
ATOM 3822 N N . PRO B 1 219 ? 34.906 -1.96 13.617 1 21.64 219 PRO B N 1
ATOM 3823 C CA . PRO B 1 219 ? 34.406 -2.586 14.844 1 21.64 219 PRO B CA 1
ATOM 3824 C C . PRO B 1 219 ? 33.406 -3.695 14.578 1 21.64 219 PRO B C 1
ATOM 3826 O O . PRO B 1 219 ? 32.562 -3.572 13.664 1 21.64 219 PRO B O 1
ATOM 3829 N N . ILE B 1 220 ? 33.562 -4.973 15.023 1 25.81 220 ILE B N 1
ATOM 3830 C CA . ILE B 1 220 ? 32.875 -6.25 14.852 1 25.81 220 ILE B CA 1
ATOM 3831 C C . ILE B 1 220 ? 31.594 -6.273 15.688 1 25.81 220 ILE B C 1
ATOM 3833 O O . ILE B 1 220 ? 31.656 -6.289 16.922 1 25.81 220 ILE B O 1
ATOM 3837 N N . VAL B 1 221 ? 30.594 -5.387 15.617 1 22.84 221 VAL B N 1
ATOM 3838 C CA . VAL B 1 221 ? 29.562 -5.398 16.656 1 22.84 221 VAL B CA 1
ATOM 3839 C C . VAL B 1 221 ? 28.75 -6.684 16.562 1 22.84 221 VAL B C 1
ATOM 3841 O O . VAL B 1 221 ? 28.125 -6.957 15.523 1 22.84 221 VAL B O 1
ATOM 3844 N N . ILE B 1 222 ? 28.984 -7.742 17.312 1 24.12 222 ILE B N 1
ATOM 3845 C CA . ILE B 1 222 ? 28.406 -9.078 17.328 1 24.12 222 ILE B CA 1
ATOM 3846 C C . ILE B 1 222 ? 27.047 -9.055 18.031 1 24.12 222 ILE B C 1
ATOM 3848 O O . ILE B 1 222 ? 26.953 -8.711 19.203 1 24.12 222 ILE B O 1
ATOM 3852 N N . TYR B 1 223 ? 26 -8.648 17.375 1 23.86 223 TYR B N 1
ATOM 3853 C CA . TYR B 1 223 ? 24.703 -8.438 18 1 23.86 223 TYR B CA 1
ATOM 3854 C C . TYR B 1 223 ? 24.109 -9.758 18.469 1 23.86 223 TYR B C 1
ATOM 3856 O O . TYR B 1 223 ? 24.344 -10.805 17.859 1 23.86 223 TYR B O 1
ATOM 3864 N N . ALA B 1 224 ? 23.562 -9.742 19.734 1 24.8 224 ALA B N 1
ATOM 3865 C CA . ALA B 1 224 ? 23.125 -10.805 20.625 1 24.8 224 ALA B CA 1
ATOM 3866 C C . ALA B 1 224 ? 21.859 -11.477 20.109 1 24.8 224 ALA B C 1
ATOM 3868 O O . ALA B 1 224 ? 20.938 -10.805 19.656 1 24.8 224 ALA B O 1
ATOM 3869 N N . ASN B 1 225 ? 21.797 -12.781 19.906 1 24.19 225 ASN B N 1
ATOM 3870 C CA . ASN B 1 225 ? 21 -13.789 19.203 1 24.19 225 ASN B CA 1
ATOM 3871 C C . ASN B 1 225 ? 19.609 -13.938 19.797 1 24.19 225 ASN B C 1
ATOM 3873 O O . ASN B 1 225 ? 19.312 -13.344 20.844 1 24.19 225 ASN B O 1
ATOM 3877 N N . GLU B 1 226 ? 19.203 -15.133 20.109 1 24.53 226 GLU B N 1
ATOM 3878 C CA . GLU B 1 226 ? 18.078 -16.016 19.859 1 24.53 226 GLU B CA 1
ATOM 3879 C C . GLU B 1 226 ? 17 -15.875 20.922 1 24.53 226 GLU B C 1
ATOM 3881 O O . GLU B 1 226 ? 15.82 -16.156 20.672 1 24.53 226 GLU B O 1
ATOM 3886 N N . GLU B 1 227 ? 17.297 -15.734 22.266 1 28.28 227 GLU B N 1
ATOM 3887 C CA . GLU B 1 227 ? 16.703 -16.438 23.406 1 28.28 227 GLU B CA 1
ATOM 3888 C C . GLU B 1 227 ? 15.508 -15.664 23.969 1 28.28 227 GLU B C 1
ATOM 3890 O O . GLU B 1 227 ? 14.602 -16.266 24.562 1 28.28 227 GLU B O 1
ATOM 3895 N N . GLU B 1 228 ? 15.445 -14.359 23.969 1 27.91 228 GLU B N 1
ATOM 3896 C CA . GLU B 1 228 ? 14.891 -13.711 25.156 1 27.91 228 GLU B CA 1
ATOM 3897 C C . GLU B 1 228 ? 13.367 -13.688 25.109 1 27.91 228 GLU B C 1
ATOM 3899 O O . GLU B 1 228 ? 12.711 -13.852 26.141 1 27.91 228 GLU B O 1
ATOM 3904 N N . ILE B 1 229 ? 12.82 -13.414 24.031 1 27.19 229 ILE B N 1
ATOM 3905 C CA . ILE B 1 229 ? 11.461 -12.914 24.188 1 27.19 229 ILE B CA 1
ATOM 3906 C C . ILE B 1 229 ? 10.5 -14.086 24.391 1 27.19 229 ILE B C 1
ATOM 3908 O O . ILE B 1 229 ? 9.344 -13.883 24.766 1 27.19 229 ILE B O 1
ATOM 3912 N N . HIS B 1 230 ? 10.883 -15.367 24.219 1 30.98 230 HIS B N 1
ATOM 3913 C CA . HIS B 1 230 ? 10.023 -16.516 24.516 1 30.98 230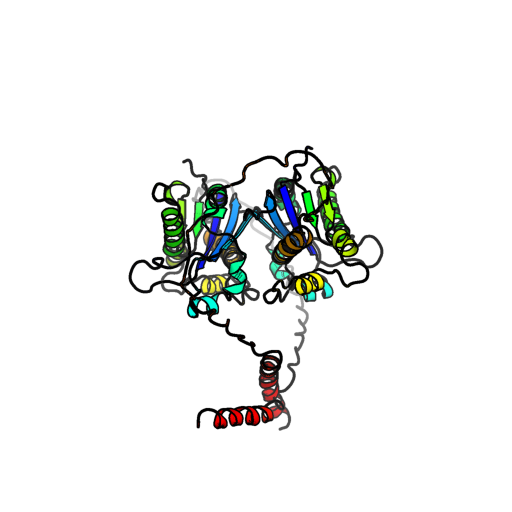 HIS B CA 1
ATOM 3914 C C . HIS B 1 230 ? 9.531 -16.484 25.953 1 30.98 230 HIS B C 1
ATOM 3916 O O . HIS B 1 230 ? 8.516 -17.094 26.281 1 30.98 230 HIS B O 1
ATOM 3922 N N . GLU B 1 231 ? 10.195 -15.711 26.828 1 31.39 231 GLU B N 1
ATOM 3923 C CA . GLU B 1 231 ? 10.039 -15.688 28.281 1 31.39 231 GLU B CA 1
ATOM 3924 C C . GLU B 1 231 ? 8.766 -14.945 28.672 1 31.39 231 GLU B C 1
ATOM 3926 O O . GLU B 1 231 ? 8.148 -15.266 29.688 1 31.39 231 GLU B O 1
ATOM 3931 N N . HIS B 1 232 ? 8.398 -14.008 28 1 26.36 232 HIS B N 1
ATOM 3932 C CA . HIS B 1 232 ? 7.426 -13.102 28.594 1 26.36 232 HIS B CA 1
ATOM 3933 C C . HIS B 1 232 ? 6.035 -13.727 28.625 1 26.36 232 HIS B C 1
ATOM 3935 O O . HIS B 1 232 ? 5.316 -13.609 29.625 1 26.36 232 HIS B O 1
ATOM 3941 N N . LYS B 1 233 ? 5.633 -14.352 27.641 1 29.06 233 LYS B N 1
ATOM 3942 C CA . LYS B 1 233 ? 4.234 -14.766 27.609 1 29.06 233 LYS B CA 1
ATOM 3943 C C . LYS B 1 233 ? 3.967 -15.875 28.625 1 29.06 233 LYS B C 1
ATOM 3945 O O . LYS B 1 233 ? 2.812 -16.172 28.922 1 29.06 233 LYS B O 1
ATOM 3950 N N . LYS B 1 234 ? 4.996 -16.516 29.125 1 31.53 234 LYS B N 1
ATOM 3951 C CA . LYS B 1 234 ? 4.832 -17.578 30.125 1 31.53 234 LYS B CA 1
ATOM 3952 C C . LYS B 1 234 ? 4.352 -17.016 31.453 1 31.53 234 LYS B C 1
ATOM 3954 O O . LYS B 1 234 ? 3.803 -17.734 32.281 1 31.53 234 LYS B O 1
ATOM 3959 N N . PHE B 1 235 ? 4.594 -15.758 31.688 1 29.8 235 PHE B N 1
ATOM 3960 C CA . PHE B 1 235 ? 4.352 -15.188 33 1 29.8 235 PHE B CA 1
ATOM 3961 C C . PHE B 1 235 ? 2.855 -15.07 33.281 1 29.8 235 PHE B C 1
ATOM 3963 O O . PHE B 1 235 ? 2.389 -15.398 34.375 1 29.8 235 PHE B O 1
ATOM 3970 N N . MET B 1 236 ? 2.092 -14.633 32.344 1 30.3 236 MET B N 1
ATOM 3971 C CA . MET B 1 236 ? 0.736 -14.211 32.688 1 30.3 236 MET B CA 1
ATOM 3972 C C . MET B 1 236 ? -0.157 -15.414 32.969 1 30.3 236 MET B C 1
ATOM 3974 O O . MET B 1 236 ? -1.199 -15.289 33.594 1 30.3 236 MET B O 1
ATOM 3978 N N . LYS B 1 237 ? 0.172 -16.531 32.375 1 30.66 237 LYS B N 1
ATOM 3979 C CA . LYS B 1 237 ? -0.767 -17.641 32.531 1 30.66 237 LYS B CA 1
ATOM 3980 C C . LYS B 1 237 ? -0.773 -18.156 33.969 1 30.66 237 LYS B C 1
ATOM 3982 O O . LYS B 1 237 ? -1.669 -18.906 34.344 1 30.66 237 LYS B O 1
ATOM 3987 N N . SER B 1 238 ? 0.281 -17.875 34.75 1 29.75 238 SER B N 1
ATOM 3988 C CA . SER B 1 238 ? 0.353 -18.578 36.031 1 29.75 238 SER B CA 1
ATOM 3989 C C . SER B 1 238 ? -0.702 -18.047 37 1 29.75 238 SER B C 1
ATOM 3991 O O . SER B 1 238 ? -0.904 -18.625 38.094 1 29.75 238 SER B O 1
ATOM 3993 N N . ILE B 1 239 ? -1.277 -16.906 36.812 1 26.53 239 ILE B N 1
ATOM 3994 C CA . ILE B 1 239 ? -2.021 -16.375 37.938 1 26.53 239 ILE B CA 1
ATOM 3995 C C . ILE B 1 239 ? -3.334 -17.125 38.094 1 26.53 239 ILE B C 1
ATOM 3997 O O . ILE B 1 239 ? -3.783 -17.375 39.219 1 26.53 239 ILE B O 1
ATOM 4001 N N . ASN B 1 240 ? -3.982 -17.578 37.094 1 28.78 240 ASN B N 1
ATOM 4002 C CA . ASN B 1 240 ? -5.395 -17.844 37.344 1 28.78 240 ASN B CA 1
ATOM 4003 C C . ASN B 1 240 ? -5.602 -19.203 38 1 28.78 240 ASN B C 1
ATOM 4005 O O . ASN B 1 240 ? -6.734 -19.672 38.125 1 28.78 240 ASN B O 1
ATOM 4009 N N . PHE B 1 241 ? -4.512 -20.016 38.062 1 29.55 241 PHE B N 1
ATOM 4010 C CA . PHE B 1 241 ? -4.887 -21.359 38.5 1 29.55 241 PHE B CA 1
ATOM 4011 C C . PHE B 1 241 ? -5.324 -21.359 39.969 1 29.55 241 PHE B C 1
ATOM 4013 O O . PHE B 1 241 ? -5.859 -22.359 40.469 1 29.55 241 PHE B O 1
ATOM 4020 N N . ILE B 1 242 ? -4.898 -20.344 40.719 1 26.91 242 ILE B N 1
ATOM 4021 C CA . ILE B 1 242 ? -4.941 -20.719 42.125 1 26.91 242 ILE B CA 1
ATOM 4022 C C . ILE B 1 242 ? -6.391 -20.891 42.562 1 26.91 242 ILE B C 1
ATOM 4024 O O . ILE B 1 242 ? -6.695 -21.719 43.438 1 26.91 242 ILE B O 1
ATOM 4028 N N . ASN B 1 243 ? -7.273 -20.109 42.125 1 27.27 243 ASN B N 1
ATOM 4029 C CA . ASN B 1 243 ? -8.336 -19.953 43.094 1 27.27 243 ASN B CA 1
ATOM 4030 C C . ASN B 1 243 ? -9.32 -21.125 43.062 1 27.27 243 ASN B C 1
ATOM 4032 O O . ASN B 1 243 ? -10.43 -21.031 43.594 1 27.27 243 ASN B O 1
ATOM 4036 N N . LYS B 1 244 ? -9.055 -22.078 42.156 1 27.45 244 LYS B N 1
ATOM 4037 C CA . LYS B 1 244 ? -10.195 -22.984 42.156 1 27.45 244 LYS B CA 1
ATOM 4038 C C . LYS B 1 244 ? -10.188 -23.875 43.375 1 27.45 244 LYS B C 1
ATOM 4040 O O . LYS B 1 244 ? -11.133 -24.641 43.625 1 27.45 244 LYS B O 1
ATOM 4045 N N . ASN B 1 245 ? -9.008 -24.062 43.938 1 26.77 245 ASN B N 1
ATOM 4046 C CA . ASN B 1 245 ? -9.148 -25.172 44.875 1 26.77 245 ASN B CA 1
ATOM 4047 C C . ASN B 1 245 ? -9.891 -24.75 46.156 1 26.77 245 ASN B C 1
ATOM 4049 O O . ASN B 1 245 ? -10.289 -25.594 46.938 1 26.77 245 ASN B O 1
ATOM 4053 N N . ASN B 1 246 ? -9.977 -23.5 46.562 1 24.08 246 ASN B N 1
ATOM 4054 C CA . ASN B 1 246 ? -10.703 -23.562 47.812 1 24.08 246 ASN B CA 1
ATOM 4055 C C . ASN B 1 246 ? -12.211 -23.531 47.594 1 24.08 246 ASN B C 1
ATOM 4057 O O . ASN B 1 246 ? -12.703 -22.766 46.781 1 24.08 246 ASN B O 1
#

Radius of gyration: 30.1 Å; Cα contacts (8 Å, |Δi|>4): 684; chains: 2; bounding box: 120×58×81 Å

Nearest PDB structures (foldseek):
  2ido-assembly1_A  TM=9.879E-01  e=7.517E-26  Escherichia coli
  1j53-assembly1_A  TM=9.911E-01  e=3.454E-25  Escherichia coli
  5fku-assembly1_D  TM=8.933E-01  e=2.835E-22  Escherichia coli K-12
  5fkw-assembly1_D  TM=8.834E-01  e=2.090E-22  Escherichia coli K-12
  5m1s-assembly1_D  TM=8.531E-01  e=1.245E-20  Escherichia coli K-12

Foldseek 3Di:
DAADAQKEKQKFWAKLFFDPDDHGQPPIATFKIWIFIGGNLHGPPDIDIFGAQDPDARDPVSCVAAVDHNVNRVPGHHCLVCVVVVLVVCFRYEYEYAVVSVVQSNNQVSVCVNPVPDDGSVVGYHYDHVNVLQCVVPPPDDRDLVVLCVVVVNDCPVPPHDHTNVSSVSVSVSVCVSPVDDPPPPPPPPPPPDDDDDDPDDDPDDDDPDDDDDDDDDDDPDDDDDDDDPPPPPPPVPPPPPPPPD/DAADAQKEKQKFWAKLFFDPDDHGQPPIATFKIWIFIGGNLHGPPDIDIFGAQDPDARDPVSCVAAVDHNVNRVPGHHCLVCVVVVLVVCFRYEYEYAVVSVVQSNNQVSVCVNPVPDDGPVVGYHYDHVNVLQCVVPPPDDRDLVVLCVVVVNDCPVPPHDHTNVSSVSVSVSVCVSPVDDPPPCPVPPPPDDDPPDDPDDDPDDDDDDDDPDDPDDDPPPDDDDDPPVPPVVPPVPPPPPPPPD

Secondary structure (DSSP, 8-state):
----TTEEEEEEEEES---SSS-TTTT--EEEEEEEEEETTEEEEEEEEEE---SSPPPHHHHHHH---HHHHTTSPPHHHHHHHHHHHHTTSEEEETTHHHHHHHHHHHHHHH-TTSPPGGGT-EEEEHHHHHHHHSTTS--SHHHHHHHTT---TT-SS--HHHHHHHHHHHHHHHH---------------S----------S-------------------B-GGGGGGGGGGGGGGSGGG-/----TTEEEEEEEEES---SSS-TTTT--EEEEEEEEEETTEEEEEEEEEE---SSPPPHHHHHHH---HHHHTTSPPHHHHHHHHHHHHTTSEEEETTHHHHHHHHHHHHHHH-TTS--GGGT-EEEEHHHHHHHHSTTS--SHHHHHHHTT---TT-SS--HHHHHHHHHHHHHHHH---------------S------------------------------S-GGGGTHHHHTBGGGGGG--

Solvent-accessible surface area (backbone atoms only — not comparable to full-atom values): 29342 Å² total; per-residue (Å²): 120,79,66,40,78,51,35,31,34,26,41,35,64,38,49,27,50,71,43,92,68,75,66,39,43,70,96,47,40,65,36,28,43,6,32,38,36,26,48,76,90,32,79,54,29,43,28,37,49,43,60,24,31,59,97,66,76,60,36,68,74,37,31,74,50,42,65,68,50,66,76,69,25,69,78,35,52,40,64,76,77,38,43,67,54,50,49,64,69,50,50,32,18,26,35,39,21,75,50,38,68,57,56,53,49,43,50,40,50,55,48,42,72,71,39,75,84,57,77,51,65,70,64,41,28,48,79,45,42,49,35,63,53,41,43,68,76,42,68,94,57,79,60,48,70,67,49,45,30,58,72,71,66,50,86,57,83,86,56,80,48,53,44,23,47,61,52,16,54,53,46,49,54,52,51,49,62,72,68,58,66,74,71,72,77,72,75,72,73,68,77,79,69,74,82,74,98,76,77,97,73,84,88,84,78,83,78,87,77,80,86,83,84,82,89,85,84,79,88,84,84,87,84,79,58,11,72,80,59,71,76,66,73,69,64,75,71,62,69,75,69,70,66,84,76,116,121,78,66,39,77,51,37,30,35,25,42,34,66,39,49,28,49,71,43,91,66,76,65,39,43,69,96,47,41,65,35,28,42,5,32,38,36,26,48,76,91,32,79,55,29,44,28,38,49,41,59,24,30,58,98,66,77,62,37,68,74,37,31,75,50,40,64,68,50,66,76,71,26,67,78,35,53,41,62,76,79,39,42,68,54,51,50,64,68,51,50,33,18,28,34,40,23,75,50,39,70,60,57,52,50,43,51,41,49,54,48,42,73,71,38,75,84,57,78,53,64,69,64,41,29,47,79,46,44,49,36,63,53,40,44,69,77,42,68,94,55,79,61,49,70,68,49,44,29,58,74,71,66,51,87,57,83,86,56,79,48,54,43,24,49,61,51,17,53,55,46,50,54,51,52,49,63,71,69,58,62,74,70,71,78,69,74,67,75,66,73,80,71,77,69,90,66,70,71,92,65,75,90,74,72,70,93,73,86,78,91,72,89,78,82,82,78,79,85,82,80,80,76,85,81,91,68,67,74,77,58,58,74,49,46,71,28,13,64,69,51,62,72,69,75,114

InterPro domains:
  IPR006054 DNA polymerase III epsilon subunit, exonuclease domain [TIGR00573] (6-208)
  IPR006309 DNA polymerase 3, epsilon subunit [TIGR01406] (7-240)
  IPR006309 DNA polymerase 3, epsilon subunit [cd06131] (8-179)
  IPR012337 Ribonuclease H-like superfamily [SSF53098] (3-184)
  IPR013520 Ribonuclease H-like domain [PF00929] (9-175)
  IPR013520 Ribonuclease H-like domain [SM00479] (7-184)
  IPR036397 Ribonuclease H superfamily [G3DSA:3.30.420.10] (1-188)

Sequence (492 aa):
MKINTERQIVLDTETTGMNKNGPHYYGHRIIEIGAIEMINRRLTGRCFHTYLKPDRLVEIEAFKIHGISDEFLFFQPTFEEIMEKFINFIKGSELIIHNSVFDIGFINNEIQLCNKNLNNINYYCSVIDTLKLARNIFPGKRNNLDALSDRYGIDTTKRILHGALLDAEILSNVYLLMTGGQIPINFSKKKNNNFINKKIKNNFNNFKKNKKYNKIIKPIVIYANEEEIHEHKKFMKSINFINKNNMKINTERQIVLDTETTGMNKNGPHYYGHRIIEIGAIEMINRRLTGRCFHTYLKPDRLVEIEAFKIHGISDEFLFFQPTFEEIMEKFINFIKGSELIIHNSVFDIGFINNEIQLCNKNLNNINYYCSVIDTLKLARNIFPGKRNNLDALSDRYGIDTTKRILHGALLDAEILSNVYLLMTGGQIPINFSKKKNNNFINKKIKNNFNNFKKNKKYNKIIKPIVIYANEEEIHEHKKFMKSINFINKNN